Protein 3DJM (pdb70)

InterPro domains:
  IPR007361 Domain of unknown function DUF427 [PF04248] (18-107)
  IPR038694 Superfamily of unknown function DUF427 [G3DSA:2.170.150.40] (1-115)

Sequence (546 aa):
NNHIRLRKAEGKWVIRTDSAVLGETLNAIELTEGSRDPVIYFPREDVAVFDKSEKVTACPLKGEASYYSIVGASGTLKDAAWSYESPKEGLEAIAGYLAFAPDCTKVGQYQNNHIRLRKAEGKWVIRTDSAVLGETLNAIELTEGSRDPVIYFPREDVAVFDKSEKVTACPLKGEASYYSIVGASGTLKDAAWSYESPKEGLEAIAGYLAFAPDCTKVGQYHIRLRKAEGKWVIRTDSAVLGETLNAIELTEGSRDPVIYFPREDVAVFDKSEKVTACPLKGEASYYSIVGASGTLKDAAWSYESPKEGLEAIAGYLAFAPDCTKVGQYNHIRLRKAEEGKWVIRTDSAVLGETLNAIELTEGSRDPVIYFPREDVAVFDKSEKVTACPLKGEASYYSIVGASGTLKDAAWSYESPKEGLEAIAGYLAFAPDCTKVGQYHIRLRKAEGKWVIRTDSAVLGETLNAIELTEGSRDPVIYFPREDVAVFDKSEKVTACPLKGEASYYSIVGASGTLKDAAWSYESPKEGLEAIAGYLAFAPDCTKVGQY

B-factor: mean 57.92, std 10.58, range [23.79, 106.02]

Structure (mmCIF, N/CA/C/O backbone):
data_3DJM
#
_entry.id   3DJM
#
_cell.length_a   66.403
_cell.length_b   93.087
_cell.length_c   128.016
_cell.angle_alpha   90.000
_cell.angle_beta   90.000
_cell.angle_gamma   90.000
#
_symmetry.space_group_name_H-M   'P 21 21 21'
#
loop_
_entity.id
_entity.type
_entity.pdbx_description
1 polymer 'Uncharacterized Protein DUF427'
2 non-polymer 1,2-ETHANEDIOL
3 water water
#
loop_
_atom_site.group_PDB
_atom_site.id
_atom_site.type_symbol
_atom_site.label_atom_id
_atom_site.label_alt_id
_atom_site.label_comp_id
_atom_site.label_asym_id
_atom_site.label_entity_id
_atom_site.label_seq_id
_atom_site.pdbx_PDB_ins_code
_atom_site.Cartn_x
_atom_site.Cartn_y
_atom_site.Cartn_z
_atom_site.occupancy
_atom_site.B_iso_or_equiv
_atom_site.auth_seq_id
_atom_site.auth_comp_id
_atom_site.auth_asym_id
_atom_site.auth_atom_id
_atom_site.pdbx_PDB_model_num
ATOM 9 N N . ASN A 1 5 ? 46.327 77.925 69.345 1.00 103.02 4 ASN A N 1
ATOM 10 C CA . ASN A 1 5 ? 45.351 76.874 69.631 1.00 101.28 4 ASN A CA 1
ATOM 11 C C . ASN A 1 5 ? 44.447 76.547 68.425 1.00 99.14 4 ASN A C 1
ATOM 12 O O . ASN A 1 5 ? 43.805 77.444 67.864 1.00 99.64 4 ASN A O 1
ATOM 14 N N . ASN A 1 6 ? 44.447 75.270 68.006 1.00 95.28 5 ASN A N 1
ATOM 15 C CA . ASN A 1 6 ? 43.316 74.697 67.265 1.00 90.47 5 ASN A CA 1
ATOM 16 C C . ASN A 1 6 ? 42.281 74.538 68.349 1.00 87.48 5 ASN A C 1
ATOM 17 O O . ASN A 1 6 ? 42.607 74.670 69.550 1.00 89.06 5 ASN A O 1
ATOM 22 N N . HIS A 1 7 ? 41.043 74.262 67.988 1.00 80.85 6 HIS A N 1
ATOM 23 C CA . HIS A 1 7 ? 40.038 74.312 69.026 1.00 77.53 6 HIS A CA 1
ATOM 24 C C . HIS A 1 7 ? 39.358 72.979 69.284 1.00 74.85 6 HIS A C 1
ATOM 25 O O . HIS A 1 7 ? 38.137 72.939 69.498 1.00 70.80 6 HIS A O 1
ATOM 32 N N . ILE A 1 8 ? 40.140 71.888 69.306 1.00 73.72 7 ILE A N 1
ATOM 33 C CA . ILE A 1 8 ? 39.527 70.575 69.434 1.00 73.19 7 ILE A CA 1
ATOM 34 C C . ILE A 1 8 ? 39.569 70.061 70.860 1.00 72.37 7 ILE A C 1
ATOM 35 O O . ILE A 1 8 ? 40.639 69.893 71.429 1.00 72.69 7 ILE A O 1
ATOM 40 N N . ARG A 1 9 ? 38.390 69.821 71.420 1.00 71.74 8 ARG A N 1
ATOM 41 C CA . ARG A 1 9 ? 38.238 69.186 72.716 1.00 72.03 8 ARG A CA 1
ATOM 42 C C . ARG A 1 9 ? 37.714 67.733 72.570 1.00 69.75 8 ARG A C 1
ATOM 43 O O . ARG A 1 9 ? 36.735 67.521 71.873 1.00 68.27 8 ARG A O 1
ATOM 51 N N . LEU A 1 10 ? 38.369 66.769 73.231 1.00 68.57 9 LEU A N 1
ATOM 52 C CA . LEU A 1 10 ? 37.925 65.380 73.307 1.00 68.39 9 LEU A CA 1
ATOM 53 C C . LEU A 1 10 ? 37.548 65.009 74.730 1.00 69.82 9 LEU A C 1
ATOM 54 O O . LEU A 1 10 ? 38.354 65.127 75.625 1.00 70.44 9 LEU A O 1
ATOM 59 N N . ARG A 1 11 ? 36.331 64.526 74.934 1.00 72.62 10 ARG A N 1
ATOM 60 C CA . ARG A 1 11 ? 35.880 64.057 76.245 1.00 74.45 10 ARG A CA 1
ATOM 61 C C . ARG A 1 11 ? 35.305 62.670 76.106 1.00 72.58 10 ARG A C 1
ATOM 62 O O . ARG A 1 11 ? 34.884 62.276 75.030 1.00 72.58 10 ARG A O 1
ATOM 70 N N . LYS A 1 12 ? 35.264 61.944 77.212 1.00 71.88 11 LYS A N 1
ATOM 71 C CA . LYS A 1 12 ? 34.580 60.677 77.261 1.00 71.60 11 LYS A CA 1
ATOM 72 C C . LYS A 1 12 ? 33.102 61.026 77.272 1.00 69.33 11 LYS A C 1
ATOM 73 O O . LYS A 1 12 ? 32.679 61.874 78.053 1.00 67.99 11 LYS A O 1
ATOM 79 N N . ALA A 1 13 ? 32.332 60.412 76.376 1.00 68.14 12 ALA A N 1
ATOM 80 C CA . ALA A 1 13 ? 30.882 60.570 76.382 1.00 67.13 12 ALA A CA 1
ATOM 81 C C . ALA A 1 13 ? 30.335 59.747 77.535 1.00 66.81 12 ALA A C 1
ATOM 82 O O . ALA A 1 13 ? 30.563 58.545 77.607 1.00 66.80 12 ALA A O 1
ATOM 84 N N . GLU A 1 14 ? 29.617 60.388 78.443 1.00 66.48 13 GLU A N 1
ATOM 85 C CA . GLU A 1 14 ? 29.169 59.707 79.641 1.00 67.76 13 GLU A CA 1
ATOM 86 C C . GLU A 1 14 ? 27.957 58.806 79.414 1.00 65.04 13 GLU A C 1
ATOM 87 O O . GLU A 1 14 ? 27.037 59.164 78.704 1.00 65.94 13 GLU A O 1
ATOM 93 N N . GLY A 1 15 ? 27.970 57.621 80.012 1.00 61.82 14 GLY A N 1
ATOM 94 C CA . GLY A 1 15 ? 26.841 56.709 79.909 1.00 59.03 14 GLY A CA 1
ATOM 95 C C . GLY A 1 15 ? 26.853 55.893 78.633 1.00 56.95 14 GLY A C 1
ATOM 96 O O . GLY A 1 15 ? 27.867 55.798 77.964 1.00 57.95 14 GLY A O 1
ATOM 97 N N . LYS A 1 16 ? 25.709 55.295 78.317 1.00 54.46 15 LYS A N 1
ATOM 98 C CA . LYS A 1 16 ? 25.557 54.418 77.175 1.00 53.68 15 LYS A CA 1
ATOM 99 C C . LYS A 1 16 ? 25.107 55.233 75.986 1.00 52.43 15 LYS A C 1
ATOM 100 O O . LYS A 1 16 ? 24.088 55.900 76.036 1.00 51.64 15 LYS A O 1
ATOM 106 N N . TRP A 1 17 ? 25.856 55.158 74.905 1.00 51.86 16 TRP A N 1
ATOM 107 C CA . TRP A 1 17 ? 25.494 55.859 73.693 1.00 51.16 16 TRP A CA 1
ATOM 108 C C . TRP A 1 17 ? 25.175 54.855 72.594 1.00 50.65 16 TRP A C 1
ATOM 109 O O . TRP A 1 17 ? 25.828 53.808 72.461 1.00 49.88 16 TRP A O 1
ATOM 120 N N . VAL A 1 18 ? 24.170 55.208 71.809 1.00 50.03 17 VAL A N 1
ATOM 121 C CA . VAL A 1 18 ? 23.614 54.359 70.777 1.00 48.97 17 VAL A CA 1
ATOM 122 C C . VAL A 1 18 ? 23.628 55.064 69.413 1.00 49.81 17 VAL A C 1
ATOM 123 O O . VAL A 1 18 ? 23.472 56.305 69.302 1.00 50.99 17 VAL A O 1
ATOM 127 N N . ILE A 1 19 ? 23.844 54.272 68.377 1.00 49.28 18 ILE A N 1
ATOM 128 C CA . ILE A 1 19 ? 23.713 54.711 66.986 1.00 48.84 18 ILE A CA 1
ATOM 129 C C . ILE A 1 19 ? 22.686 53.770 66.340 1.00 48.08 18 ILE A C 1
ATOM 130 O O . ILE A 1 19 ? 22.734 52.549 66.468 1.00 47.32 18 ILE A O 1
ATOM 135 N N . ARG A 1 20 ? 21.744 54.356 65.631 1.00 48.61 19 ARG A N 1
ATOM 136 C CA . ARG A 1 20 ? 20.711 53.555 64.964 1.00 47.93 19 ARG A CA 1
ATOM 137 C C . ARG A 1 20 ? 20.151 54.253 63.741 1.00 47.87 19 ARG A C 1
ATOM 138 O O . ARG A 1 20 ? 20.451 55.418 63.477 1.00 49.22 19 ARG A O 1
ATOM 146 N N . THR A 1 21 ? 19.385 53.499 62.979 1.00 46.30 20 THR A N 1
ATOM 147 C CA . THR A 1 21 ? 18.638 53.997 61.864 1.00 45.37 20 THR A CA 1
ATOM 148 C C . THR A 1 21 ? 17.201 53.947 62.352 1.00 46.77 20 THR A C 1
ATOM 149 O O . THR A 1 21 ? 16.935 53.638 63.521 1.00 47.73 20 THR A O 1
ATOM 153 N N . ASP A 1 22 ? 16.281 54.191 61.445 1.00 46.31 21 ASP A N 1
ATOM 154 C CA . ASP A 1 22 ? 14.872 54.074 61.748 1.00 47.43 21 ASP A CA 1
ATOM 155 C C . ASP A 1 22 ? 14.407 52.625 61.857 1.00 46.73 21 ASP A C 1
ATOM 156 O O . ASP A 1 22 ? 13.232 52.362 62.176 1.00 44.83 21 ASP A O 1
ATOM 161 N N . SER A 1 23 ? 15.304 51.692 61.554 1.00 46.58 22 SER A N 1
ATOM 162 C CA . SER A 1 23 ? 14.908 50.287 61.543 1.00 47.10 22 SER A CA 1
ATOM 1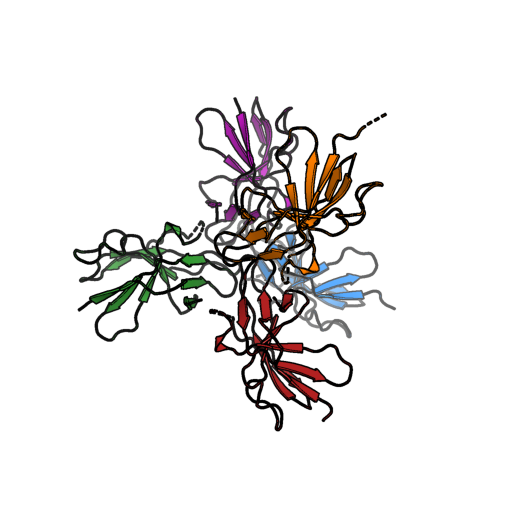63 C C . SER A 1 23 ? 15.873 49.260 62.132 1.00 46.13 22 SER A C 1
ATOM 164 O O . SER A 1 23 ? 15.531 48.072 62.172 1.00 47.88 22 SER A O 1
ATOM 167 N N . ALA A 1 24 ? 17.040 49.695 62.590 1.00 45.00 23 ALA A N 1
ATOM 168 C CA . ALA A 1 24 ? 18.022 48.792 63.144 1.00 43.98 23 ALA A CA 1
ATOM 169 C C . ALA A 1 24 ? 18.942 49.536 64.104 1.00 45.32 23 ALA A C 1
ATOM 170 O O . ALA A 1 24 ? 19.116 50.736 63.993 1.00 47.47 23 ALA A O 1
ATOM 172 N N . VAL A 1 25 ? 19.498 48.816 65.071 1.00 45.66 24 VAL A N 1
ATOM 173 C CA . VAL A 1 25 ? 20.477 49.356 66.016 1.00 45.76 24 VAL A CA 1
ATOM 174 C C . VAL A 1 25 ? 21.884 48.943 65.535 1.00 47.14 24 VAL A C 1
ATOM 175 O O . VAL A 1 25 ? 22.218 47.774 65.474 1.00 47.45 24 VAL A O 1
ATOM 179 N N . LEU A 1 26 ? 22.698 49.909 65.184 1.00 49.18 25 LEU A N 1
ATOM 180 C CA . LEU A 1 26 ? 24.024 49.620 64.623 1.00 48.90 25 LEU A CA 1
ATOM 181 C C . LEU A 1 26 ? 25.117 49.615 65.654 1.00 51.29 25 LEU A C 1
ATOM 182 O O . LEU A 1 26 ? 26.187 49.066 65.386 1.00 54.49 25 LEU A O 1
ATOM 187 N N . GLY A 1 27 ? 24.891 50.238 66.821 1.00 53.72 26 GLY A N 1
ATOM 188 C CA . GLY A 1 27 ? 25.930 50.307 67.857 1.00 53.84 26 GLY A CA 1
ATOM 189 C C . GLY A 1 27 ? 25.499 50.832 69.212 1.00 54.35 26 GLY A C 1
ATOM 190 O O . GLY A 1 27 ? 24.650 51.716 69.279 1.00 55.80 26 GLY A O 1
ATOM 191 N N . GLU A 1 28 ? 26.082 50.240 70.266 1.00 53.84 27 GLU A N 1
ATOM 192 C CA . GLU A 1 28 ? 25.944 50.611 71.682 1.00 55.93 27 GLU A CA 1
ATOM 193 C C . GLU A 1 28 ? 27.343 50.662 72.275 1.00 54.55 27 GLU A C 1
ATOM 194 O O . GLU A 1 28 ? 28.140 49.720 72.117 1.00 53.89 27 GLU A O 1
ATOM 200 N N . THR A 1 29 ? 27.656 51.714 73.010 1.00 53.56 28 THR A N 1
ATOM 201 C CA . THR A 1 29 ? 28.964 51.747 73.642 1.00 51.56 28 THR A CA 1
ATOM 202 C C . THR A 1 29 ? 28.968 52.508 74.950 1.00 52.66 28 THR A C 1
ATOM 203 O O . THR A 1 29 ? 28.199 53.438 75.135 1.00 54.28 28 THR A O 1
ATOM 207 N N . LEU A 1 30 ? 29.860 52.105 75.845 1.00 53.74 29 LEU A N 1
ATOM 208 C CA . LEU A 1 30 ? 30.119 52.829 77.080 1.00 53.66 29 LEU A CA 1
ATOM 209 C C . LEU A 1 30 ? 31.398 53.647 76.952 1.00 54.59 29 LEU A C 1
ATOM 210 O O . LEU A 1 30 ? 31.838 54.250 77.925 1.00 55.45 29 LEU A O 1
ATOM 215 N N . ASN A 1 31 ? 31.988 53.672 75.759 1.00 55.59 30 ASN A N 1
ATOM 216 C CA . ASN A 1 31 ? 33.267 54.342 75.538 1.00 56.62 30 ASN A CA 1
ATOM 217 C C . ASN A 1 31 ? 33.277 55.249 74.341 1.00 56.61 30 ASN A C 1
ATOM 218 O O . ASN A 1 31 ? 34.310 55.376 73.665 1.00 55.29 30 ASN A O 1
ATOM 223 N N . ALA A 1 32 ? 32.143 55.894 74.082 1.00 56.86 31 ALA A N 1
ATOM 224 C CA . ALA A 1 32 ? 32.089 56.880 73.014 1.00 56.82 31 ALA A CA 1
ATOM 225 C C . ALA A 1 32 ? 32.977 58.082 73.394 1.00 56.58 31 ALA A C 1
ATOM 226 O O . ALA A 1 32 ? 33.176 58.378 74.570 1.00 57.05 31 ALA A O 1
ATOM 228 N N . ILE A 1 33 ? 33.530 58.747 72.389 1.00 57.02 32 ILE A N 1
ATOM 229 C CA . ILE A 1 33 ? 34.338 59.949 72.592 1.00 56.59 32 ILE A CA 1
ATOM 230 C C . ILE A 1 33 ? 33.612 61.124 71.928 1.00 57.45 32 ILE A C 1
ATOM 231 O O . ILE A 1 33 ? 33.182 61.024 70.768 1.00 57.40 32 ILE A O 1
ATOM 236 N N . GLU A 1 34 ? 33.479 62.224 72.664 1.00 58.28 33 GLU A N 1
ATOM 237 C CA . GLU A 1 34 ? 32.836 63.425 72.150 1.00 60.18 33 GLU A CA 1
ATOM 238 C C . GLU A 1 34 ? 33.903 64.376 71.657 1.00 60.63 33 GLU A C 1
ATOM 239 O O . GLU A 1 34 ? 34.829 64.708 72.386 1.00 60.92 33 GLU A O 1
ATOM 245 N N . LEU A 1 35 ? 33.789 64.793 70.406 1.00 60.76 34 LEU A N 1
ATOM 246 C CA . LEU A 1 35 ? 34.748 65.703 69.818 1.00 60.79 34 LEU A CA 1
ATOM 247 C C . LEU A 1 35 ? 34.042 66.998 69.461 1.00 61.85 34 LEU A C 1
ATOM 248 O O . LEU A 1 35 ? 33.073 66.993 68.685 1.00 62.29 34 LEU A O 1
ATOM 253 N N . THR A 1 36 ? 34.513 68.104 70.036 1.00 62.62 35 THR A N 1
ATOM 254 C CA . THR A 1 36 ? 33.934 69.409 69.754 1.00 62.90 35 THR A CA 1
ATOM 255 C C . THR A 1 36 ? 35.027 70.274 69.157 1.00 63.49 35 THR A C 1
ATOM 256 O O . THR A 1 36 ? 36.079 70.401 69.745 1.00 65.28 35 THR A O 1
ATOM 260 N N . GLU A 1 37 ? 34.791 70.829 67.972 1.00 64.71 36 GLU A N 1
ATOM 261 C CA . GLU A 1 37 ? 35.754 71.756 67.320 1.00 65.12 36 GLU A CA 1
ATOM 262 C C . GLU A 1 37 ? 35.162 73.161 67.352 1.00 64.26 36 GLU A C 1
ATOM 263 O O . GLU A 1 37 ? 34.200 73.460 66.667 1.00 61.64 36 GLU A O 1
ATOM 269 N N . GLY A 1 38 ? 35.730 74.017 68.181 1.00 65.04 37 GLY A N 1
ATOM 270 C CA . GLY A 1 38 ? 35.197 75.347 68.347 1.00 65.69 37 GLY A CA 1
ATOM 271 C C . GLY A 1 38 ? 33.797 75.254 68.881 1.00 65.86 37 GLY A C 1
ATOM 272 O O . GLY A 1 38 ? 33.504 74.412 69.707 1.00 66.46 37 GLY A O 1
ATOM 273 N N . SER A 1 39 ? 32.929 76.109 68.380 1.00 67.42 38 SER A N 1
ATOM 274 C CA . SER A 1 39 ? 31.553 76.179 68.842 1.00 68.57 38 SER A CA 1
ATOM 275 C C . SER A 1 39 ? 30.589 75.390 67.940 1.00 68.70 38 SER A C 1
ATOM 276 O O . SER A 1 39 ? 29.377 75.609 67.955 1.00 68.35 38 SER A O 1
ATOM 279 N N . ARG A 1 40 ? 31.139 74.466 67.155 1.00 69.06 39 ARG A N 1
ATOM 280 C CA . ARG A 1 40 ? 30.341 73.492 66.399 1.00 67.65 39 ARG A CA 1
ATOM 281 C C . ARG A 1 40 ? 29.652 72.505 67.315 1.00 67.51 39 ARG A C 1
ATOM 282 O O . ARG A 1 40 ? 30.049 72.317 68.471 1.00 67.74 39 ARG A O 1
ATOM 290 N N . ASP A 1 41 ? 28.588 71.894 66.808 1.00 67.32 40 ASP A N 1
ATOM 291 C CA . ASP A 1 41 ? 27.938 70.844 67.561 1.00 66.05 40 ASP A CA 1
ATOM 292 C C . ASP A 1 41 ? 28.950 69.712 67.742 1.00 64.79 40 ASP A C 1
ATOM 293 O O . ASP A 1 41 ? 29.710 69.368 66.802 1.00 62.85 40 ASP A O 1
ATOM 298 N N . PRO A 1 42 ? 28.963 69.119 68.940 1.00 62.45 41 PRO A N 1
ATOM 299 C CA . PRO A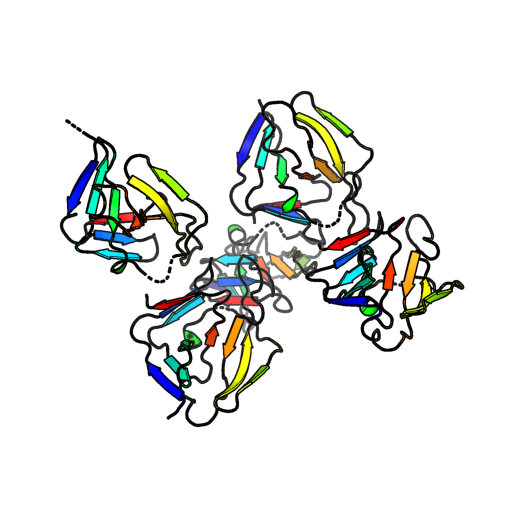 1 42 ? 29.864 68.003 69.150 1.00 61.51 41 PRO A CA 1
ATOM 300 C C . PRO A 1 42 ? 29.481 66.834 68.237 1.00 59.25 41 PRO A C 1
ATOM 301 O O . PRO A 1 42 ? 28.312 66.696 67.884 1.00 59.20 41 PRO A O 1
ATOM 305 N N . VAL A 1 43 ? 30.476 66.027 67.867 1.00 56.90 42 VAL A N 1
ATOM 306 C CA . VAL A 1 43 ? 30.307 64.831 67.038 1.00 54.31 42 VAL A CA 1
ATOM 307 C C . VAL A 1 43 ? 30.694 63.642 67.921 1.00 55.11 42 VAL A C 1
ATOM 308 O O . VAL A 1 43 ? 31.756 63.682 68.583 1.00 55.53 42 VAL A O 1
ATOM 312 N N . ILE A 1 44 ? 29.864 62.590 67.951 1.00 53.41 43 ILE A N 1
ATOM 313 C CA . ILE A 1 44 ? 30.191 61.416 68.775 1.00 52.39 43 ILE A CA 1
ATOM 314 C C . ILE A 1 44 ? 30.934 60.347 67.970 1.00 52.47 43 ILE A C 1
ATOM 315 O O . ILE A 1 44 ? 30.489 59.907 66.929 1.00 53.80 43 ILE A O 1
ATOM 320 N N . TYR A 1 45 ? 32.049 59.881 68.491 1.00 52.74 44 TYR A N 1
ATOM 321 C CA . TYR A 1 45 ? 32.832 58.844 67.824 1.00 51.83 44 TYR A CA 1
ATOM 322 C C . TYR A 1 45 ? 32.698 57.527 68.575 1.00 52.34 44 TYR A C 1
ATOM 323 O O . TYR A 1 45 ? 32.922 57.464 69.791 1.00 52.15 44 TYR A O 1
ATOM 332 N N . PHE A 1 46 ? 32.317 56.477 67.844 1.00 52.53 45 PHE A N 1
ATOM 333 C CA . PHE A 1 46 ? 32.118 55.136 68.422 1.00 51.79 45 PHE A CA 1
ATOM 334 C C . PHE A 1 46 ? 33.276 54.187 68.142 1.00 51.21 45 PHE A C 1
ATOM 335 O O . PHE A 1 46 ? 33.765 54.118 67.011 1.00 51.12 45 PHE A O 1
ATOM 343 N N . PRO A 1 47 ? 33.710 53.420 69.158 1.00 52.03 46 PRO A N 1
ATOM 344 C CA . PRO A 1 47 ? 34.760 52.461 68.867 1.00 51.66 46 PRO A CA 1
ATOM 345 C C . PRO A 1 47 ? 34.252 51.345 67.950 1.00 51.99 46 PRO A C 1
ATOM 346 O O . PRO A 1 47 ? 33.122 50.859 68.097 1.00 52.33 46 PRO A O 1
ATOM 350 N N . ARG A 1 48 ? 35.098 50.958 67.001 1.00 52.52 47 ARG A N 1
ATOM 351 C CA . ARG A 1 48 ? 34.711 50.065 65.922 1.00 52.99 47 ARG A CA 1
ATOM 352 C C . ARG A 1 48 ? 34.194 48.736 66.444 1.00 53.17 47 ARG A C 1
ATOM 353 O O . ARG A 1 48 ? 33.195 48.189 65.924 1.00 55.32 47 ARG A O 1
ATOM 361 N N . GLU A 1 49 ? 34.835 48.232 67.492 1.00 53.24 48 GLU A N 1
ATOM 362 C CA . GLU A 1 49 ? 34.439 46.938 68.080 1.00 55.47 48 GLU A CA 1
ATOM 363 C C . GLU A 1 49 ? 33.006 46.945 68.572 1.00 53.13 48 GLU A C 1
ATOM 364 O O . GLU A 1 49 ? 32.438 45.880 68.796 1.00 53.52 48 GLU A O 1
ATOM 370 N N . ASP A 1 50 ? 32.440 48.128 68.785 1.00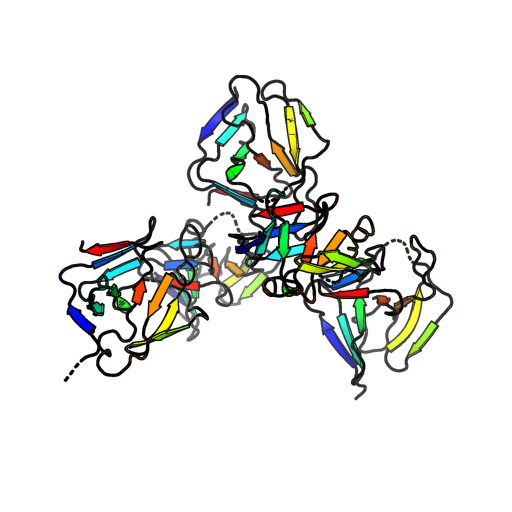 51.77 49 ASP A N 1
ATOM 371 C CA . ASP A 1 50 ? 31.079 48.242 69.307 1.00 52.98 49 ASP A CA 1
ATOM 372 C C . ASP A 1 50 ? 30.010 48.543 68.251 1.00 52.96 49 ASP A C 1
ATOM 373 O O . ASP A 1 50 ? 28.843 48.679 68.592 1.00 54.01 49 ASP A O 1
ATOM 378 N N . VAL A 1 51 ? 30.434 48.615 66.986 1.00 51.65 50 VAL A N 1
ATOM 379 C CA . VAL A 1 51 ? 29.579 48.867 65.833 1.00 49.50 50 VAL A CA 1
ATOM 380 C C . VAL A 1 51 ? 29.411 47.588 65.004 1.00 49.29 50 VAL A C 1
ATOM 381 O O . VAL A 1 51 ? 30.355 46.825 64.879 1.00 50.09 50 VAL A O 1
ATOM 385 N N . ALA A 1 52 ? 28.208 47.351 64.465 1.00 48.58 51 ALA A N 1
ATOM 386 C CA . ALA A 1 52 ? 27.920 46.143 63.667 1.00 47.44 51 ALA A CA 1
ATOM 387 C C . ALA A 1 52 ? 28.453 46.276 62.254 1.00 47.90 51 ALA A C 1
ATOM 388 O O . ALA A 1 52 ? 27.677 46.381 61.289 1.00 46.94 51 ALA A O 1
ATOM 398 N N . VAL A 1 54 ? 29.522 44.423 60.088 1.00 43.26 53 VAL A N 1
ATOM 399 C CA . VAL A 1 54 ? 29.112 43.546 59.006 1.00 41.86 53 VAL A CA 1
ATOM 400 C C . VAL A 1 54 ? 28.183 44.281 58.043 1.00 43.32 53 VAL A C 1
ATOM 401 O O . VAL A 1 54 ? 28.141 43.928 56.881 1.00 44.61 53 VAL A O 1
ATOM 413 N N . PHE A 1 56 ? 28.508 47.332 56.893 1.00 46.96 55 PHE A N 1
ATOM 414 C CA . PHE A 1 56 ? 29.216 48.483 56.307 1.00 46.24 55 PHE A CA 1
ATOM 415 C C . PHE A 1 56 ? 30.098 48.138 55.112 1.00 46.53 55 PHE A C 1
ATOM 416 O O . PHE A 1 56 ? 30.817 47.151 55.145 1.00 45.57 55 PHE A O 1
ATOM 424 N N . ASP A 1 57 ? 30.104 48.979 54.081 1.00 48.31 56 ASP A N 1
ATOM 425 C CA . ASP A 1 57 ? 31.005 48.796 52.933 1.00 48.67 56 ASP A CA 1
ATOM 426 C C . ASP A 1 57 ? 31.923 50.033 52.831 1.00 49.61 56 ASP A C 1
ATOM 427 O O . ASP A 1 57 ? 31.427 51.150 52.721 1.00 49.85 56 ASP A O 1
ATOM 432 N N . LYS A 1 58 ? 33.248 49.839 52.853 1.00 50.58 57 LYS A N 1
ATOM 433 C CA . LYS A 1 58 ? 34.186 50.960 52.689 1.00 50.83 57 LYS A CA 1
ATOM 434 C C . LYS A 1 58 ? 33.877 51.612 51.354 1.00 51.49 57 LYS A C 1
ATOM 435 O O . LYS A 1 58 ? 33.548 50.939 50.396 1.00 51.27 57 LYS A O 1
ATOM 441 N N . SER A 1 59 ? 33.928 52.933 51.332 1.00 52.93 58 SER A N 1
ATOM 442 C CA . SER A 1 59 ? 33.596 53.719 50.165 1.00 53.36 58 SER A CA 1
ATOM 443 C C . SER A 1 59 ? 34.856 54.239 49.496 1.00 54.68 58 SER A C 1
ATOM 444 O O . SER A 1 59 ? 35.906 54.235 50.096 1.00 53.88 58 SER A O 1
ATOM 447 N N . GLU A 1 60 ? 34.726 54.671 48.244 1.00 56.26 59 GLU A N 1
ATOM 448 C CA . GLU A 1 60 ? 35.813 55.346 47.532 1.00 58.44 59 GLU A CA 1
ATOM 449 C C . GLU A 1 60 ? 36.088 56.763 48.087 1.00 57.42 59 GLU A C 1
ATOM 450 O O . GLU A 1 60 ? 37.221 57.249 48.024 1.00 57.76 59 GLU A O 1
ATOM 456 N N . LYS A 1 61 ? 35.054 57.421 48.609 1.00 55.66 60 LYS A N 1
ATOM 457 C CA . LYS A 1 61 ? 35.171 58.803 49.075 1.00 54.91 60 LYS A CA 1
ATOM 458 C C . LYS A 1 61 ? 36.203 58.934 50.195 1.00 56.12 60 LYS A C 1
ATOM 459 O O . LYS A 1 61 ? 36.301 58.075 51.091 1.00 57.64 60 LYS A O 1
ATOM 465 N N . VAL A 1 62 ? 36.970 60.015 50.134 1.00 54.86 61 VAL A N 1
ATOM 466 C CA . VAL A 1 62 ? 37.787 60.444 51.257 1.00 54.54 61 VAL A CA 1
ATOM 467 C C . VAL A 1 62 ? 37.655 61.955 51.356 1.00 55.68 61 VAL A C 1
ATOM 468 O O . VAL A 1 62 ? 37.331 62.601 50.366 1.00 56.57 61 VAL A O 1
ATOM 472 N N . THR A 1 63 ? 37.849 62.509 52.550 1.00 56.51 62 THR A N 1
ATOM 473 C CA . THR A 1 63 ? 37.955 63.949 52.716 1.00 57.19 62 THR A CA 1
ATOM 474 C C . THR A 1 63 ? 39.132 64.240 53.610 1.00 59.63 62 THR A C 1
ATOM 475 O O . THR A 1 63 ? 39.495 63.407 54.422 1.00 60.74 62 THR A O 1
ATOM 479 N N . ALA A 1 64 ? 39.768 65.389 53.411 1.00 62.14 63 ALA A N 1
ATOM 480 C CA . ALA A 1 64 ? 40.930 65.791 54.211 1.00 63.46 63 ALA A CA 1
ATOM 481 C C . ALA A 1 64 ? 40.498 66.866 55.197 1.00 64.76 63 ALA A C 1
ATOM 482 O O . ALA A 1 64 ? 39.769 67.785 54.846 1.00 65.52 63 ALA A O 1
ATOM 484 N N . CYS A 1 65 ? 40.911 66.717 56.446 1.00 65.73 64 CYS A N 1
ATOM 485 C CA . CYS A 1 65 ? 40.726 67.745 57.451 1.00 66.38 64 CYS A CA 1
ATOM 486 C C . CYS A 1 65 ? 42.104 68.119 58.006 1.00 66.31 64 CYS A C 1
ATOM 487 O O . CYS A 1 65 ? 42.787 67.257 58.528 1.00 65.52 64 CYS A O 1
ATOM 490 N N . PRO A 1 66 ? 42.487 69.408 57.941 1.00 67.11 65 PRO A N 1
ATOM 491 C CA . PRO A 1 66 ? 43.843 69.853 58.314 1.00 67.76 65 PRO A CA 1
ATOM 492 C C . PRO A 1 66 ? 44.243 69.473 59.719 1.00 67.79 65 PRO A C 1
ATOM 493 O O . PRO A 1 66 ? 45.408 69.177 59.975 1.00 68.11 65 PRO A O 1
ATOM 497 N N . LEU A 1 67 ? 43.270 69.480 60.615 1.00 66.41 66 LEU A N 1
ATOM 498 C CA . LEU A 1 67 ? 43.514 69.178 62.004 1.00 65.74 66 LEU A CA 1
ATOM 499 C C . LEU A 1 67 ? 43.477 67.687 62.316 1.00 65.13 66 LEU A C 1
ATOM 500 O O . LEU A 1 67 ? 44.331 67.209 63.049 1.00 64.99 66 LEU A O 1
ATOM 505 N N . LYS A 1 68 ? 42.519 66.947 61.749 1.00 64.72 67 LYS A N 1
ATOM 506 C CA . LYS A 1 68 ? 42.311 65.524 62.124 1.00 62.65 67 LYS A CA 1
ATOM 507 C C . LYS A 1 68 ? 42.994 64.520 61.183 1.00 62.09 67 LYS A C 1
ATOM 508 O O . LYS A 1 68 ? 43.418 63.451 61.626 1.00 60.95 67 LYS A O 1
ATOM 514 N N . GLY A 1 69 ? 43.099 64.845 59.896 1.00 61.08 68 GLY A N 1
ATOM 515 C CA . GLY A 1 69 ? 43.681 63.933 58.912 1.00 59.51 68 GLY A CA 1
ATOM 516 C C . GLY A 1 69 ? 42.689 63.494 57.852 1.00 59.26 68 GLY A C 1
ATOM 517 O O . GLY A 1 69 ? 41.748 64.216 57.537 1.00 57.50 68 GLY A O 1
ATOM 518 N N . GLU A 1 70 ? 42.893 62.299 57.304 1.00 60.00 69 GLU A N 1
ATOM 519 C CA . GLU A 1 70 ? 42.045 61.803 56.217 1.00 60.73 69 GLU A CA 1
ATOM 520 C C . GLU A 1 70 ? 40.844 60.974 56.727 1.00 58.89 69 GLU A C 1
ATOM 521 O O . GLU A 1 70 ? 41.020 59.967 57.411 1.00 57.33 69 GLU A O 1
ATOM 527 N N . ALA A 1 71 ? 39.635 61.404 56.377 1.00 57.15 70 ALA A N 1
ATOM 528 C CA . ALA A 1 71 ? 38.425 60.683 56.746 1.00 57.04 70 ALA A CA 1
ATOM 529 C C . ALA A 1 71 ? 38.101 59.606 55.698 1.00 56.32 70 ALA A C 1
ATOM 530 O O . ALA A 1 71 ? 37.949 59.922 54.512 1.00 56.03 70 ALA A O 1
ATOM 532 N N . SER A 1 72 ? 38.036 58.339 56.124 1.00 54.25 71 SER A N 1
ATOM 533 C CA . SER A 1 72 ? 37.558 57.261 55.258 1.00 52.92 71 SER A CA 1
ATOM 534 C C . SER A 1 72 ? 36.063 57.169 55.491 1.00 53.77 71 SER A C 1
ATOM 535 O O . SER A 1 72 ? 35.605 57.365 56.624 1.00 54.31 71 SER A O 1
ATOM 538 N N . TYR A 1 73 ? 35.322 56.868 54.428 1.00 53.48 72 TYR A N 1
ATOM 539 C CA . TYR A 1 73 ? 33.879 56.791 54.487 1.00 53.74 72 TYR A CA 1
ATOM 540 C C . TYR A 1 73 ? 33.375 55.364 54.325 1.00 52.08 72 TYR A C 1
ATOM 541 O O . TYR A 1 73 ? 34.094 54.505 53.795 1.00 51.93 72 TYR A O 1
ATOM 550 N N . TYR A 1 74 ? 32.151 55.132 54.818 1.00 49.42 73 TYR A N 1
ATOM 551 C CA . TYR A 1 74 ? 31.478 53.852 54.721 1.00 48.59 73 TYR A CA 1
ATOM 552 C C . TYR A 1 74 ? 30.010 54.036 54.411 1.00 48.69 73 TYR A C 1
ATOM 553 O O . TYR A 1 74 ? 29.369 54.999 54.873 1.00 48.18 73 TYR A O 1
ATOM 562 N N . SER A 1 75 ? 29.484 53.099 53.629 1.00 47.57 74 SER A N 1
ATOM 563 C CA . SER A 1 75 ? 28.085 53.028 53.344 1.00 47.73 74 SER A CA 1
ATOM 564 C C . SER A 1 75 ? 27.463 51.990 54.261 1.00 47.70 74 SER A C 1
ATOM 565 O O . SER A 1 75 ? 28.085 50.992 54.599 1.00 50.46 74 SER A O 1
ATOM 568 N N . ILE A 1 76 ? 26.232 52.211 54.661 1.00 45.65 75 ILE A N 1
ATOM 569 C CA . ILE A 1 76 ? 25.549 51.292 55.583 1.00 45.90 75 ILE A CA 1
ATOM 570 C C . ILE A 1 76 ? 24.372 50.653 54.870 1.00 46.14 75 ILE A C 1
ATOM 571 O O . ILE A 1 76 ? 23.590 51.359 54.273 1.00 47.22 75 ILE A O 1
ATOM 576 N N . VAL A 1 77 ? 24.266 49.328 54.897 1.00 44.81 76 VAL A N 1
ATOM 577 C CA . VAL A 1 77 ? 23.175 48.672 54.234 1.00 44.23 76 VAL A CA 1
ATOM 578 C C . VAL A 1 77 ? 22.111 48.353 55.268 1.00 46.07 76 VAL A C 1
ATOM 579 O O . VAL A 1 77 ? 22.422 47.966 56.393 1.00 48.67 76 VAL A O 1
ATOM 583 N N . GLY A 1 78 ? 20.851 48.498 54.884 1.00 48.25 77 GLY A N 1
ATOM 584 C CA . GLY A 1 78 ? 19.730 48.193 55.773 1.00 49.39 77 GLY A CA 1
ATOM 585 C C . GLY A 1 78 ? 18.500 47.740 54.988 1.00 51.84 77 GLY A C 1
ATOM 586 O O . GLY A 1 78 ? 18.569 47.530 53.777 1.00 52.41 77 GLY A O 1
ATOM 587 N N . ALA A 1 79 ? 17.385 47.565 55.690 1.00 54.72 78 ALA A N 1
ATOM 588 C CA . ALA A 1 79 ? 16.129 47.085 55.108 1.00 57.94 78 ALA A CA 1
ATOM 589 C C . ALA A 1 79 ? 15.706 47.932 53.926 1.00 61.26 78 ALA A C 1
ATOM 590 O O . ALA A 1 79 ? 15.233 47.408 52.923 1.00 63.77 78 ALA A O 1
ATOM 592 N N . SER A 1 80 ? 15.905 49.233 54.022 1.00 63.02 79 SER A N 1
ATOM 593 C CA . SER A 1 80 ? 15.453 50.132 52.972 1.00 65.00 79 SER A CA 1
ATOM 594 C C . SER A 1 80 ? 16.470 50.365 51.861 1.00 63.74 79 SER A C 1
ATOM 595 O O . SER A 1 80 ? 16.150 51.005 50.870 1.00 66.43 79 SER A O 1
ATOM 598 N N . GLY A 1 81 ? 17.691 49.888 52.013 1.00 61.45 80 GLY A N 1
ATOM 599 C CA . GLY A 1 81 ? 18.686 50.137 50.995 1.00 59.19 80 GLY A CA 1
ATOM 600 C C . GLY A 1 81 ? 19.950 50.667 51.616 1.00 58.43 80 GLY A C 1
ATOM 601 O O . GLY A 1 81 ? 20.142 50.574 52.824 1.00 59.37 80 GLY A O 1
ATOM 602 N N . THR A 1 82 ? 20.820 51.184 50.763 1.00 56.79 81 THR A N 1
ATOM 603 C CA . THR A 1 82 ? 22.115 51.686 51.156 1.00 56.52 81 THR A CA 1
ATOM 604 C C . THR A 1 82 ? 22.022 53.128 51.637 1.00 55.60 81 THR A C 1
ATOM 605 O O . THR A 1 82 ? 21.365 53.942 50.994 1.00 55.98 81 THR A O 1
ATOM 609 N N . LEU A 1 83 ? 22.682 53.432 52.757 1.00 53.84 82 LEU A N 1
ATOM 610 C CA . LEU A 1 83 ? 22.911 54.790 53.187 1.00 51.95 82 LEU A CA 1
ATOM 611 C C . LEU A 1 83 ? 24.304 55.132 52.752 1.00 53.35 82 LEU A C 1
ATOM 612 O O . LEU A 1 83 ? 25.304 54.767 53.406 1.00 53.18 82 LEU A O 1
ATOM 617 N N . LYS A 1 84 ? 24.373 55.805 51.614 1.00 54.59 83 LYS A N 1
ATOM 618 C CA . LYS A 1 84 ? 25.627 56.085 50.964 1.00 55.94 83 LYS A CA 1
ATOM 619 C C . LYS A 1 84 ? 26.507 57.024 51.810 1.00 54.83 83 LYS A C 1
ATOM 620 O O . LYS A 1 84 ? 26.069 58.068 52.255 1.00 54.01 83 LYS A O 1
ATOM 626 N N . ASP A 1 85 ? 27.750 56.614 52.039 1.00 54.52 84 ASP A N 1
ATOM 627 C CA . ASP A 1 85 ? 28.729 57.451 52.724 1.00 54.94 84 ASP A CA 1
ATOM 628 C C . ASP A 1 85 ? 28.208 58.028 54.062 1.00 54.27 84 ASP A C 1
ATOM 629 O O . ASP A 1 85 ? 28.608 59.119 54.470 1.00 54.33 84 ASP A O 1
ATOM 634 N N . ALA A 1 86 ? 27.359 57.268 54.763 1.00 52.98 85 ALA A N 1
ATOM 635 C CA . ALA A 1 86 ? 26.696 57.765 55.963 1.00 50.78 85 ALA A CA 1
ATOM 636 C C . ALA A 1 86 ? 27.570 57.658 57.231 1.00 50.95 85 ALA A C 1
ATOM 637 O O . ALA A 1 86 ? 27.204 58.131 58.296 1.00 51.29 85 ALA A O 1
ATOM 639 N N . ALA A 1 87 ? 28.742 57.061 57.139 1.00 51.25 86 ALA A N 1
ATOM 640 C CA . ALA A 1 87 ? 29.621 57.007 58.312 1.00 50.77 86 ALA A CA 1
ATOM 641 C C . ALA A 1 87 ? 31.018 57.267 57.887 1.00 50.97 86 ALA A C 1
ATOM 642 O O . ALA A 1 87 ? 31.358 56.978 56.740 1.00 52.34 86 ALA A O 1
ATOM 644 N N . TRP A 1 88 ? 31.845 57.767 58.811 1.00 51.29 87 TRP A N 1
ATOM 645 C CA . TRP A 1 88 ? 33.241 57.998 58.491 1.00 51.29 87 TRP A CA 1
ATOM 646 C C . TRP A 1 88 ? 34.158 57.669 59.674 1.00 52.66 87 TRP A C 1
ATOM 647 O O . TRP A 1 88 ? 33.685 57.490 60.798 1.00 52.93 87 TRP A O 1
ATOM 658 N N . SER A 1 89 ? 35.459 57.585 59.395 1.00 52.54 88 SER A N 1
ATOM 659 C CA . SER A 1 89 ? 36.439 57.316 60.414 1.00 53.87 88 SER A CA 1
ATOM 660 C C . SER A 1 89 ? 37.834 57.856 60.044 1.00 54.92 88 SER A C 1
ATOM 661 O O . SER A 1 89 ? 38.283 57.766 58.896 1.00 54.76 88 SER A O 1
ATOM 664 N N . TYR A 1 90 ? 38.484 58.450 61.038 1.00 55.22 89 TYR A N 1
ATOM 665 C CA . TYR A 1 90 ? 39.863 58.876 60.911 1.00 55.04 89 TYR A CA 1
ATOM 666 C C . TYR A 1 90 ? 40.740 57.693 61.310 1.00 55.04 89 TYR A C 1
ATOM 667 O O . TYR A 1 90 ? 40.990 57.454 62.489 1.00 54.72 89 TYR A O 1
ATOM 676 N N . GLU A 1 91 ? 41.146 56.920 60.308 1.00 56.22 90 GLU A N 1
ATOM 677 C CA . GLU A 1 91 ? 41.817 55.641 60.552 1.00 59.26 90 GLU A CA 1
ATOM 678 C C . GLU A 1 91 ? 43.301 55.803 60.870 1.00 60.57 90 GLU A C 1
ATOM 679 O O . GLU A 1 91 ? 43.869 54.928 61.485 1.00 60.81 90 GLU A O 1
ATOM 685 N N . SER A 1 92 ? 43.893 56.934 60.475 1.00 62.95 91 SER A N 1
ATOM 686 C CA . SER A 1 92 ? 45.280 57.315 60.853 1.00 64.67 91 SER A CA 1
ATOM 687 C C . SER A 1 92 ? 45.332 58.797 61.270 1.00 65.68 91 SER A C 1
ATOM 688 O O . SER A 1 92 ? 45.871 59.638 60.564 1.00 64.79 91 SER A O 1
ATOM 691 N N . PRO A 1 93 ? 44.796 59.107 62.449 1.00 67.43 92 PRO A N 1
ATOM 692 C CA . PRO A 1 93 ? 44.592 60.507 62.774 1.00 69.48 92 PRO A CA 1
ATOM 693 C C . PRO A 1 93 ? 45.888 61.257 62.964 1.00 71.06 92 PRO A C 1
ATOM 694 O O . PRO A 1 93 ? 46.895 60.661 63.301 1.00 70.21 92 PRO A O 1
ATOM 698 N N . LYS A 1 94 ? 45.826 62.573 62.764 1.00 73.47 93 LYS A N 1
ATOM 699 C CA . LYS A 1 94 ? 46.959 63.468 62.993 1.00 74.35 93 LYS A CA 1
ATOM 700 C C . LYS A 1 94 ? 47.292 63.543 64.483 1.00 75.32 93 LYS A C 1
ATOM 701 O O . LYS A 1 94 ? 46.505 63.124 65.328 1.00 75.33 93 LYS A O 1
ATOM 707 N N . GLU A 1 95 ? 48.462 64.083 64.802 1.00 77.27 94 GLU A N 1
ATOM 708 C CA . GLU A 1 95 ? 48.955 64.036 66.179 1.00 77.75 94 GLU A CA 1
ATOM 709 C C . GLU A 1 95 ? 47.996 64.751 67.131 1.00 76.62 94 GLU A C 1
ATOM 710 O O . GLU A 1 95 ? 47.468 65.817 66.816 1.00 75.40 94 GLU A O 1
ATOM 716 N N . GLY A 1 96 ? 47.764 64.122 68.282 1.00 75.64 95 GLY A N 1
ATOM 717 C CA . GLY A 1 96 ? 46.868 64.651 69.294 1.00 75.04 95 GLY A CA 1
ATOM 718 C C . GLY A 1 96 ? 45.482 64.044 69.246 1.00 74.70 95 GLY A C 1
ATOM 719 O O . GLY A 1 96 ? 44.750 64.113 70.221 1.00 74.21 95 GLY A O 1
ATOM 720 N N . LEU A 1 97 ? 45.129 63.429 68.125 1.00 74.40 96 LEU A N 1
ATOM 721 C CA . LEU A 1 97 ? 43.803 62.848 67.949 1.00 73.20 96 LEU A CA 1
ATOM 722 C C . LEU A 1 97 ? 43.790 61.319 67.867 1.00 72.93 96 LEU A C 1
ATOM 723 O O . LEU A 1 97 ? 42.846 60.723 67.360 1.00 73.76 96 LEU A O 1
ATOM 728 N N . GLU A 1 98 ? 44.816 60.674 68.396 1.00 72.24 97 GLU A N 1
ATOM 729 C CA . GLU A 1 98 ? 44.956 59.223 68.259 1.00 71.23 97 GLU A CA 1
ATOM 730 C C . GLU A 1 98 ? 43.896 58.462 69.042 1.00 67.76 97 GLU A C 1
ATOM 731 O O . GLU A 1 98 ? 43.659 57.296 68.774 1.00 66.93 97 GLU A O 1
ATOM 737 N N . ALA A 1 99 ? 43.273 59.129 70.005 1.00 64.71 98 ALA A N 1
ATOM 738 C CA . ALA A 1 99 ? 42.211 58.543 70.804 1.00 62.54 98 ALA A CA 1
ATOM 739 C C . ALA A 1 99 ? 40.997 58.080 69.979 1.00 62.05 98 ALA A C 1
ATOM 740 O O . ALA A 1 99 ? 40.314 57.138 70.385 1.00 62.05 98 ALA A O 1
ATOM 742 N N . ILE A 1 100 ? 40.745 58.728 68.836 1.00 60.55 99 ILE A N 1
ATOM 743 C CA . ILE A 1 100 ? 39.642 58.359 67.945 1.00 59.36 99 ILE A CA 1
ATOM 744 C C . ILE A 1 100 ? 40.058 57.532 66.717 1.00 58.97 99 ILE A C 1
ATOM 745 O O . ILE A 1 100 ? 39.272 57.372 65.772 1.00 59.29 99 ILE A O 1
ATOM 750 N N . ALA A 1 101 ? 41.275 56.995 66.728 1.00 57.91 100 ALA A N 1
ATOM 751 C CA . ALA A 1 101 ? 41.767 56.223 65.596 1.00 56.95 100 ALA A CA 1
ATOM 752 C C . ALA A 1 101 ? 40.842 55.055 65.341 1.00 56.68 100 ALA A C 1
ATOM 753 O O . ALA A 1 101 ? 40.608 54.222 66.208 1.00 56.54 100 ALA A O 1
ATOM 755 N N . GLY A 1 102 ? 40.286 55.005 64.144 1.00 57.38 101 GLY A N 1
ATOM 756 C CA . GLY A 1 102 ? 39.423 53.885 63.741 1.00 56.75 101 GLY A CA 1
ATOM 757 C C . GLY A 1 102 ? 38.002 53.935 64.249 1.00 56.61 101 GLY A C 1
ATOM 758 O O . GLY A 1 102 ? 37.202 53.066 63.892 1.00 56.98 101 GLY A O 1
ATOM 759 N N . TYR A 1 103 ? 37.670 54.943 65.059 1.00 55.05 102 TYR A N 1
ATOM 760 C CA . TYR A 1 103 ? 36.309 55.094 65.546 1.00 55.04 102 TYR A CA 1
ATOM 761 C C . TYR A 1 103 ? 35.424 55.618 64.419 1.00 53.96 102 TYR A C 1
ATOM 762 O O . TYR A 1 103 ? 35.879 56.296 63.513 1.00 53.91 102 TYR A O 1
ATOM 771 N N . LEU A 1 104 ? 34.147 55.313 64.503 1.00 53.35 103 LEU A N 1
ATOM 772 C CA . LEU A 1 104 ? 33.167 55.729 63.505 1.00 51.54 103 LEU A CA 1
ATOM 773 C C . LEU A 1 104 ? 32.300 56.873 64.034 1.00 51.10 103 LEU A C 1
ATOM 774 O O . LEU A 1 104 ? 31.937 56.891 65.214 1.00 51.94 103 LEU A O 1
ATOM 779 N N . ALA A 1 105 ? 32.001 57.842 63.171 1.00 49.88 104 ALA A N 1
ATOM 780 C CA . ALA A 1 105 ? 31.033 58.880 63.460 1.00 49.75 104 ALA A CA 1
ATOM 781 C C . ALA A 1 105 ? 29.986 58.810 62.343 1.00 50.41 104 ALA A C 1
ATOM 782 O O . ALA A 1 105 ? 30.278 58.224 61.290 1.00 50.65 104 ALA A O 1
ATOM 784 N N . PHE A 1 106 ? 28.829 59.434 62.540 1.00 48.57 105 PHE A N 1
ATOM 785 C CA . PHE A 1 106 ? 27.661 59.200 61.663 1.00 49.93 105 PHE A CA 1
ATOM 786 C C . PHE A 1 106 ? 26.875 60.418 61.198 1.00 49.55 105 PHE A C 1
ATOM 787 O O . PHE A 1 106 ? 26.635 61.324 61.964 1.00 51.10 105 PHE A O 1
ATOM 795 N N . ALA A 1 107 ? 26.445 60.385 59.935 1.00 51.76 106 ALA A N 1
ATOM 796 C CA . ALA A 1 107 ? 25.678 61.462 59.306 1.00 52.26 106 ALA A CA 1
ATOM 797 C C . ALA A 1 107 ? 24.286 61.533 59.959 1.00 53.35 106 ALA A C 1
ATOM 798 O O . ALA A 1 107 ? 23.547 60.555 59.934 1.00 54.28 106 ALA A O 1
ATOM 800 N N . PRO A 1 108 ? 23.939 62.672 60.572 1.00 54.66 107 PRO A N 1
ATOM 801 C CA . PRO A 1 108 ? 22.615 62.808 61.205 1.00 55.66 107 PRO A CA 1
ATOM 802 C C . PRO A 1 108 ? 21.411 62.870 60.264 1.00 57.90 107 PRO A C 1
ATOM 803 O O . PRO A 1 108 ? 20.267 62.707 60.722 1.00 59.69 107 PRO A O 1
ATOM 807 N N . ASP A 1 109 ? 21.632 63.094 58.975 1.00 59.37 108 ASP A N 1
ATOM 808 C CA . ASP A 1 109 ? 20.483 63.155 58.049 1.00 61.36 108 ASP A CA 1
ATOM 809 C C . ASP A 1 109 ? 19.762 61.810 57.925 1.00 60.84 108 ASP A C 1
ATOM 810 O O . ASP A 1 109 ? 18.580 61.779 57.540 1.00 63.43 108 ASP A O 1
ATOM 815 N N . CYS A 1 110 ? 20.453 60.712 58.256 1.00 58.63 109 CYS A N 1
ATOM 816 C CA . CYS A 1 110 ? 19.883 59.389 58.106 1.00 57.25 109 CYS A CA 1
ATOM 817 C C . CYS A 1 110 ? 20.208 58.397 59.231 1.00 55.20 109 CYS A C 1
ATOM 818 O O . CYS A 1 110 ? 19.859 57.197 59.128 1.00 55.37 109 CYS A O 1
ATOM 821 N N . THR A 1 111 ? 20.843 58.877 60.300 1.00 53.15 110 THR A N 1
ATOM 822 C CA . THR A 1 111 ? 21.044 58.062 61.493 1.00 51.61 110 THR A CA 1
ATOM 823 C C . THR A 1 111 ? 20.712 58.904 62.689 1.00 52.36 110 THR A C 1
ATOM 824 O O . THR A 1 111 ? 20.627 60.128 62.563 1.00 51.89 110 THR A O 1
ATOM 828 N N . LYS A 1 112 ? 20.444 58.241 63.816 1.00 52.77 111 LYS A N 1
ATOM 829 C CA . LYS A 1 112 ? 20.248 58.904 65.082 1.00 54.07 111 LYS A CA 1
ATOM 830 C C . LYS A 1 112 ? 21.240 58.389 66.104 1.00 52.02 111 LYS A C 1
ATOM 831 O O . LYS A 1 112 ? 21.409 57.178 66.279 1.00 51.17 111 LYS A O 1
ATOM 837 N N . VAL A 1 113 ? 21.874 59.346 66.775 1.00 51.41 112 VAL A N 1
ATOM 838 C CA . VAL A 1 113 ? 22.888 59.108 67.787 1.00 51.04 112 VAL A CA 1
ATOM 839 C C . VAL A 1 113 ? 22.425 59.794 69.045 1.00 51.01 112 VAL A C 1
ATOM 840 O O . VAL A 1 113 ? 21.837 60.834 68.976 1.00 51.87 112 VAL A O 1
ATOM 844 N N . GLY A 1 114 ? 22.622 59.173 70.190 1.00 52.20 113 GLY A N 1
ATOM 845 C CA . GLY A 1 114 ? 22.123 59.741 71.437 1.00 53.05 113 GLY A CA 1
ATOM 846 C C . GLY A 1 114 ? 22.405 58.873 72.651 1.00 53.97 113 GLY A C 1
ATOM 847 O O . GLY A 1 114 ? 22.718 57.682 72.532 1.00 53.81 113 GLY A O 1
ATOM 848 N N . GLN A 1 115 ? 22.311 59.495 73.819 1.00 54.24 114 GLN A N 1
ATOM 849 C CA . GLN A 1 115 ? 22.545 58.809 75.072 1.00 54.08 114 GLN A CA 1
ATOM 850 C C . GLN A 1 115 ? 21.301 58.029 75.423 1.00 51.75 114 GLN A C 1
ATOM 851 O O . GLN A 1 115 ? 20.212 58.517 75.216 1.00 50.93 114 GLN A O 1
ATOM 857 N N . TYR A 1 116 ? 21.471 56.821 75.958 1.00 51.78 115 TYR A N 1
ATOM 858 C CA . TYR A 1 116 ? 20.339 55.963 76.343 1.00 51.46 115 TYR A CA 1
ATOM 859 C C . TYR A 1 116 ? 19.774 56.417 77.646 1.00 51.63 115 TYR A C 1
ATOM 860 O O . TYR A 1 116 ? 20.547 56.803 78.524 1.00 52.16 115 TYR A O 1
ATOM 878 N N . GLN B 1 3 ? -6.821 87.401 124.298 1.00 96.57 2 GLN B N 1
ATOM 879 C CA . GLN B 1 3 ? -5.430 87.261 123.823 1.00 95.03 2 GLN B CA 1
ATOM 880 C C . GLN B 1 3 ? -5.366 86.074 122.820 1.00 94.79 2 GLN B C 1
ATOM 881 O O . GLN B 1 3 ? -5.158 84.915 123.221 1.00 96.03 2 GLN B O 1
ATOM 891 N N . ASN B 1 5 ? -4.985 83.143 120.747 1.00 89.79 4 ASN B N 1
ATOM 892 C CA . ASN B 1 5 ? -4.027 82.061 120.798 1.00 89.82 4 ASN B CA 1
ATOM 893 C C . ASN B 1 5 ? -3.997 81.133 119.543 1.00 88.12 4 ASN B C 1
ATOM 894 O O . ASN B 1 5 ? -5.040 80.730 118.982 1.00 86.36 4 ASN B O 1
ATOM 899 N N . ASN B 1 6 ? -2.771 80.860 119.080 1.00 85.46 5 ASN B N 1
ATOM 900 C CA . ASN B 1 6 ? -2.502 79.642 118.335 1.00 82.72 5 ASN B CA 1
ATOM 901 C C . ASN B 1 6 ? -2.987 78.614 119.326 1.00 80.70 5 ASN B C 1
ATOM 902 O O . ASN B 1 6 ? -2.798 78.801 120.537 1.00 81.39 5 ASN B O 1
ATOM 907 N N . HIS B 1 7 ? -3.643 77.555 118.891 1.00 76.76 6 HIS B N 1
ATOM 908 C CA . HIS B 1 7 ? -4.149 76.635 119.907 1.00 73.27 6 HIS B CA 1
ATOM 909 C C . HIS B 1 7 ? -3.057 75.627 120.334 1.00 71.61 6 HIS B C 1
ATOM 910 O O . HIS B 1 7 ? -3.359 74.483 120.612 1.00 67.70 6 HIS B O 1
ATOM 917 N N . ILE B 1 8 ? -1.790 76.058 120.434 1.00 73.66 7 ILE B N 1
ATOM 918 C CA . ILE B 1 8 ? -0.742 75.076 120.628 1.00 72.97 7 ILE B CA 1
ATOM 919 C C . ILE B 1 8 ? -0.330 74.956 122.082 1.00 72.35 7 ILE B C 1
ATOM 920 O O . ILE B 1 8 ? 0.107 75.914 122.691 1.00 72.91 7 ILE B O 1
ATOM 925 N N . ARG B 1 9 ? -0.468 73.759 122.619 1.00 71.81 8 ARG B N 1
ATOM 926 C CA . ARG B 1 9 ? 0.026 73.415 123.937 1.00 72.11 8 ARG B CA 1
ATOM 927 C C . ARG B 1 9 ? 1.264 72.496 123.835 1.00 69.79 8 ARG B C 1
ATOM 928 O O . ARG B 1 9 ? 1.253 71.542 123.076 1.00 68.09 8 ARG B O 1
ATOM 936 N N . LEU B 1 10 ? 2.319 72.808 124.600 1.00 68.83 9 LEU B N 1
ATOM 937 C CA . LEU B 1 10 ? 3.507 71.961 124.746 1.00 68.43 9 LEU B CA 1
ATOM 938 C C . LEU B 1 10 ? 3.617 71.434 126.174 1.00 69.85 9 LEU B C 1
ATOM 939 O O . LEU B 1 10 ? 3.618 72.208 127.111 1.00 70.47 9 LEU B O 1
ATOM 944 N N . ARG B 1 11 ? 3.723 70.120 126.324 1.00 72.53 10 ARG B N 1
ATOM 945 C CA . ARG B 1 11 ? 3.946 69.471 127.619 1.00 74.59 10 ARG B CA 1
ATOM 946 C C . ARG B 1 11 ? 5.108 68.512 127.547 1.00 72.61 10 ARG B C 1
ATOM 947 O O . ARG B 1 11 ? 5.399 67.962 126.489 1.00 72.56 10 ARG B O 1
ATOM 955 N N . LYS B 1 12 ? 5.734 68.280 128.696 1.00 71.87 11 LYS B N 1
ATOM 956 C CA . LYS B 1 12 ? 6.730 67.258 128.804 1.00 71.66 11 LYS B CA 1
ATOM 957 C C . LYS B 1 12 ? 5.961 65.932 128.752 1.00 69.45 11 LYS B C 1
ATOM 958 O O . LYS B 1 12 ? 4.994 65.763 129.490 1.00 68.13 11 LYS B O 1
ATOM 964 N N . ALA B 1 13 ? 6.359 65.035 127.843 1.00 68.09 12 ALA B N 1
ATOM 965 C CA . ALA B 1 13 ? 5.791 63.695 127.755 1.00 67.18 12 ALA B CA 1
ATOM 966 C C . ALA B 1 13 ? 6.307 62.858 128.924 1.00 66.67 12 ALA B C 1
ATOM 967 O O . ALA B 1 13 ? 7.503 62.656 129.043 1.00 66.54 12 ALA B O 1
ATOM 969 N N . GLU B 1 14 ? 5.416 62.378 129.785 1.00 66.25 13 GLU B N 1
ATOM 970 C CA . GLU B 1 14 ? 5.863 61.739 131.024 1.00 67.54 13 GLU B CA 1
ATOM 971 C C . GLU B 1 14 ? 6.370 60.322 130.792 1.00 65.17 13 GLU B C 1
ATOM 972 O O . GLU B 1 14 ? 5.792 59.573 130.007 1.00 66.20 13 GLU B O 1
ATOM 978 N N . GLY B 1 15 ? 7.460 59.960 131.462 1.00 61.58 14 GLY B N 1
ATOM 979 C CA . GLY B 1 15 ? 7.977 58.608 131.383 1.00 58.85 14 GLY B CA 1
ATOM 980 C C . GLY B 1 15 ? 8.845 58.402 130.174 1.00 57.01 14 GLY B C 1
ATOM 981 O O . GLY B 1 15 ? 9.287 59.366 129.569 1.00 58.14 14 GLY B O 1
ATOM 982 N N . LYS B 1 16 ? 9.087 57.139 129.833 1.00 54.61 15 LYS B N 1
ATOM 983 C CA . LYS B 1 16 ? 9.952 56.749 128.729 1.00 53.59 15 LYS B CA 1
ATOM 984 C C . LYS B 1 16 ? 9.111 56.593 127.478 1.00 52.36 15 LYS B C 1
ATOM 985 O O . LYS B 1 16 ? 8.128 55.852 127.484 1.00 51.90 15 LYS B O 1
ATOM 991 N N . TRP B 1 17 ? 9.474 57.308 126.420 1.00 51.89 16 TRP B N 1
ATOM 992 C CA . TRP B 1 17 ? 8.747 57.266 125.146 1.00 50.97 16 TRP B CA 1
ATOM 993 C C . TRP B 1 17 ? 9.643 56.645 124.070 1.00 50.85 16 TRP B C 1
ATOM 994 O O . TRP B 1 17 ? 10.853 56.903 124.031 1.00 49.87 16 TRP B O 1
ATOM 1005 N N . VAL B 1 18 ? 9.032 55.812 123.220 1.00 50.14 17 VAL B N 1
ATOM 1006 C CA . VAL B 1 18 ? 9.740 55.037 122.220 1.00 49.06 17 VAL B CA 1
ATOM 1007 C C . VAL B 1 18 ? 9.193 55.306 120.822 1.00 49.55 17 VAL B C 1
ATOM 1008 O O . VAL B 1 18 ? 8.003 55.523 120.664 1.00 50.23 17 VAL B O 1
ATOM 1012 N N . ILE B 1 19 ? 10.086 55.317 119.830 1.00 48.89 18 ILE B N 1
ATOM 1013 C CA . ILE B 1 19 ? 9.702 55.345 118.428 1.00 48.72 18 ILE B CA 1
ATOM 1014 C C . ILE B 1 19 ? 10.348 54.132 117.779 1.00 48.33 18 ILE B C 1
ATOM 1015 O O . ILE B 1 19 ? 11.552 53.892 117.963 1.00 48.02 18 ILE B O 1
ATOM 1020 N N . ARG B 1 20 ? 9.547 53.382 117.020 1.00 48.11 19 ARG B N 1
ATOM 1021 C CA . ARG B 1 20 ? 10.010 52.178 116.365 1.00 47.77 19 ARG B CA 1
ATOM 1022 C C . ARG B 1 20 ? 9.269 51.924 115.067 1.00 47.89 19 ARG B C 1
ATOM 1023 O O . ARG B 1 20 ? 8.231 52.545 114.802 1.00 48.18 19 ARG B O 1
ATOM 1031 N N . THR B 1 21 ? 9.817 50.992 114.283 1.00 46.59 20 THR B N 1
ATOM 1032 C CA . THR B 1 21 ? 9.142 50.450 113.126 1.00 45.45 20 THR B CA 1
ATOM 1033 C C . THR B 1 21 ? 8.701 49.052 113.538 1.00 46.76 20 THR B C 1
ATOM 1034 O O . THR B 1 21 ? 8.763 48.702 114.715 1.00 47.75 20 THR B O 1
ATOM 1038 N N . ASP B 1 22 ? 8.269 48.251 112.574 1.00 46.72 21 ASP B N 1
ATOM 1039 C CA . ASP B 1 22 ? 7.928 46.871 112.844 1.00 47.24 21 ASP B CA 1
ATOM 1040 C C . ASP B 1 22 ? 9.154 45.948 112.944 1.00 46.83 21 ASP B C 1
ATOM 1041 O O . ASP B 1 22 ? 8.987 44.753 113.148 1.00 45.37 21 ASP B O 1
ATOM 1046 N N . SER B 1 23 ? 10.368 46.494 112.809 1.00 46.76 22 SER B N 1
ATOM 1047 C CA . SER B 1 23 ? 11.567 45.661 112.860 1.00 46.91 22 SER B CA 1
ATOM 1048 C C . SER B 1 23 ? 12.804 46.267 113.531 1.00 46.14 22 SER B C 1
ATOM 1049 O O . SER B 1 23 ? 13.842 45.606 113.574 1.00 47.96 22 SER B O 1
ATOM 1052 N N . ALA B 1 24 ? 12.710 47.492 114.042 1.00 45.18 23 ALA B N 1
ATOM 1053 C CA . ALA B 1 24 ? 13.850 48.183 114.670 1.00 44.15 23 ALA B CA 1
ATOM 1054 C C . ALA B 1 24 ? 13.362 49.242 115.643 1.00 45.51 23 ALA B C 1
ATOM 1055 O O . ALA B 1 24 ? 12.267 49.808 115.469 1.00 47.44 23 ALA B O 1
ATOM 1057 N N . VAL B 1 25 ? 14.177 49.529 116.653 1.00 45.84 24 VAL B N 1
ATOM 1058 C CA . VAL B 1 25 ? 13.877 50.610 117.591 1.00 45.68 24 VAL B CA 1
ATOM 1059 C C . VAL B 1 25 ? 14.700 51.832 117.164 1.00 47.61 24 VAL B C 1
ATOM 1060 O O . VAL B 1 25 ? 15.926 51.771 117.121 1.00 48.18 24 VAL B O 1
ATOM 1064 N N . LEU B 1 26 ? 14.041 52.942 116.855 1.00 49.01 25 LEU B N 1
ATOM 1065 C CA . LEU B 1 26 ? 14.744 54.116 116.359 1.00 49.02 25 LEU B CA 1
ATOM 1066 C C . LEU B 1 26 ? 15.033 55.149 117.442 1.00 51.36 25 LEU B C 1
ATOM 1067 O O . LEU B 1 26 ? 15.916 55.999 117.256 1.00 54.22 25 LEU B O 1
ATOM 1072 N N . GLY B 1 27 ? 14.319 55.085 118.569 1.00 53.69 26 GLY B N 1
ATOM 1073 C CA . GLY B 1 27 ? 14.507 56.064 119.634 1.00 53.70 26 GLY B CA 1
ATOM 1074 C C . GLY B 1 27 ? 13.815 55.778 120.954 1.00 54.39 26 GLY B C 1
ATOM 1075 O O . GLY B 1 27 ? 12.694 55.271 120.966 1.00 55.86 26 GLY B O 1
ATOM 1076 N N . GLU B 1 28 ? 14.509 56.111 122.048 1.00 53.71 27 GLU B N 1
ATOM 1077 C CA . GLU B 1 28 ? 14.019 56.039 123.419 1.00 55.97 27 GLU B CA 1
ATOM 1078 C C . GLU B 1 28 ? 14.344 57.386 124.050 1.00 54.30 27 GLU B C 1
ATOM 1079 O O . GLU B 1 28 ? 15.482 57.829 123.969 1.00 54.12 27 GLU B O 1
ATOM 1085 N N . THR B 1 29 ? 13.397 58.015 124.726 1.00 53.24 28 THR B N 1
ATOM 1086 C CA . THR B 1 29 ? 13.688 59.268 125.408 1.00 51.58 28 THR B CA 1
ATOM 1087 C C . THR B 1 29 ? 12.890 59.466 126.697 1.00 52.76 28 THR B C 1
ATOM 1088 O O . THR B 1 29 ? 11.753 59.003 126.814 1.00 53.93 28 THR B O 1
ATOM 1092 N N . LEU B 1 30 ? 13.508 60.163 127.653 1.00 53.88 29 LEU B N 1
ATOM 1093 C CA . LEU B 1 30 ? 12.831 60.625 128.863 1.00 53.83 29 LEU B CA 1
ATOM 1094 C C . LEU B 1 30 ? 12.451 62.089 128.735 1.00 54.52 29 LEU B C 1
ATOM 1095 O O . LEU B 1 30 ? 11.899 62.656 129.666 1.00 55.59 29 LEU B O 1
ATOM 1100 N N . ASN B 1 31 ? 12.715 62.690 127.583 1.00 55.43 30 ASN B N 1
ATOM 1101 C CA . ASN B 1 31 ? 12.461 64.108 127.374 1.00 56.43 30 ASN B CA 1
ATOM 1102 C C . ASN B 1 31 ? 11.690 64.416 126.102 1.00 56.37 30 ASN B C 1
ATOM 1103 O O . ASN B 1 31 ? 11.964 65.390 125.428 1.00 55.06 30 ASN B O 1
ATOM 1108 N N . ALA B 1 32 ? 10.722 63.573 125.778 1.00 56.85 31 ALA B N 1
ATOM 1109 C CA . ALA B 1 32 ? 9.833 63.840 124.668 1.00 56.81 31 ALA B CA 1
ATOM 1110 C C . ALA B 1 32 ? 8.981 65.044 125.015 1.00 56.48 31 ALA B C 1
ATOM 1111 O O . ALA B 1 32 ? 8.710 65.315 126.191 1.00 56.91 31 ALA B O 1
ATOM 1113 N N . ILE B 1 33 ? 8.565 65.770 123.988 1.00 56.98 32 ILE B N 1
ATOM 1114 C CA . ILE B 1 33 ? 7.645 66.890 124.145 1.00 56.38 32 ILE B CA 1
ATOM 1115 C C . ILE B 1 33 ? 6.352 66.584 123.401 1.00 57.59 32 ILE B C 1
ATOM 1116 O O . ILE B 1 33 ? 6.369 66.144 122.248 1.00 57.53 32 ILE B O 1
ATOM 1121 N N . GLU B 1 34 ? 5.224 66.782 124.077 1.00 58.68 33 GLU B N 1
ATOM 1122 C CA . GLU B 1 34 ? 3.924 66.518 123.477 1.00 60.32 33 GLU B CA 1
ATOM 1123 C C . GLU B 1 34 ? 3.351 67.840 122.996 1.00 60.71 33 GLU B C 1
ATOM 1124 O O . GLU B 1 34 ? 3.198 68.774 123.793 1.00 60.68 33 GLU B O 1
ATOM 1130 N N . LEU B 1 35 ? 3.013 67.893 121.708 1.00 60.76 34 LEU B N 1
ATOM 1131 C CA . LEU B 1 35 ? 2.446 69.081 121.085 1.00 60.94 34 LEU B CA 1
ATOM 1132 C C . LEU B 1 35 ? 0.991 68.819 120.668 1.00 61.77 34 LEU B C 1
ATOM 1133 O O . LEU B 1 35 ? 0.710 67.910 119.906 1.00 61.95 34 LEU B O 1
ATOM 1138 N N . THR B 1 36 ? 0.061 69.595 121.211 1.00 62.59 35 THR B N 1
ATOM 1139 C CA . THR B 1 36 ? -1.338 69.449 120.832 1.00 62.91 35 THR B CA 1
ATOM 1140 C C . THR B 1 36 ? -1.780 70.761 120.236 1.00 63.67 35 THR B C 1
ATOM 1141 O O . THR B 1 36 ? -1.626 71.809 120.869 1.00 65.08 35 THR B O 1
ATOM 1145 N N . GLU B 1 37 ? -2.302 70.696 119.007 1.00 64.92 36 GLU B N 1
ATOM 1146 C CA . GLU B 1 37 ? -2.841 71.874 118.297 1.00 65.20 36 GLU B CA 1
ATOM 1147 C C . GLU B 1 37 ? -4.341 71.710 118.220 1.00 64.25 36 GLU B C 1
ATOM 1148 O O . GLU B 1 37 ? -4.844 70.924 117.428 1.00 61.67 36 GLU B O 1
ATOM 1154 N N . GLY B 1 38 ? -5.053 72.428 119.071 1.00 64.97 37 GLY B N 1
ATOM 1155 C CA . GLY B 1 38 ? -6.490 72.312 119.119 1.00 65.90 37 GLY B CA 1
ATOM 1156 C C . GLY B 1 38 ? -6.862 70.928 119.564 1.00 66.15 37 GLY B C 1
ATOM 1157 O O . GLY B 1 38 ? -6.163 70.335 120.374 1.00 66.31 37 GLY B O 1
ATOM 1158 N N . SER B 1 39 ? -7.944 70.399 119.011 1.00 67.43 38 SER B N 1
ATOM 1159 C CA . SER B 1 39 ? -8.441 69.102 119.444 1.00 68.89 38 SER B CA 1
ATOM 1160 C C . SER B 1 39 ? -7.934 67.968 118.544 1.00 69.13 38 SER B C 1
ATOM 1161 O O . SER B 1 39 ? -8.484 66.870 118.535 1.00 68.92 38 SER B O 1
ATOM 1164 N N . ARG B 1 40 ? -6.871 68.241 117.793 1.00 69.10 39 ARG B N 1
ATOM 1165 C CA . ARG B 1 40 ? -6.155 67.194 117.089 1.00 67.79 39 ARG B CA 1
ATOM 1166 C C . ARG B 1 40 ? -5.517 66.250 118.081 1.00 68.12 39 ARG B C 1
ATOM 1167 O O . ARG B 1 40 ? -5.314 66.585 119.264 1.00 67.85 39 ARG B O 1
ATOM 1175 N N . ASP B 1 41 ? -5.195 65.063 117.578 1.00 67.72 40 ASP B N 1
ATOM 1176 C CA . ASP B 1 41 ? -4.384 64.116 118.318 1.00 66.25 40 ASP B CA 1
ATOM 1177 C C . ASP B 1 41 ? -3.008 64.707 118.552 1.00 64.06 40 ASP B C 1
ATOM 1178 O O . ASP B 1 41 ? -2.409 65.269 117.627 1.00 62.96 40 ASP B O 1
ATOM 1183 N N . PRO B 1 42 ? -2.493 64.571 119.788 1.00 62.44 41 PRO B N 1
ATOM 1184 C CA . PRO B 1 42 ? -1.168 65.110 120.118 1.00 61.61 41 PRO B CA 1
ATOM 1185 C C . PRO B 1 42 ? -0.088 64.450 119.265 1.00 59.20 41 PRO B C 1
ATOM 1186 O O . PRO B 1 42 ? -0.262 63.317 118.854 1.00 59.15 41 PRO B O 1
ATOM 1190 N N . VAL B 1 43 ? 0.989 65.175 118.978 1.00 56.89 42 VAL B N 1
ATOM 1191 C CA . VAL B 1 43 ? 2.117 64.665 118.199 1.00 54.18 42 VAL B CA 1
ATOM 1192 C C . VAL B 1 43 ? 3.345 64.686 119.118 1.00 54.75 42 VAL B C 1
ATOM 1193 O O . VAL B 1 43 ? 3.595 65.679 119.789 1.00 55.47 42 VAL B O 1
ATOM 1197 N N . ILE B 1 44 ? 4.089 63.578 119.187 1.00 53.79 43 ILE B N 1
ATOM 1198 C CA . ILE B 1 44 ? 5.247 63.468 120.097 1.00 52.39 43 ILE B CA 1
ATOM 1199 C C . ILE B 1 44 ? 6.552 63.849 119.402 1.00 52.54 43 ILE B C 1
ATOM 1200 O O . ILE B 1 44 ? 6.866 63.327 118.348 1.00 53.91 43 ILE B O 1
ATOM 1205 N N . TYR B 1 45 ? 7.311 64.760 120.002 1.00 52.63 44 TYR B N 1
ATOM 1206 C CA . TYR B 1 45 ? 8.569 65.225 119.431 1.00 51.75 44 TYR B CA 1
ATOM 1207 C C . TYR B 1 45 ? 9.730 64.681 120.248 1.00 52.55 44 TYR B C 1
ATOM 1208 O O . TYR B 1 45 ? 9.793 64.870 121.476 1.00 52.24 44 TYR B O 1
ATOM 1217 N N . PHE B 1 46 ? 10.637 63.980 119.558 1.00 52.38 45 PHE B N 1
ATOM 1218 C CA . PHE B 1 46 ? 11.787 63.343 120.183 1.00 51.41 45 PHE B CA 1
ATOM 1219 C C . PHE B 1 46 ? 13.030 64.168 120.006 1.00 51.08 45 PHE B C 1
ATOM 1220 O O . PHE B 1 46 ? 13.309 64.610 118.901 1.00 51.10 45 PHE B O 1
ATOM 1228 N N . PRO B 1 47 ? 13.803 64.369 121.084 1.00 52.03 46 PRO B N 1
ATOM 1229 C CA . PRO B 1 47 ? 15.081 65.075 120.894 1.00 51.77 46 PRO B CA 1
ATOM 1230 C C . PRO B 1 47 ? 16.037 64.284 120.000 1.00 51.94 46 PRO B C 1
ATOM 1231 O O . PRO B 1 47 ? 16.146 63.072 120.132 1.00 52.18 46 PRO B O 1
ATOM 1235 N N . ARG B 1 48 ? 16.714 64.987 119.100 1.00 52.40 47 ARG B N 1
ATOM 1236 C CA . ARG B 1 48 ? 17.528 64.367 118.064 1.00 52.91 47 ARG B CA 1
ATOM 1237 C C . ARG B 1 48 ? 18.622 63.479 118.619 1.00 52.83 47 ARG B C 1
ATOM 1238 O O . ARG B 1 48 ? 18.927 62.446 118.045 1.00 55.31 47 ARG B O 1
ATOM 1246 N N . GLU B 1 49 ? 19.216 63.883 119.727 1.00 53.04 48 GLU B N 1
ATOM 1247 C CA . GLU B 1 49 ? 20.314 63.111 120.337 1.00 55.61 48 GLU B CA 1
ATOM 1248 C C . GLU B 1 49 ? 19.865 61.726 120.831 1.00 53.18 48 GLU B C 1
ATOM 1249 O O . GLU B 1 49 ? 20.698 60.874 121.121 1.00 53.10 48 GLU B O 1
ATOM 1255 N N . ASP B 1 50 ? 18.552 61.527 120.950 1.00 52.10 49 ASP B N 1
ATOM 1256 C CA . ASP B 1 50 ? 17.996 60.271 121.415 1.00 52.67 49 ASP B CA 1
ATOM 1257 C C . ASP B 1 50 ? 17.445 59.408 120.282 1.00 53.05 49 ASP B C 1
ATOM 1258 O O . ASP B 1 50 ? 16.904 58.328 120.536 1.00 54.25 49 ASP B O 1
ATOM 1263 N N . VAL B 1 51 ? 17.579 59.866 119.038 1.00 51.75 50 VAL B N 1
ATOM 1264 C CA . VAL B 1 51 ? 17.129 59.106 117.856 1.00 49.62 50 VAL B CA 1
ATOM 1265 C C . VAL B 1 51 ? 18.340 58.612 117.083 1.00 49.32 50 VAL B C 1
ATOM 1266 O O . VAL B 1 51 ? 19.336 59.305 117.024 1.00 50.45 50 VAL B O 1
ATOM 1270 N N . ALA B 1 52 ? 18.264 57.415 116.503 1.00 48.79 51 ALA B N 1
ATOM 1271 C CA . ALA B 1 52 ? 19.409 56.826 115.780 1.00 47.49 51 ALA B CA 1
ATOM 1272 C C . ALA B 1 52 ? 19.489 57.413 114.374 1.00 47.86 51 ALA B C 1
ATOM 1273 O O . ALA B 1 52 ? 19.174 56.757 113.366 1.00 47.04 51 ALA B O 1
ATOM 1283 N N . VAL B 1 54 ? 21.690 57.886 112.312 1.00 42.93 53 VAL B N 1
ATOM 1284 C CA . VAL B 1 54 ? 22.481 57.229 111.296 1.00 41.72 53 VAL B CA 1
ATOM 1285 C C . VAL B 1 54 ? 21.594 56.585 110.251 1.00 43.34 53 VAL B C 1
ATOM 1286 O O . VAL B 1 54 ? 22.037 56.418 109.122 1.00 44.43 53 VAL B O 1
ATOM 1298 N N . PHE B 1 56 ? 18.858 57.887 108.970 1.00 47.31 55 PHE B N 1
ATOM 1299 C CA . PHE B 1 56 ? 17.985 58.916 108.389 1.00 46.42 55 PHE B CA 1
ATOM 1300 C C . PHE B 1 56 ? 18.683 59.683 107.266 1.00 46.55 55 PHE B C 1
ATOM 1301 O O . PHE B 1 56 ? 19.851 59.999 107.382 1.00 45.32 55 PHE B O 1
ATOM 1309 N N . ASP B 1 57 ? 17.958 59.976 106.192 1.00 48.45 56 ASP B N 1
ATOM 1310 C CA . ASP B 1 57 ? 18.473 60.773 105.087 1.00 48.63 56 ASP B CA 1
ATOM 1311 C C . ASP B 1 57 ? 17.586 62.000 104.920 1.00 49.57 56 ASP B C 1
ATOM 1312 O O . ASP B 1 57 ? 16.371 61.844 104.740 1.00 49.94 56 ASP B O 1
ATOM 1317 N N . LYS B 1 58 ? 18.176 63.202 104.982 1.00 50.39 57 LYS B N 1
ATOM 1318 C CA . LYS B 1 58 ? 17.405 64.443 104.806 1.00 50.75 57 LYS B CA 1
ATOM 1319 C C . LYS B 1 58 ? 16.786 64.418 103.415 1.00 51.47 57 LYS B C 1
ATOM 1320 O O . LYS B 1 58 ? 17.425 64.032 102.455 1.00 51.36 57 LYS B O 1
ATOM 1326 N N . SER B 1 59 ? 15.533 64.813 103.328 1.00 52.77 58 SER B N 1
ATOM 1327 C CA . SER B 1 59 ? 14.787 64.756 102.094 1.00 53.48 58 SER B CA 1
ATOM 1328 C C . SER B 1 59 ? 14.664 66.145 101.453 1.00 54.93 58 SER B C 1
ATOM 1329 O O . SER B 1 59 ? 14.901 67.158 102.106 1.00 54.31 58 SER B O 1
ATOM 1332 N N . GLU B 1 60 ? 14.291 66.178 100.173 1.00 56.31 59 GLU B N 1
ATOM 1333 C CA . GLU B 1 60 ? 14.042 67.437 99.464 1.00 58.21 59 GLU B CA 1
ATOM 1334 C C . GLU B 1 60 ? 12.753 68.109 99.959 1.00 57.40 59 GLU B C 1
ATOM 1335 O O . GLU B 1 60 ? 12.635 69.333 99.916 1.00 57.86 59 GLU B O 1
ATOM 1341 N N . LYS B 1 61 ? 11.787 67.303 100.404 1.00 55.71 60 LYS B N 1
ATOM 1342 C CA . LYS B 1 61 ? 10.464 67.792 100.809 1.00 54.88 60 LYS B CA 1
ATOM 1343 C C . LYS B 1 61 ? 10.558 68.779 101.968 1.00 55.88 60 LYS B C 1
ATOM 1344 O O . LYS B 1 61 ? 11.340 68.588 102.901 1.00 57.48 60 LYS B O 1
ATOM 1350 N N . VAL B 1 62 ? 9.775 69.847 101.877 1.00 54.91 61 VAL B N 1
ATOM 1351 C CA . VAL B 1 62 ? 9.547 70.762 102.989 1.00 54.65 61 VAL B CA 1
ATOM 1352 C C . VAL B 1 62 ? 8.070 71.128 102.995 1.00 55.70 61 VAL B C 1
ATOM 1353 O O . VAL B 1 62 ? 7.404 71.058 101.969 1.00 56.58 61 VAL B O 1
ATOM 1357 N N . THR B 1 63 ? 7.545 71.473 104.163 1.00 56.78 62 THR B N 1
ATOM 1358 C CA . THR B 1 63 ? 6.194 72.020 104.255 1.00 57.47 62 THR B CA 1
ATOM 1359 C C . THR B 1 63 ? 6.237 73.209 105.179 1.00 59.74 62 THR B C 1
ATOM 1360 O O . THR B 1 63 ? 7.075 73.273 106.095 1.00 60.45 62 THR B O 1
ATOM 1364 N N . ALA B 1 64 ? 5.335 74.153 104.918 1.00 62.20 63 ALA B N 1
ATOM 1365 C CA . ALA B 1 64 ? 5.211 75.354 105.744 1.00 63.69 63 ALA B CA 1
ATOM 1366 C C . ALA B 1 64 ? 4.010 75.197 106.647 1.00 64.62 63 ALA B C 1
ATOM 1367 O O . ALA B 1 64 ? 2.930 74.847 106.208 1.00 65.13 63 ALA B O 1
ATOM 1369 N N . CYS B 1 65 ? 4.226 75.413 107.924 1.00 65.67 64 CYS B N 1
ATOM 1370 C CA . CYS B 1 65 ? 3.142 75.513 108.859 1.00 66.07 64 CYS B CA 1
ATOM 1371 C C . CYS B 1 65 ? 3.137 76.961 109.334 1.00 66.68 64 CYS B C 1
ATOM 1372 O O . CYS B 1 65 ? 4.190 77.479 109.714 1.00 66.41 64 CYS B O 1
ATOM 1375 N N . PRO B 1 66 ? 1.971 77.632 109.295 1.00 67.23 65 PRO B N 1
ATOM 1376 C CA . PRO B 1 66 ? 1.981 79.047 109.663 1.00 67.92 65 PRO B CA 1
ATOM 1377 C C . PRO B 1 66 ? 2.315 79.294 111.130 1.00 67.82 65 PRO B C 1
ATOM 1378 O O . PRO B 1 66 ? 2.853 80.351 111.475 1.00 68.33 65 PRO B O 1
ATOM 1382 N N . LEU B 1 67 ? 2.004 78.335 111.985 1.00 66.30 66 LEU B N 1
ATOM 1383 C CA . LEU B 1 67 ? 2.239 78.524 113.395 1.00 66.19 66 LEU B CA 1
ATOM 1384 C C . LEU B 1 67 ? 3.635 78.105 113.801 1.00 65.35 66 LEU B C 1
ATOM 1385 O O . LEU B 1 67 ? 4.261 78.765 114.622 1.00 65.99 66 LEU B O 1
ATOM 1390 N N . LYS B 1 68 ? 4.125 77.018 113.226 1.00 64.62 67 LYS B N 1
ATOM 1391 C CA . LYS B 1 68 ? 5.387 76.396 113.681 1.00 62.89 67 LYS B CA 1
ATOM 1392 C C . LYS B 1 68 ? 6.630 76.781 112.848 1.00 62.25 67 LYS B C 1
ATOM 1393 O O . LYS B 1 68 ? 7.745 76.872 113.380 1.00 61.11 67 LYS B O 1
ATOM 1399 N N . GLY B 1 69 ? 6.438 76.994 111.551 1.00 60.96 68 GLY B N 1
ATOM 1400 C CA . GLY B 1 69 ? 7.545 77.291 110.662 1.00 59.62 68 GLY B CA 1
ATOM 1401 C C . GLY B 1 69 ? 7.705 76.251 109.570 1.00 59.41 68 GLY B C 1
ATOM 1402 O O . GLY B 1 69 ? 6.727 75.632 109.134 1.00 57.48 68 GLY B O 1
ATOM 1403 N N . GLU B 1 70 ? 8.946 76.064 109.125 1.00 60.05 69 GLU B N 1
ATOM 1404 C CA . GLU B 1 70 ? 9.235 75.122 108.052 1.00 60.63 69 GLU B CA 1
ATOM 1405 C C . GLU B 1 70 ? 9.607 73.741 108.590 1.00 58.86 69 GLU B C 1
ATOM 1406 O O . GLU B 1 70 ? 10.544 73.598 109.381 1.00 57.15 69 GLU B O 1
ATOM 1412 N N . ALA B 1 71 ? 8.877 72.730 108.134 1.00 57.30 70 ALA B N 1
ATOM 1413 C CA . ALA B 1 71 ? 9.179 71.356 108.491 1.00 57.16 70 ALA B CA 1
ATOM 1414 C C . ALA B 1 71 ? 10.153 70.765 107.461 1.00 56.17 70 ALA B C 1
ATOM 1415 O O . ALA B 1 71 ? 9.861 70.769 106.264 1.00 55.85 70 ALA B O 1
ATOM 1417 N N . SER B 1 72 ? 11.313 70.298 107.937 1.00 54.25 71 SER B N 1
ATOM 1418 C CA . SER B 1 72 ? 12.244 69.510 107.132 1.00 52.94 71 SER B CA 1
ATOM 1419 C C . SER B 1 72 ? 11.882 68.040 107.296 1.00 53.53 71 SER B C 1
ATOM 1420 O O . SER B 1 72 ? 11.542 67.596 108.388 1.00 54.17 71 SER B O 1
ATOM 1423 N N . TYR B 1 73 ? 11.996 67.281 106.220 1.00 53.48 72 TYR B N 1
ATOM 1424 C CA . TYR B 1 73 ? 11.621 65.875 106.229 1.00 53.63 72 TYR B CA 1
ATOM 1425 C C . TYR B 1 73 ? 12.836 64.967 106.122 1.00 51.91 72 TYR B C 1
ATOM 1426 O O . TYR B 1 73 ? 13.897 65.358 105.625 1.00 51.78 72 TYR B O 1
ATOM 1435 N N . TYR B 1 74 ? 12.654 63.745 106.611 1.00 49.67 73 TYR B N 1
ATOM 1436 C CA . TYR B 1 74 ? 13.681 62.728 106.567 1.00 48.69 73 TYR B CA 1
ATOM 1437 C C . TYR B 1 74 ? 13.104 61.374 106.179 1.00 48.62 73 TYR B C 1
ATOM 1438 O O . TYR B 1 74 ? 11.978 61.014 106.592 1.00 48.40 73 TYR B O 1
ATOM 1447 N N . SER B 1 75 ? 13.880 60.631 105.395 1.00 47.47 74 SER B N 1
ATOM 1448 C CA . SER B 1 75 ? 13.535 59.262 105.047 1.00 47.91 74 SER B CA 1
ATOM 1449 C C . SER B 1 75 ? 14.321 58.327 105.971 1.00 47.72 74 SER B C 1
ATOM 1450 O O . SER B 1 75 ? 15.462 58.620 106.314 1.00 50.21 74 SER B O 1
ATOM 1453 N N . ILE B 1 76 ? 13.698 57.227 106.387 1.00 45.72 75 ILE B N 1
ATOM 1454 C CA . ILE B 1 76 ? 14.308 56.282 107.306 1.00 45.60 75 ILE B CA 1
ATOM 1455 C C . ILE B 1 76 ? 14.614 55.004 106.557 1.00 45.83 75 ILE B C 1
ATOM 1456 O O . ILE B 1 76 ? 13.742 54.487 105.900 1.00 47.41 75 ILE B O 1
ATOM 1461 N N . VAL B 1 77 ? 15.832 54.485 106.654 1.00 44.54 76 VAL B N 1
ATOM 1462 C CA . VAL B 1 77 ? 16.158 53.244 105.979 1.00 44.16 76 VAL B CA 1
ATOM 1463 C C . VAL B 1 77 ? 16.091 52.128 107.023 1.00 46.18 76 VAL B C 1
ATOM 1464 O O . VAL B 1 77 ? 16.483 52.321 108.184 1.00 48.52 76 VAL B O 1
ATOM 1468 N N . GLY B 1 78 ? 15.588 50.967 106.601 1.00 48.41 77 GLY B N 1
ATOM 1469 C CA . GLY B 1 78 ? 15.512 49.775 107.447 1.00 49.53 77 GLY B CA 1
ATOM 1470 C C . GLY B 1 78 ? 15.620 48.491 106.653 1.00 51.64 77 GLY B C 1
ATOM 1471 O O . GLY B 1 78 ? 15.900 48.523 105.460 1.00 52.16 77 GLY B O 1
ATOM 1472 N N . ALA B 1 79 ? 15.386 47.367 107.319 1.00 54.59 78 ALA B N 1
ATOM 1473 C CA . ALA B 1 79 ? 15.480 46.040 106.693 1.00 57.80 78 ALA B CA 1
ATOM 1474 C C . ALA B 1 79 ? 14.609 45.910 105.444 1.00 61.21 78 ALA B C 1
ATOM 1475 O O . ALA B 1 79 ? 15.023 45.301 104.467 1.00 63.53 78 ALA B O 1
ATOM 1477 N N . SER B 1 80 ? 13.419 46.503 105.478 1.00 63.10 79 SER B N 1
ATOM 1478 C CA . SER B 1 80 ? 12.444 46.405 104.383 1.00 65.06 79 SER B CA 1
ATOM 1479 C C . SER B 1 80 ? 12.641 47.425 103.267 1.00 63.71 79 SER B C 1
ATOM 1480 O O . SER B 1 80 ? 12.012 47.315 102.226 1.00 66.26 79 SER B O 1
ATOM 1483 N N . GLY B 1 81 ? 13.460 48.444 103.499 1.00 61.74 80 GLY B N 1
ATOM 1484 C CA . GLY B 1 81 ? 13.672 49.484 102.517 1.00 59.15 80 GLY B CA 1
ATOM 1485 C C . GLY B 1 81 ? 13.512 50.828 103.161 1.00 58.43 80 GLY B C 1
ATOM 1486 O O . GLY B 1 81 ? 13.559 50.946 104.380 1.00 59.51 80 GLY B O 1
ATOM 1487 N N . THR B 1 82 ? 13.302 51.832 102.322 1.00 56.79 81 THR B N 1
ATOM 1488 C CA . THR B 1 82 ? 13.175 53.203 102.745 1.00 56.54 81 THR B CA 1
ATOM 1489 C C . THR B 1 82 ? 11.755 53.500 103.151 1.00 55.36 81 THR B C 1
ATOM 1490 O O . THR B 1 82 ? 10.820 53.126 102.461 1.00 55.78 81 THR B O 1
ATOM 1494 N N . LEU B 1 83 ? 11.597 54.183 104.271 1.00 53.99 82 LEU B N 1
ATOM 1495 C CA . LEU B 1 83 ? 10.328 54.812 104.625 1.00 52.44 82 LEU B CA 1
ATOM 1496 C C . LEU B 1 83 ? 10.506 56.271 104.199 1.00 53.15 82 LEU B C 1
ATOM 1497 O O . LEU B 1 83 ? 11.152 57.066 104.889 1.00 52.86 82 LEU B O 1
ATOM 1502 N N . LYS B 1 84 ? 9.963 56.596 103.035 1.00 54.59 83 LYS B N 1
ATOM 1503 C CA . LYS B 1 84 ? 10.172 57.893 102.426 1.00 55.84 83 LYS B CA 1
ATOM 1504 C C . LYS B 1 84 ? 9.449 58.987 103.225 1.00 54.71 83 LYS B C 1
ATOM 1505 O O . LYS B 1 84 ? 8.270 58.869 103.534 1.00 54.26 83 LYS B O 1
ATOM 1511 N N . ASP B 1 85 ? 10.184 60.040 103.569 1.00 54.37 84 ASP B N 1
ATOM 1512 C CA . ASP B 1 85 ? 9.625 61.219 104.238 1.00 54.63 84 ASP B CA 1
ATOM 1513 C C . ASP B 1 85 ? 8.774 60.864 105.452 1.00 54.21 84 ASP B C 1
ATOM 1514 O O . ASP B 1 85 ? 7.751 61.506 105.695 1.00 54.33 84 ASP B O 1
ATOM 1519 N N . ALA B 1 86 ? 9.212 59.858 106.216 1.00 52.85 85 ALA B N 1
ATOM 1520 C CA . ALA B 1 86 ? 8.465 59.335 107.349 1.00 50.66 85 ALA B CA 1
ATOM 1521 C C . ALA B 1 86 ? 8.674 60.117 108.648 1.00 51.20 85 ALA B C 1
ATOM 1522 O O . ALA B 1 86 ? 7.972 59.881 109.630 1.00 51.32 85 ALA B O 1
ATOM 1524 N N . ALA B 1 87 ? 9.637 61.030 108.682 1.00 51.19 86 ALA B N 1
ATOM 1525 C CA . ALA B 1 87 ? 9.849 61.850 109.888 1.00 50.47 86 ALA B CA 1
ATOM 1526 C C . ALA B 1 87 ? 10.068 63.294 109.501 1.00 50.86 86 ALA B C 1
ATOM 1527 O O . ALA B 1 87 ? 10.507 63.608 108.380 1.00 52.02 86 ALA B O 1
ATOM 1529 N N . TRP B 1 88 ? 9.806 64.184 110.440 1.00 51.07 87 TRP B N 1
ATOM 1530 C CA . TRP B 1 88 ? 10.044 65.582 110.174 1.00 51.39 87 TRP B CA 1
ATOM 1531 C C . TRP B 1 88 ? 10.560 66.323 111.394 1.00 52.41 87 TRP B C 1
ATOM 1532 O O . TRP B 1 88 ? 10.506 65.825 112.510 1.00 52.60 87 TRP B O 1
ATOM 1543 N N . SER B 1 89 ? 11.058 67.535 111.159 1.00 53.15 88 SER B N 1
ATOM 1544 C CA . SER B 1 89 ? 11.574 68.376 112.233 1.00 53.87 88 SER B CA 1
ATOM 1545 C C . SER B 1 89 ? 11.478 69.845 111.884 1.00 54.89 88 SER B C 1
ATOM 1546 O O . SER B 1 89 ? 11.828 70.256 110.771 1.00 55.14 88 SER B O 1
ATOM 1549 N N . TYR B 1 90 ? 11.043 70.628 112.863 1.00 55.29 89 TYR B N 1
ATOM 1550 C CA . TYR B 1 90 ? 11.074 72.068 112.765 1.00 54.82 89 TYR B CA 1
ATOM 1551 C C . TYR B 1 90 ? 12.417 72.485 113.294 1.00 55.15 89 TYR B C 1
ATOM 1552 O O . TYR B 1 90 ? 12.614 72.573 114.511 1.00 54.85 89 TYR B O 1
ATOM 1561 N N . GLU B 1 91 ? 13.350 72.692 112.366 1.00 56.51 90 GLU B N 1
ATOM 1562 C CA . GLU B 1 91 ? 14.741 72.959 112.718 1.00 59.02 90 GLU B CA 1
ATOM 1563 C C . GLU B 1 91 ? 14.976 74.405 113.104 1.00 60.67 90 GLU B C 1
ATOM 1564 O O . GLU B 1 91 ? 15.931 74.690 113.825 1.00 60.89 90 GLU B O 1
ATOM 1570 N N . SER B 1 92 ? 14.091 75.303 112.654 1.00 63.14 91 SER B N 1
ATOM 1571 C CA . SER B 1 92 ? 14.134 76.735 113.026 1.00 64.72 91 SER B CA 1
ATOM 1572 C C . SER B 1 92 ? 12.751 77.215 113.352 1.00 65.58 91 SER B C 1
ATOM 1573 O O . SER B 1 92 ? 12.172 77.980 112.600 1.00 64.80 91 SER B O 1
ATOM 1576 N N . PRO B 1 93 ? 12.217 76.782 114.484 1.00 67.40 92 PRO B N 1
ATOM 1577 C CA . PRO B 1 93 ? 10.805 77.017 114.733 1.00 69.35 92 PRO B CA 1
ATOM 1578 C C . PRO B 1 93 ? 10.477 78.477 114.948 1.00 71.13 92 PRO B C 1
ATOM 1579 O O . PRO B 1 93 ? 11.341 79.255 115.373 1.00 70.32 92 PRO B O 1
ATOM 1583 N N . LYS B 1 94 ? 9.223 78.819 114.668 1.00 73.33 93 LYS B N 1
ATOM 1584 C CA . LYS B 1 94 ? 8.690 80.158 114.910 1.00 74.40 93 LYS B CA 1
ATOM 1585 C C . LYS B 1 94 ? 8.680 80.470 116.413 1.00 75.40 93 LYS B C 1
ATOM 1586 O O . LYS B 1 94 ? 8.851 79.581 117.249 1.00 75.18 93 LYS B O 1
ATOM 1592 N N . GLU B 1 95 ? 8.483 81.744 116.740 1.00 77.15 94 GLU B N 1
ATOM 1593 C CA . GLU B 1 95 ? 8.563 82.211 118.113 1.00 77.54 94 GLU B CA 1
ATOM 1594 C C . GLU B 1 95 ? 7.555 81.493 119.004 1.00 76.56 94 GLU B C 1
ATOM 1595 O O . GLU B 1 95 ? 6.398 81.329 118.621 1.00 75.61 94 GLU B O 1
ATOM 1601 N N . GLY B 1 96 ? 8.013 81.050 120.178 1.00 75.61 95 GLY B N 1
ATOM 1602 C CA . GLY B 1 96 ? 7.175 80.323 121.138 1.00 74.97 95 GLY B CA 1
ATOM 1603 C C . GLY B 1 96 ? 7.327 78.809 121.064 1.00 74.76 95 GLY B C 1
ATOM 1604 O O . GLY B 1 96 ? 6.953 78.095 121.990 1.00 74.26 95 GLY B O 1
ATOM 1605 N N . LEU B 1 97 ? 7.884 78.312 119.966 1.00 74.46 96 LEU B N 1
ATOM 1606 C CA . LEU B 1 97 ? 8.034 76.877 119.752 1.00 73.25 96 LEU B CA 1
ATOM 1607 C C . LEU B 1 97 ? 9.498 76.413 119.752 1.00 72.95 96 LEU B C 1
ATOM 1608 O O . LEU B 1 97 ? 9.817 75.340 119.246 1.00 73.68 96 LEU B O 1
ATOM 1613 N N . GLU B 1 98 ? 10.387 77.202 120.339 1.00 72.17 97 GLU B N 1
ATOM 1614 C CA . GLU B 1 98 ? 11.812 76.887 120.283 1.00 71.14 97 GLU B CA 1
ATOM 1615 C C . GLU B 1 98 ? 12.154 75.614 121.073 1.00 68.03 97 GLU B C 1
ATOM 1616 O O . GLU B 1 98 ? 13.191 74.994 120.835 1.00 67.25 97 GLU B O 1
ATOM 1622 N N . ALA B 1 99 ? 11.276 75.208 121.989 1.00 64.97 98 ALA B N 1
ATOM 1623 C CA . ALA B 1 99 ? 11.504 73.996 122.773 1.00 62.67 98 ALA B CA 1
ATOM 1624 C C . ALA B 1 99 ? 11.651 72.730 121.907 1.00 62.26 98 ALA B C 1
ATOM 1625 O O . ALA B 1 99 ? 12.332 71.787 122.324 1.00 62.11 98 ALA B O 1
ATOM 1627 N N . ILE B 1 100 ? 11.010 72.709 120.729 1.00 60.72 99 ILE B N 1
ATOM 1628 C CA . ILE B 1 100 ? 11.074 71.556 119.814 1.00 59.46 99 ILE B CA 1
ATOM 1629 C C . ILE B 1 100 ? 12.045 71.759 118.639 1.00 58.94 99 ILE B C 1
ATOM 1630 O O . ILE B 1 100 ? 12.008 71.013 117.649 1.00 59.36 99 ILE B O 1
ATOM 1635 N N . ALA B 1 101 ? 12.917 72.751 118.747 1.00 57.88 100 ALA B N 1
ATOM 1636 C CA . ALA B 1 101 ? 13.864 73.021 117.676 1.00 57.10 100 ALA B CA 1
ATOM 1637 C C . ALA B 1 101 ? 14.735 71.795 117.456 1.00 56.77 100 ALA B C 1
ATOM 1638 O O . ALA B 1 101 ? 15.399 71.332 118.376 1.00 56.59 100 ALA B O 1
ATOM 1640 N N . GLY B 1 102 ? 14.688 71.251 116.246 1.00 57.19 101 GLY B N 1
ATOM 1641 C CA . GLY B 1 102 ? 15.518 70.100 115.881 1.00 56.71 101 GLY B CA 1
ATOM 1642 C C . GLY B 1 102 ? 14.981 68.743 116.314 1.00 56.71 101 GLY B C 1
ATOM 1643 O O . GLY B 1 102 ? 15.540 67.714 115.951 1.00 56.77 101 GLY B O 1
ATOM 1644 N N . TYR B 1 103 ? 13.889 68.724 117.071 1.00 55.33 102 TYR B N 1
ATOM 1645 C CA . TYR B 1 103 ? 13.290 67.472 117.481 1.00 55.14 102 TYR B CA 1
ATOM 1646 C C . TYR B 1 103 ? 12.598 66.806 116.279 1.00 54.02 102 TYR B C 1
ATOM 1647 O O . TYR B 1 103 ? 12.173 67.483 115.354 1.00 53.86 102 TYR B O 1
ATOM 1656 N N . LEU B 1 104 ? 12.487 65.479 116.336 1.00 53.12 103 LEU B N 1
ATOM 1657 C CA . LEU B 1 104 ? 11.867 64.683 115.300 1.00 51.75 103 LEU B CA 1
ATOM 1658 C C . LEU B 1 104 ? 10.496 64.163 115.735 1.00 51.25 103 LEU B C 1
ATOM 1659 O O . LEU B 1 104 ? 10.333 63.745 116.878 1.00 51.86 103 LEU B O 1
ATOM 1664 N N . ALA B 1 105 ? 9.528 64.200 114.810 1.00 50.04 104 ALA B N 1
ATOM 1665 C CA . ALA B 1 105 ? 8.212 63.579 114.962 1.00 49.55 104 ALA B CA 1
ATOM 1666 C C . ALA B 1 105 ? 8.061 62.591 113.809 1.00 50.30 104 ALA B C 1
ATOM 1667 O O . ALA B 1 105 ? 8.792 62.675 112.830 1.00 50.14 104 ALA B O 1
ATOM 1669 N N . PHE B 1 106 ? 7.091 61.682 113.911 1.00 49.43 105 PHE B N 1
ATOM 1670 C CA . PHE B 1 106 ? 7.009 60.529 113.009 1.00 49.86 105 PHE B CA 1
ATOM 1671 C C . PHE B 1 106 ? 5.627 60.202 112.467 1.00 49.94 105 PHE B C 1
ATOM 1672 O O . PHE B 1 106 ? 4.641 60.275 113.185 1.00 51.65 105 PHE B O 1
ATOM 1680 N N . ALA B 1 107 ? 5.590 59.815 111.197 1.00 51.84 106 ALA B N 1
ATOM 1681 C CA . ALA B 1 107 ? 4.380 59.426 110.495 1.00 52.19 106 ALA B CA 1
ATOM 1682 C C . ALA B 1 107 ? 3.867 58.141 111.067 1.00 53.13 106 ALA B C 1
ATOM 1683 O O . ALA B 1 107 ? 4.594 57.156 111.064 1.00 54.27 106 ALA B O 1
ATOM 1685 N N . PRO B 1 108 ? 2.627 58.135 111.600 1.00 54.94 107 PRO B N 1
ATOM 1686 C CA . PRO B 1 108 ? 2.036 56.883 112.147 1.00 55.52 107 PRO B CA 1
ATOM 1687 C C . PRO B 1 108 ? 1.731 55.761 111.169 1.00 57.66 107 PRO B C 1
ATOM 1688 O O . PRO B 1 108 ? 1.589 54.622 111.602 1.00 59.66 107 PRO B O 1
ATOM 1692 N N . ASP B 1 109 ? 1.635 56.055 109.884 1.00 59.25 108 ASP B N 1
ATOM 1693 C CA . ASP B 1 109 ? 1.315 55.018 108.898 1.00 61.31 108 ASP B CA 1
ATOM 1694 C C . ASP B 1 109 ? 2.386 53.934 108.822 1.00 60.60 108 ASP B C 1
ATOM 1695 O O . ASP B 1 109 ? 2.107 52.844 108.344 1.00 63.26 108 ASP B O 1
ATOM 1700 N N . CYS B 1 110 ? 3.599 54.221 109.280 1.00 58.56 109 CYS B N 1
ATOM 1701 C CA . CYS B 1 110 ? 4.687 53.239 109.191 1.00 57.52 109 CYS B CA 1
ATOM 1702 C C . CYS B 1 110 ? 5.656 53.231 110.383 1.00 55.10 109 CYS B C 1
ATOM 1703 O O . CYS B 1 110 ? 6.714 52.595 110.342 1.00 55.29 109 CYS B O 1
ATOM 1706 N N . THR B 1 111 ? 5.304 53.949 111.434 1.00 53.27 110 THR B N 1
ATOM 1707 C CA . THR B 1 111 ? 6.035 53.885 112.687 1.00 51.95 110 THR B CA 1
ATOM 1708 C C . THR B 1 111 ? 5.042 53.748 113.828 1.00 52.34 110 THR B C 1
ATOM 1709 O O . THR B 1 111 ? 3.850 54.008 113.658 1.00 52.31 110 THR B O 1
ATOM 1713 N N . LYS B 1 112 ? 5.531 53.303 114.972 1.00 52.66 111 LYS B N 1
ATOM 1714 C CA . LYS B 1 112 ? 4.734 53.351 116.186 1.00 54.21 111 LYS B CA 1
ATOM 1715 C C . LYS B 1 112 ? 5.487 54.121 117.248 1.00 52.25 111 LYS B C 1
ATOM 1716 O O . LYS B 1 112 ? 6.682 53.917 117.458 1.00 51.65 111 LYS B O 1
ATOM 1722 N N . VAL B 1 113 ? 4.759 55.004 117.904 1.00 51.31 112 VAL B N 1
ATOM 1723 C CA . VAL B 1 113 ? 5.273 55.840 118.969 1.00 50.71 112 VAL B CA 1
ATOM 1724 C C . VAL B 1 113 ? 4.387 55.573 120.176 1.00 51.17 112 VAL B C 1
ATOM 1725 O O . VAL B 1 113 ? 3.187 55.345 120.040 1.00 51.69 112 VAL B O 1
ATOM 1729 N N . GLY B 1 114 ? 4.978 55.559 121.362 1.00 52.12 113 GLY B N 1
ATOM 1730 C CA . GLY B 1 114 ? 4.207 55.269 122.566 1.00 52.84 113 GLY B CA 1
ATOM 1731 C C . GLY B 1 114 ? 5.021 55.228 123.851 1.00 54.12 113 GLY B C 1
ATOM 1732 O O . GLY B 1 114 ? 6.266 55.144 123.839 1.00 54.02 113 GLY B O 1
ATOM 1733 N N . GLN B 1 115 ? 4.315 55.293 124.973 1.00 54.26 114 GLN B N 1
ATOM 1734 C CA . GLN B 1 115 ? 4.978 55.264 126.253 1.00 53.90 114 GLN B CA 1
ATOM 1735 C C . GLN B 1 115 ? 5.323 53.840 126.598 1.00 51.82 114 GLN B C 1
ATOM 1736 O O . GLN B 1 115 ? 4.533 52.939 126.340 1.00 50.90 114 GLN B O 1
ATOM 1742 N N . TYR B 1 116 ? 6.495 53.631 127.198 1.00 51.49 115 TYR B N 1
ATOM 1743 C CA . TYR B 1 116 ? 6.934 52.283 127.587 1.00 51.35 115 TYR B CA 1
ATOM 1744 C C . TYR B 1 116 ? 6.238 51.864 128.869 1.00 51.74 115 TYR B C 1
ATOM 1745 O O . TYR B 1 116 ? 5.942 52.742 129.697 1.00 52.19 115 TYR B O 1
ATOM 1755 N N . HIS C 1 7 ? 14.611 10.347 98.994 1.00 73.04 6 HIS C N 1
ATOM 1756 C CA . HIS C 1 7 ? 15.607 10.613 97.907 1.00 73.88 6 HIS C CA 1
ATOM 1757 C C . HIS C 1 7 ? 15.859 12.132 97.694 1.00 74.20 6 HIS C C 1
ATOM 1758 O O . HIS C 1 7 ? 16.990 12.631 97.813 1.00 74.50 6 HIS C O 1
ATOM 1765 N N . ILE C 1 8 ? 14.790 12.836 97.344 1.00 73.60 7 ILE C N 1
ATOM 1766 C CA . ILE C 1 8 ? 14.717 14.305 97.278 1.00 73.11 7 ILE C CA 1
ATOM 1767 C C . ILE C 1 8 ? 14.326 14.842 98.641 1.00 72.34 7 ILE C C 1
ATOM 1768 O O . ILE C 1 8 ? 13.276 14.478 99.126 1.00 72.70 7 ILE C O 1
ATOM 1773 N N . ARG C 1 9 ? 15.145 15.704 99.248 1.00 71.91 8 ARG C N 1
ATOM 1774 C CA . ARG C 1 9 ? 14.793 16.348 100.525 1.00 71.73 8 ARG C CA 1
ATOM 1775 C C . ARG C 1 9 ? 14.409 17.830 100.267 1.00 69.79 8 ARG C C 1
ATOM 1776 O O . ARG C 1 9 ? 15.082 18.532 99.521 1.00 68.39 8 ARG C O 1
ATOM 1778 N N . LEU C 1 10 ? 13.300 18.270 100.859 1.00 68.70 9 LEU C N 1
ATOM 1779 C CA . LEU C 1 10 ? 12.849 19.666 100.832 1.00 68.44 9 LEU C CA 1
ATOM 1780 C C . LEU C 1 10 ? 12.905 20.275 102.230 1.00 69.97 9 LEU C C 1
ATOM 1781 O O . LEU C 1 10 ? 12.311 19.732 103.140 1.00 70.44 9 LEU C O 1
ATOM 1786 N N . ARG C 1 11 ? 13.611 21.395 102.398 1.00 72.62 10 ARG C N 1
ATOM 1787 C CA . ARG C 1 11 ? 13.661 22.120 103.673 1.00 74.45 10 ARG C CA 1
ATOM 1788 C C . ARG C 1 11 ? 13.344 23.575 103.450 1.00 72.59 10 ARG C C 1
ATOM 1789 O O . ARG C 1 11 ? 13.542 24.094 102.364 1.00 72.67 10 ARG C O 1
ATOM 1797 N N . LYS C 1 12 ? 12.902 24.243 104.505 1.00 71.86 11 LYS C N 1
ATOM 1798 C CA . LYS C 1 12 ? 12.726 25.677 104.467 1.00 71.56 11 LYS C CA 1
ATOM 1799 C C . LYS C 1 12 ? 14.111 26.288 104.511 1.00 69.30 11 LYS C C 1
ATOM 1800 O O . LYS C 1 12 ? 14.876 25.980 105.400 1.00 68.16 11 LYS C O 1
ATOM 1806 N N . ALA C 1 13 ? 14.439 27.137 103.543 1.00 68.26 12 ALA C N 1
ATOM 1807 C CA . ALA C 1 13 ? 15.712 27.849 103.538 1.00 67.02 12 ALA C CA 1
ATOM 1808 C C . ALA C 1 13 ? 15.656 28.926 104.616 1.00 66.70 12 ALA C C 1
ATOM 1809 O O . ALA C 1 13 ? 14.802 29.806 104.573 1.00 66.75 12 ALA C O 1
ATOM 1811 N N . GLU C 1 14 ? 16.551 28.871 105.586 1.00 66.18 13 GLU C N 1
ATOM 1812 C CA . GLU C 1 14 ? 16.419 29.782 106.703 1.00 68.39 13 GLU C CA 1
ATOM 1813 C C . GLU C 1 14 ? 16.905 31.194 106.432 1.00 65.16 13 GLU C C 1
ATOM 1814 O O . GLU C 1 14 ? 17.914 31.402 105.760 1.00 66.05 13 GLU C O 1
ATOM 1820 N N . GLY C 1 15 ? 16.179 32.172 106.973 1.00 61.79 14 GLY C N 1
ATOM 1821 C CA . GLY C 1 15 ? 16.559 33.564 106.838 1.00 58.98 14 GLY C CA 1
ATOM 1822 C C . GLY C 1 15 ? 16.084 34.175 105.540 1.00 57.05 14 GLY C C 1
ATOM 1823 O O . GLY C 1 15 ? 15.152 33.671 104.908 1.00 58.10 14 GLY C O 1
ATOM 1824 N N . LYS C 1 16 ? 16.717 35.277 105.154 1.00 54.48 15 LYS C N 1
ATOM 1825 C CA . LYS C 1 16 ? 16.351 36.000 103.935 1.00 53.69 15 LYS C CA 1
ATOM 1826 C C . LYS C 1 16 ? 17.258 35.522 102.824 1.00 52.53 15 LYS C C 1
ATOM 1827 O O . LYS C 1 16 ? 18.481 35.513 102.982 1.00 51.56 15 LYS C O 1
ATOM 1833 N N . TRP C 1 17 ? 16.649 35.089 101.718 1.00 52.22 16 TRP C N 1
ATOM 1834 C CA . TRP C 1 17 ? 17.392 34.628 100.541 1.00 51.19 16 TRP C CA 1
ATOM 1835 C C . TRP C 1 17 ? 17.128 35.557 99.359 1.00 50.93 16 TRP C C 1
ATOM 1836 O O . TRP C 1 17 ? 15.992 36.035 99.149 1.00 50.31 16 TRP C O 1
ATOM 1847 N N . VAL C 1 18 ? 18.192 35.822 98.605 1.00 50.17 17 VAL C N 1
ATOM 1848 C CA . VAL C 1 18 ? 18.161 36.781 97.522 1.00 49.01 17 VAL C CA 1
ATOM 1849 C C . VAL C 1 18 ? 18.597 36.144 96.212 1.00 49.59 17 VAL C C 1
ATOM 1850 O O . VAL C 1 18 ? 19.480 35.285 96.184 1.00 50.32 17 VAL C O 1
ATOM 1854 N N . ILE C 1 19 ? 17.958 36.575 95.128 1.00 49.03 18 ILE C N 1
ATOM 1855 C CA . ILE C 1 19 ? 18.390 36.230 93.777 1.00 48.77 18 ILE C CA 1
ATOM 1856 C C . ILE C 1 19 ? 18.658 37.540 93.037 1.00 48.38 18 ILE C C 1
ATOM 1857 O O . ILE C 1 19 ? 17.812 38.478 93.055 1.00 48.13 18 ILE C O 1
ATOM 1862 N N . ARG C 1 20 ? 19.819 37.622 92.399 1.00 48.00 19 ARG C N 1
ATOM 1863 C CA . ARG C 1 20 ? 20.207 38.831 91.682 1.00 47.76 19 ARG C CA 1
ATOM 1864 C C . ARG C 1 20 ? 21.097 38.530 90.481 1.00 47.86 19 ARG C C 1
ATOM 1865 O O . ARG C 1 20 ? 21.561 37.402 90.301 1.00 48.72 19 ARG C O 1
ATOM 1873 N N . THR C 1 21 ? 21.310 39.559 89.664 1.00 46.51 20 THR C N 1
ATOM 1874 C CA . THR C 1 21 ? 22.281 39.536 88.585 1.00 45.52 20 THR C CA 1
ATOM 1875 C C . THR C 1 21 ? 23.390 40.470 89.054 1.00 46.63 20 THR C C 1
ATOM 1876 O O . THR C 1 21 ? 23.390 40.895 90.197 1.00 47.92 20 THR C O 1
ATOM 1880 N N . ASP C 1 22 ? 24.320 40.799 88.171 1.00 46.58 21 ASP C N 1
ATOM 1881 C CA . ASP C 1 22 ? 25.385 41.738 88.512 1.00 47.33 21 ASP C CA 1
ATOM 1882 C C . ASP C 1 22 ? 24.912 43.182 88.556 1.00 46.96 21 ASP C C 1
ATOM 1883 O O . ASP C 1 22 ? 25.687 44.079 88.962 1.00 45.29 21 ASP C O 1
ATOM 1888 N N . SER C 1 23 ? 23.659 43.414 88.148 1.00 46.84 22 SER C N 1
ATOM 1889 C CA . SER C 1 23 ? 23.145 44.790 88.040 1.00 46.83 22 SER C CA 1
ATOM 1890 C C . SER C 1 23 ? 21.715 45.053 88.537 1.00 46.32 22 SER C C 1
ATOM 1891 O O . SER C 1 23 ? 21.266 46.203 88.474 1.00 47.65 22 SER C O 1
ATOM 1894 N N . ALA C 1 24 ? 21.003 44.025 89.016 1.00 45.22 23 ALA C N 1
ATOM 1895 C CA . ALA C 1 24 ? 19.653 44.206 89.554 1.00 44.06 23 ALA C CA 1
ATOM 1896 C C . ALA C 1 24 ? 19.332 43.102 90.547 1.00 45.72 23 ALA C C 1
ATOM 1897 O O . ALA C 1 24 ? 19.919 42.017 90.491 1.00 47.84 23 ALA C O 1
ATOM 1899 N N . VAL C 1 25 ? 18.406 43.388 91.461 1.00 45.83 24 VAL C N 1
ATOM 1900 C CA . VAL C 1 25 ? 17.920 42.406 92.414 1.00 45.64 24 VAL C CA 1
ATOM 1901 C C . VAL C 1 25 ? 16.569 41.896 91.920 1.00 47.60 24 VAL C C 1
ATOM 1902 O O . VAL C 1 25 ? 15.607 42.681 91.796 1.00 47.78 24 VAL C O 1
ATOM 1906 N N . LEU C 1 26 ? 16.483 40.592 91.664 1.00 49.16 25 LEU C N 1
ATOM 1907 C CA . LEU C 1 26 ? 15.257 39.995 91.094 1.00 49.05 25 LEU C CA 1
ATOM 1908 C C . LEU C 1 26 ? 14.319 39.387 92.111 1.00 51.27 25 LEU C C 1
ATOM 1909 O O . LEU C 1 26 ? 13.148 39.151 91.799 1.00 53.99 25 LEU C O 1
ATOM 1914 N N . GLY C 1 27 ? 14.817 39.114 93.317 1.00 53.57 26 GLY C N 1
ATOM 1915 C CA . GLY C 1 27 ? 13.968 38.510 94.348 1.00 53.80 26 GLY C CA 1
ATOM 1916 C C . GLY C 1 27 ? 14.586 38.457 95.737 1.00 54.49 26 GLY C C 1
ATOM 1917 O O . GLY C 1 27 ? 15.814 38.269 95.852 1.00 55.78 26 GLY C O 1
ATOM 1918 N N . GLU C 1 28 ? 13.727 38.670 96.757 1.00 53.91 27 GLU C N 1
ATOM 1919 C CA . GLU C 1 28 ? 14.032 38.535 98.182 1.00 55.90 27 GLU C CA 1
ATOM 1920 C C . GLU C 1 28 ? 12.906 37.708 98.750 1.00 54.50 27 GLU C C 1
ATOM 1921 O O . GLU C 1 28 ? 11.731 38.003 98.466 1.00 53.88 27 GLU C O 1
ATOM 1927 N N . THR C 1 29 ? 13.225 36.711 99.579 1.00 53.47 28 THR C N 1
ATOM 1928 C CA . THR C 1 29 ? 12.180 35.916 100.210 1.00 51.44 28 THR C CA 1
ATOM 1929 C C . THR C 1 29 ? 12.581 35.379 101.559 1.00 52.81 28 THR C C 1
ATOM 1930 O O . THR C 1 29 ? 13.759 35.106 101.799 1.00 54.44 28 THR C O 1
ATOM 1934 N N . LEU C 1 30 ? 11.589 35.234 102.435 1.00 53.82 29 LEU C N 1
ATOM 1935 C CA . LEU C 1 30 ? 11.755 34.572 103.721 1.00 53.81 29 LEU C CA 1
ATOM 1936 C C . LEU C 1 30 ? 11.235 33.144 103.652 1.00 54.54 29 LEU C C 1
ATOM 1937 O O . LEU C 1 30 ? 11.272 32.421 104.641 1.00 55.30 29 LEU C O 1
ATOM 1942 N N . ASN C 1 31 ? 10.766 32.736 102.480 1.00 55.54 30 ASN C N 1
ATOM 1943 C CA . ASN C 1 31 ? 10.142 31.423 102.321 1.00 56.56 30 ASN C CA 1
ATOM 1944 C C . ASN C 1 31 ? 10.697 30.635 101.154 1.00 56.44 30 ASN C C 1
ATOM 1945 O O . ASN C 1 31 ? 9.962 29.914 100.476 1.00 55.21 30 ASN C O 1
ATOM 1950 N N . ALA C 1 32 ? 12.004 30.754 100.947 1.00 56.80 31 ALA C N 1
ATOM 1951 C CA . ALA C 1 32 ? 12.698 29.943 99.962 1.00 56.78 31 ALA C CA 1
ATOM 1952 C C . ALA C 1 32 ? 12.690 28.497 100.415 1.00 56.47 31 ALA C C 1
ATOM 1953 O O . ALA C 1 32 ? 12.692 28.208 101.604 1.00 56.89 31 ALA C O 1
ATOM 1955 N N . ILE C 1 33 ? 12.649 27.581 99.463 1.00 57.13 32 ILE C N 1
ATOM 1956 C CA . ILE C 1 33 ? 12.699 26.149 99.775 1.00 56.49 32 ILE C CA 1
ATOM 1957 C C . ILE C 1 33 ? 13.959 25.592 99.181 1.00 57.08 32 ILE C C 1
ATOM 1958 O O . ILE C 1 33 ? 14.278 25.860 98.041 1.00 57.12 32 ILE C O 1
ATOM 1963 N N . GLU C 1 34 ? 14.685 24.836 99.984 1.00 58.34 33 GLU C N 1
ATOM 1964 C CA . GLU C 1 34 ? 15.930 24.212 99.555 1.00 60.34 33 GLU C CA 1
ATOM 1965 C C . GLU C 1 34 ? 15.636 22.763 99.129 1.00 60.63 33 GLU C C 1
ATOM 1966 O O . GLU C 1 34 ? 15.056 22.004 99.897 1.00 60.87 33 GLU C O 1
ATOM 1972 N N . LEU C 1 35 ? 16.011 22.410 97.903 1.00 60.67 34 LEU C N 1
ATOM 1973 C CA . LEU C 1 35 ? 15.816 21.071 97.370 1.00 60.79 34 LEU C CA 1
ATOM 1974 C C . LEU C 1 35 ? 17.164 20.406 97.175 1.00 61.75 34 LEU C C 1
ATOM 1975 O O . LEU C 1 35 ? 18.016 20.921 96.451 1.00 62.14 34 LEU C O 1
ATOM 1980 N N . THR C 1 36 ? 17.362 19.270 97.839 1.00 62.56 35 THR C N 1
ATOM 1981 C CA . THR C 1 36 ? 18.584 18.492 97.700 1.00 62.90 35 THR C CA 1
ATOM 1982 C C . THR C 1 36 ? 18.180 17.139 97.131 1.00 63.66 35 THR C C 1
ATOM 1983 O O . THR C 1 36 ? 17.325 16.478 97.681 1.00 64.88 35 THR C O 1
ATOM 1987 N N . GLU C 1 37 ? 18.781 16.750 96.009 1.00 65.12 36 GLU C N 1
ATOM 1988 C CA . GLU C 1 37 ? 18.517 15.460 95.368 1.00 65.15 36 GLU C CA 1
ATOM 1989 C C . GLU C 1 37 ? 19.784 14.611 95.415 1.00 64.38 36 GLU C C 1
ATOM 1990 O O . GLU C 1 37 ? 20.812 14.961 94.812 1.00 62.27 36 GLU C O 1
ATOM 1996 N N . GLY C 1 38 ? 19.706 13.497 96.149 1.00 65.38 37 GLY C N 1
ATOM 1997 C CA . GLY C 1 38 ? 20.862 12.615 96.339 1.00 65.75 37 GLY C CA 1
ATOM 1998 C C . GLY C 1 38 ? 21.947 13.416 97.024 1.00 66.65 37 GLY C C 1
ATOM 1999 O O . GLY C 1 38 ? 21.667 14.114 98.004 1.00 67.08 37 GLY C O 1
ATOM 2000 N N . SER C 1 39 ? 23.169 13.356 96.493 1.00 68.23 38 SER C N 1
ATOM 2001 C CA . SER C 1 39 ? 24.293 14.164 97.018 1.00 69.67 38 SER C CA 1
ATOM 2002 C C . SER C 1 39 ? 24.633 15.370 96.110 1.00 69.58 38 SER C C 1
ATOM 2003 O O . SER C 1 39 ? 25.727 15.963 96.209 1.00 69.61 38 SER C O 1
ATOM 2006 N N . ARG C 1 40 ? 23.696 15.726 95.230 1.00 69.28 39 ARG C N 1
ATOM 2007 C CA . ARG C 1 40 ? 23.873 16.875 94.348 1.00 69.13 39 ARG C CA 1
ATOM 2008 C C . ARG C 1 40 ? 23.808 18.144 95.170 1.00 68.33 39 ARG C C 1
ATOM 2009 O O . ARG C 1 40 ? 23.269 18.137 96.287 1.00 68.63 39 ARG C O 1
ATOM 2017 N N . ASP C 1 41 ? 24.352 19.225 94.616 1.00 67.65 40 ASP C N 1
ATOM 2018 C CA . ASP C 1 41 ? 24.279 20.529 95.263 1.00 66.18 40 ASP C CA 1
ATOM 2019 C C . ASP C 1 41 ? 22.811 20.888 95.476 1.00 64.76 40 ASP C C 1
ATOM 2020 O O . ASP C 1 41 ? 21.965 20.583 94.623 1.00 63.78 40 ASP C O 1
ATOM 2025 N N . PRO C 1 42 ? 22.496 21.523 96.619 1.00 62.65 41 PRO C N 1
ATOM 2026 C CA . PRO C 1 42 ? 21.134 21.985 96.799 1.00 61.43 41 PRO C CA 1
ATOM 2027 C C . PRO C 1 42 ? 20.768 23.091 95.810 1.00 59.12 41 PRO C C 1
ATOM 2028 O O . PRO C 1 42 ? 21.639 23.835 95.392 1.00 59.09 41 PRO C O 1
ATOM 2032 N N . VAL C 1 43 ? 19.488 23.161 95.441 1.00 56.71 42 VAL C N 1
ATOM 2033 C CA . VAL C 1 43 ? 18.953 24.189 94.553 1.00 54.43 42 VAL C CA 1
ATOM 2034 C C . VAL C 1 43 ? 17.920 24.978 95.348 1.00 54.95 42 VAL C C 1
ATOM 2035 O O . VAL C 1 43 ? 17.078 24.369 96.027 1.00 55.52 42 VAL C O 1
ATOM 2039 N N . ILE C 1 44 ? 17.968 26.314 95.273 1.00 53.71 43 ILE C N 1
ATOM 2040 C CA . ILE C 1 44 ? 17.021 27.155 96.010 1.00 52.54 43 ILE C CA 1
ATOM 2041 C C . ILE C 1 44 ? 15.825 27.511 95.147 1.00 52.61 43 ILE C C 1
ATOM 2042 O O . ILE C 1 44 ? 15.989 28.017 94.047 1.00 53.89 43 ILE C O 1
ATOM 2047 N N . TYR C 1 45 ? 14.619 27.282 95.665 1.00 52.86 44 TYR C N 1
ATOM 2048 C CA . TYR C 1 45 ? 13.387 27.637 94.943 1.00 51.97 44 TYR C CA 1
ATOM 2049 C C . TYR C 1 45 ? 12.728 28.837 95.600 1.00 52.01 44 TYR C C 1
ATOM 2050 O O . TYR C 1 45 ? 12.476 28.821 96.788 1.00 52.02 44 TYR C O 1
ATOM 2059 N N . PHE C 1 46 ? 12.468 29.874 94.808 1.00 52.28 45 PHE C N 1
ATOM 2060 C CA . PHE C 1 46 ? 11.862 31.108 95.281 1.00 51.48 45 PHE C CA 1
ATOM 2061 C C . PHE C 1 46 ? 10.380 31.163 94.946 1.00 51.12 45 PHE C C 1
ATOM 2062 O O . PHE C 1 46 ? 10.000 30.843 93.837 1.00 51.32 45 PHE C O 1
ATOM 2070 N N . PRO C 1 47 ? 9.533 31.546 95.905 1.00 52.11 46 PRO C N 1
ATOM 2071 C CA . PRO C 1 47 ? 8.117 31.729 95.551 1.00 51.81 46 PRO C CA 1
ATOM 2072 C C . PRO C 1 47 ? 7.905 32.848 94.545 1.0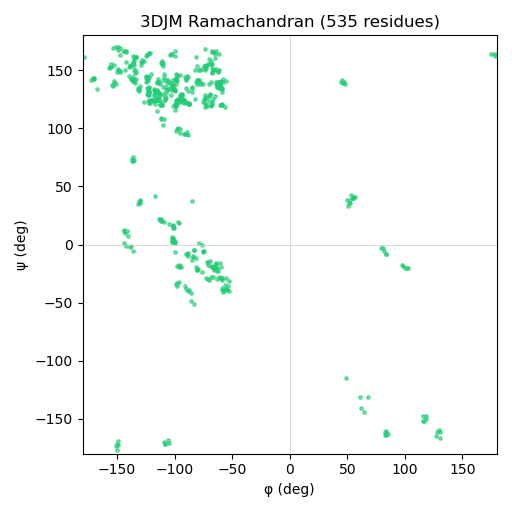0 51.85 46 PRO C C 1
ATOM 2073 O O . PRO C 1 47 ? 8.531 33.895 94.636 1.00 52.17 46 PRO C O 1
ATOM 2077 N N . ARG C 1 48 ? 7.008 32.607 93.598 1.00 52.32 47 ARG C N 1
ATOM 2078 C CA . ARG C 1 48 ? 6.820 33.508 92.480 1.00 52.99 47 ARG C CA 1
ATOM 2079 C C . ARG C 1 48 ? 6.460 34.908 92.905 1.00 52.90 47 ARG C C 1
ATOM 2080 O O . ARG C 1 48 ? 6.976 35.878 92.344 1.00 55.60 47 ARG C O 1
ATOM 2088 N N . GLU C 1 49 ? 5.606 35.015 93.908 1.00 53.21 48 GLU C N 1
ATOM 2089 C CA . GLU C 1 49 ? 5.141 36.313 94.419 1.00 55.48 48 GLU C CA 1
ATOM 2090 C C . GLU C 1 49 ? 6.270 37.194 94.960 1.00 53.06 48 GLU C C 1
ATOM 2091 O O . GLU C 1 49 ? 6.090 38.408 95.158 1.00 53.26 48 GLU C O 1
ATOM 2097 N N . ASP C 1 50 ? 7.422 36.581 95.205 1.00 52.01 49 ASP C N 1
ATOM 2098 C CA . ASP C 1 50 ? 8.595 37.287 95.702 1.00 53.04 49 ASP C CA 1
ATOM 2099 C C . ASP C 1 50 ? 9.663 37.577 94.645 1.00 52.81 49 ASP C C 1
ATOM 2100 O O . ASP C 1 50 ? 10.728 38.123 94.963 1.00 53.97 49 ASP C O 1
ATOM 2105 N N . VAL C 1 51 ? 9.380 37.211 93.404 1.00 51.42 50 VAL C N 1
ATOM 2106 C CA . VAL C 1 51 ? 10.285 37.450 92.283 1.00 49.46 50 VAL C CA 1
ATOM 2107 C C . VAL C 1 51 ? 9.694 38.531 91.358 1.00 49.33 50 VAL C C 1
ATOM 2108 O O . VAL C 1 51 ? 8.481 38.588 91.183 1.00 50.51 50 VAL C O 1
ATOM 2112 N N . ALA C 1 52 ? 10.539 39.412 90.813 1.00 48.68 51 ALA C N 1
ATOM 2113 C CA . ALA C 1 52 ? 10.079 40.509 89.924 1.00 47.81 51 ALA C CA 1
ATOM 2114 C C . ALA C 1 52 ? 9.788 39.963 88.500 1.00 47.87 51 ALA C C 1
ATOM 2115 O O . ALA C 1 52 ? 10.513 40.193 87.537 1.00 46.58 51 ALA C O 1
ATOM 2125 N N . VAL C 1 54 ? 7.866 40.736 86.242 1.00 43.54 53 VAL C N 1
ATOM 2126 C CA . VAL C 1 54 ? 7.719 41.655 85.118 1.00 42.08 53 VAL C CA 1
ATOM 2127 C C . VAL C 1 54 ? 8.937 41.532 84.178 1.00 43.26 53 VAL C C 1
ATOM 2128 O O . VAL C 1 54 ? 8.785 41.806 82.993 1.00 44.18 53 VAL C O 1
ATOM 2140 N N . PHE C 1 56 ? 10.525 38.820 83.272 1.00 47.27 55 PHE C N 1
ATOM 2141 C CA . PHE C 1 56 ? 10.641 37.426 82.823 1.00 46.20 55 PHE C CA 1
ATOM 2142 C C . PHE C 1 56 ? 9.731 37.126 81.648 1.00 46.28 55 PHE C C 1
ATOM 2143 O O . PHE C 1 56 ? 8.609 37.579 81.605 1.00 45.24 55 PHE C O 1
ATOM 2151 N N . ASP C 1 57 ? 10.240 36.383 80.673 1.00 48.60 56 ASP C N 1
ATOM 2152 C CA . ASP C 1 57 ? 9.459 35.948 79.499 1.00 48.77 56 ASP C CA 1
ATOM 2153 C C . ASP C 1 57 ? 9.483 34.428 79.434 1.00 49.73 56 ASP C C 1
ATOM 2154 O O . ASP C 1 57 ? 10.578 33.830 79.416 1.00 49.92 56 ASP C O 1
ATOM 2159 N N . LYS C 1 58 ? 8.299 33.809 79.412 1.00 50.81 57 LYS C N 1
ATOM 2160 C CA . LYS C 1 58 ? 8.185 32.339 79.323 1.00 50.71 57 LYS C CA 1
ATOM 2161 C C . LYS C 1 58 ? 8.821 31.924 78.004 1.00 51.56 57 LYS C C 1
ATOM 2162 O O . LYS C 1 58 ? 8.607 32.547 76.970 1.00 51.25 57 LYS C O 1
ATOM 2168 N N . SER C 1 59 ? 9.637 30.880 78.075 1.00 53.11 58 SER C N 1
ATOM 2169 C CA . SER C 1 59 ? 10.393 30.374 76.933 1.00 53.62 58 SER C CA 1
ATOM 2170 C C . SER C 1 59 ? 9.720 29.153 76.294 1.00 54.87 58 SER C C 1
ATOM 2171 O O . SER C 1 59 ? 8.901 28.478 76.925 1.00 54.31 58 SER C O 1
ATOM 2174 N N . GLU C 1 60 ? 10.107 28.853 75.059 1.00 56.20 59 GLU C N 1
ATOM 2175 C CA . GLU C 1 60 ? 9.679 27.624 74.390 1.00 58.25 59 GLU C CA 1
ATOM 2176 C C . GLU C 1 60 ? 10.292 26.354 75.042 1.00 57.45 59 GLU C C 1
ATOM 2177 O O . GLU C 1 60 ? 9.683 25.270 75.003 1.00 57.86 59 GLU C O 1
ATOM 2180 N N . LYS C 1 61 ? 11.469 26.494 75.653 1.00 55.57 60 LYS C N 1
ATOM 2181 C CA . LYS C 1 61 ? 12.183 25.363 76.244 1.00 55.10 60 LYS C CA 1
ATOM 2182 C C . LYS C 1 61 ? 11.418 24.695 77.402 1.00 56.08 60 LYS C C 1
ATOM 2183 O O . LYS C 1 61 ? 10.859 25.382 78.259 1.00 57.53 60 LYS C O 1
ATOM 2189 N N . VAL C 1 62 ? 11.387 23.358 77.400 1.00 55.04 61 VAL C N 1
ATOM 2190 C CA . VAL C 1 62 ? 10.946 22.573 78.560 1.00 54.63 61 VAL C CA 1
ATOM 2191 C C . VAL C 1 62 ? 11.927 21.430 78.741 1.00 55.63 61 VAL C C 1
ATOM 2192 O O . VAL C 1 62 ? 12.604 21.041 77.801 1.00 56.47 61 VAL C O 1
ATOM 2196 N N . THR C 1 63 ? 12.028 20.917 79.957 1.00 56.51 62 THR C N 1
ATOM 2197 C CA . THR C 1 63 ? 12.774 19.693 80.214 1.00 57.28 62 THR C CA 1
ATOM 2198 C C . THR C 1 63 ? 11.964 18.815 81.155 1.00 59.71 62 THR C C 1
ATOM 2199 O O . THR C 1 63 ? 11.273 19.301 82.057 1.00 60.29 62 THR C O 1
ATOM 2203 N N . ALA C 1 64 ? 12.061 17.511 80.934 1.00 62.28 63 ALA C N 1
ATOM 2204 C CA . ALA C 1 64 ? 11.329 16.539 81.729 1.00 63.47 63 ALA C CA 1
ATOM 2205 C C . ALA C 1 64 ? 12.268 15.940 82.777 1.00 64.81 63 ALA C C 1
ATOM 2206 O O . ALA C 1 64 ? 13.441 15.610 82.509 1.00 65.16 63 ALA C O 1
ATOM 2208 N N . CYS C 1 65 ? 11.745 15.867 83.991 1.00 66.02 64 CYS C N 1
ATOM 2209 C CA . CYS C 1 65 ? 12.381 15.133 85.053 1.00 66.56 64 CYS C CA 1
ATOM 2210 C C . CYS C 1 65 ? 11.357 14.090 85.521 1.00 66.62 64 CYS C C 1
ATOM 2211 O O . CYS C 1 65 ? 10.208 14.429 85.756 1.00 66.79 64 CYS C O 1
ATOM 2214 N N . PRO C 1 66 ? 11.753 12.816 85.602 1.00 67.18 65 PRO C N 1
ATOM 2215 C CA . PRO C 1 66 ? 10.883 11.726 86.045 1.00 67.90 65 PRO C CA 1
ATOM 2216 C C . PRO C 1 66 ? 10.400 11.839 87.497 1.00 68.10 65 PRO C C 1
ATOM 2217 O O . PRO C 1 66 ? 9.322 11.349 87.813 1.00 68.10 65 PRO C O 1
ATOM 2221 N N . LEU C 1 67 ? 11.203 12.457 88.362 1.00 67.17 66 LEU C N 1
ATOM 2222 C CA . LEU C 1 67 ? 10.843 12.655 89.769 1.00 66.30 66 LEU C CA 1
ATOM 2223 C C . LEU C 1 67 ? 10.011 13.912 89.969 1.00 65.49 66 LEU C C 1
ATOM 2224 O O . LEU C 1 67 ? 8.983 13.867 90.634 1.00 64.80 66 LEU C O 1
ATOM 2229 N N . LYS C 1 68 ? 10.467 15.031 89.389 1.00 64.73 67 LYS C N 1
ATOM 2230 C CA . LYS C 1 68 ? 9.880 16.339 89.651 1.00 62.68 67 LYS C CA 1
ATOM 2231 C C . LYS C 1 68 ? 8.752 16.728 88.688 1.00 62.22 67 LYS C C 1
ATOM 2232 O O . LYS C 1 68 ? 7.789 17.379 89.102 1.00 61.03 67 LYS C O 1
ATOM 2238 N N . GLY C 1 69 ? 8.873 16.340 87.418 1.00 61.03 68 GLY C N 1
ATOM 2239 C CA . GLY C 1 69 ? 7.885 16.700 86.401 1.00 59.56 68 GLY C CA 1
ATOM 2240 C C . GLY C 1 69 ? 8.490 17.586 85.325 1.00 59.43 68 GLY C C 1
ATOM 2241 O O . GLY C 1 69 ? 9.697 17.517 85.043 1.00 57.56 68 GLY C O 1
ATOM 2242 N N . GLU C 1 70 ? 7.653 18.419 84.711 1.00 60.02 69 GLU C N 1
ATOM 2243 C CA . GLU C 1 70 ? 8.104 19.270 83.609 1.00 60.68 69 GLU C CA 1
ATOM 2244 C C . GLU C 1 70 ? 8.563 20.656 84.065 1.00 58.83 69 GLU C C 1
ATOM 2245 O O . GLU C 1 70 ? 7.806 21.403 84.671 1.00 57.32 69 GLU C O 1
ATOM 2251 N N . ALA C 1 71 ? 9.806 20.993 83.735 1.00 57.41 70 ALA C N 1
ATOM 2252 C CA . ALA C 1 71 ? 10.350 22.309 84.041 1.00 57.11 70 ALA C CA 1
ATOM 2253 C C . ALA C 1 71 ? 10.021 23.278 82.900 1.00 56.31 70 ALA C C 1
ATOM 2254 O O . ALA C 1 71 ? 10.389 23.041 81.735 1.00 55.89 70 ALA C O 1
ATOM 2256 N N . SER C 1 72 ? 9.304 24.350 83.231 1.00 54.25 71 SER C N 1
ATOM 2257 C CA . SER C 1 72 ? 9.120 25.454 82.295 1.00 52.97 71 SER C CA 1
ATOM 2258 C C . SER C 1 72 ? 10.263 26.433 82.477 1.00 53.54 71 SER C C 1
ATOM 2259 O O . SER C 1 72 ? 10.705 26.666 83.594 1.00 54.28 71 SER C O 1
ATOM 2262 N N . TYR C 1 73 ? 10.723 27.031 81.390 1.00 53.46 72 TYR C N 1
ATOM 2263 C CA . TYR C 1 73 ? 11.857 27.946 81.452 1.00 53.56 72 TYR C CA 1
ATOM 2264 C C . TYR C 1 73 ? 11.437 29.368 81.175 1.00 51.85 72 TYR C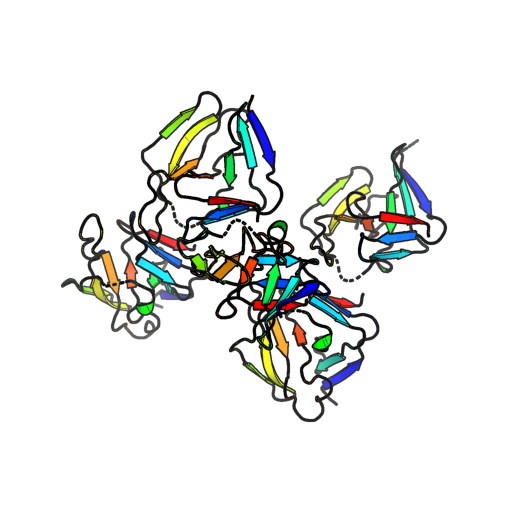 C 1
ATOM 2265 O O . TYR C 1 73 ? 10.416 29.620 80.521 1.00 52.08 72 TYR C O 1
ATOM 2274 N N . TYR C 1 74 ? 12.234 30.291 81.697 1.00 49.61 73 TYR C N 1
ATOM 2275 C CA . TYR C 1 74 ? 11.997 31.725 81.555 1.00 48.85 73 TYR C CA 1
ATOM 2276 C C . TYR C 1 74 ? 13.295 32.452 81.228 1.00 48.39 73 TYR C C 1
ATOM 2277 O O . TYR C 1 74 ? 14.358 32.123 81.761 1.00 47.86 73 TYR C O 1
ATOM 2286 N N . SER C 1 75 ? 13.198 33.439 80.351 1.00 47.58 74 SER C N 1
ATOM 2287 C CA . SER C 1 75 ? 14.335 34.315 80.058 1.00 48.00 74 SER C CA 1
ATOM 2288 C C . SER C 1 75 ? 14.159 35.596 80.881 1.00 48.02 74 SER C C 1
ATOM 2289 O O . SER C 1 75 ? 13.008 36.012 81.137 1.00 50.59 74 SER C O 1
ATOM 2292 N N . ILE C 1 76 ? 15.278 36.184 81.332 1.00 45.80 75 ILE C N 1
ATOM 2293 C CA . ILE C 1 76 ? 15.270 37.373 82.171 1.00 45.24 75 ILE C CA 1
ATOM 2294 C C . ILE C 1 76 ? 15.861 38.533 81.388 1.00 46.17 75 ILE C C 1
ATOM 2295 O O . ILE C 1 76 ? 16.962 38.405 80.839 1.00 47.59 75 ILE C O 1
ATOM 2300 N N . VAL C 1 77 ? 15.165 39.666 81.336 1.00 44.62 76 VAL C N 1
ATOM 2301 C CA . VAL C 1 77 ? 15.644 40.813 80.597 1.00 44.33 76 VAL C CA 1
ATOM 2302 C C . VAL C 1 77 ? 16.265 41.837 81.571 1.00 46.07 76 VAL C C 1
ATOM 2303 O O . VAL C 1 77 ? 15.731 42.074 82.638 1.00 48.48 76 VAL C O 1
ATOM 2307 N N . GLY C 1 78 ? 17.404 42.421 81.223 1.00 48.13 77 GLY C N 1
ATOM 2308 C CA . GLY C 1 78 ? 18.078 43.370 82.113 1.00 49.33 77 GLY C CA 1
ATOM 2309 C C . GLY C 1 78 ? 18.834 44.423 81.342 1.00 51.57 77 GLY C C 1
ATOM 2310 O O . GLY C 1 78 ? 18.698 44.509 80.146 1.00 52.25 77 GLY C O 1
ATOM 2311 N N . ALA C 1 79 ? 19.657 45.197 82.028 1.00 54.56 78 ALA C N 1
ATOM 2312 C CA . ALA C 1 79 ? 20.433 46.260 81.392 1.00 57.76 78 ALA C CA 1
ATOM 2313 C C . ALA C 1 79 ? 21.302 45.757 80.248 1.00 61.16 78 ALA C C 1
ATOM 2314 O O . ALA C 1 79 ? 21.432 46.424 79.245 1.00 63.43 78 ALA C O 1
ATOM 2316 N N . SER C 1 80 ? 21.899 44.583 80.406 1.00 63.24 79 SER C N 1
ATOM 2317 C CA . SER C 1 80 ? 22.849 44.064 79.422 1.00 65.01 79 SER C CA 1
ATOM 2318 C C . SER C 1 80 ? 22.186 43.265 78.323 1.00 63.55 79 SER C C 1
ATOM 2319 O O . SER C 1 80 ? 22.836 42.908 77.365 1.00 66.27 79 SER C O 1
ATOM 2322 N N . GLY C 1 81 ? 20.908 42.956 78.460 1.00 61.52 80 GLY C N 1
ATOM 2323 C CA . GLY C 1 81 ? 20.208 42.167 77.459 1.00 59.15 80 GLY C CA 1
ATOM 2324 C C . GLY C 1 81 ? 19.487 41.020 78.135 1.00 58.43 80 GLY C C 1
ATOM 2325 O O . GLY C 1 81 ? 19.257 41.052 79.333 1.00 59.35 80 GLY C O 1
ATOM 2326 N N . THR C 1 82 ? 19.166 40.004 77.357 1.00 56.52 81 THR C N 1
ATOM 2327 C CA . THR C 1 82 ? 18.426 38.880 77.821 1.00 56.37 81 THR C CA 1
ATOM 2328 C C . THR C 1 82 ? 19.344 37.782 78.356 1.00 55.37 81 THR C C 1
ATOM 2329 O O . THR C 1 82 ? 20.349 37.455 77.756 1.00 55.85 81 THR C O 1
ATOM 2333 N N . LEU C 1 83 ? 18.990 37.223 79.509 1.00 54.09 82 LEU C N 1
ATOM 2334 C CA . LEU C 1 83 ? 19.602 35.997 79.996 1.00 52.38 82 LEU C CA 1
ATOM 2335 C C . LEU C 1 83 ? 18.633 34.886 79.565 1.00 53.16 82 LEU C C 1
ATOM 2336 O O . LEU C 1 83 ? 17.557 34.690 80.133 1.00 52.87 82 LEU C O 1
ATOM 2341 N N . LYS C 1 84 ? 19.001 34.221 78.483 1.00 54.80 83 LYS C N 1
ATOM 2342 C CA . LYS C 1 84 ? 18.139 33.243 77.834 1.00 55.92 83 LYS C CA 1
ATOM 2343 C C . LYS C 1 84 ? 18.001 31.999 78.705 1.00 54.60 83 LYS C C 1
ATOM 2344 O O . LYS C 1 84 ? 18.988 31.446 79.164 1.00 54.08 83 LYS C O 1
ATOM 2350 N N . ASP C 1 85 ? 16.764 31.603 78.964 1.00 54.31 84 ASP C N 1
ATOM 2351 C CA . ASP C 1 85 ? 16.479 30.390 79.712 1.00 54.67 84 ASP C CA 1
ATOM 2352 C C . ASP C 1 85 ? 17.221 30.311 81.047 1.00 53.96 84 ASP C C 1
ATOM 2353 O O . ASP C 1 85 ? 17.647 29.240 81.448 1.00 54.17 84 ASP C O 1
ATOM 2358 N N . ALA C 1 86 ? 17.356 31.438 81.738 1.00 52.68 85 ALA C N 1
ATOM 2359 C CA . ALA C 1 86 ? 18.149 31.501 82.966 1.00 50.81 85 ALA C CA 1
ATOM 2360 C C . ALA C 1 86 ? 17.399 31.073 84.223 1.00 50.87 85 ALA C C 1
ATOM 2361 O O . ALA C 1 86 ? 18.028 30.890 85.260 1.00 50.99 85 ALA C O 1
ATOM 2363 N N . ALA C 1 87 ? 16.079 30.903 84.138 1.00 50.77 86 ALA C N 1
ATOM 2364 C CA . ALA C 1 87 ? 15.297 30.458 85.286 1.00 50.42 86 ALA C CA 1
ATOM 2365 C C . ALA C 1 87 ? 14.309 29.393 84.871 1.00 50.76 86 ALA C C 1
ATOM 2366 O O . ALA C 1 87 ? 13.948 29.287 83.698 1.00 52.10 86 ALA C O 1
ATOM 2368 N N . TRP C 1 88 ? 13.872 28.588 85.835 1.00 51.29 87 TRP C N 1
ATOM 2369 C CA . TRP C 1 88 ? 12.897 27.551 85.546 1.00 51.38 87 TRP C CA 1
ATOM 2370 C C . TRP C 1 88 ? 11.977 27.300 86.718 1.00 52.54 87 TRP C C 1
ATOM 2371 O O . TRP C 1 88 ? 12.294 27.675 87.848 1.00 52.97 87 TRP C O 1
ATOM 2382 N N . SER C 1 89 ? 10.854 26.635 86.441 1.00 52.92 88 SER C N 1
ATOM 2383 C CA . SER C 1 89 ? 9.839 26.363 87.437 1.00 53.70 88 SER C CA 1
ATOM 2384 C C . SER C 1 89 ? 9.086 25.078 87.096 1.00 54.94 88 SER C C 1
ATOM 2385 O O . SER C 1 89 ? 8.750 24.809 85.927 1.00 55.12 88 SER C O 1
ATOM 2388 N N . TYR C 1 90 ? 8.841 24.280 88.131 1.00 55.26 89 TYR C N 1
ATOM 2389 C CA . TYR C 1 90 ? 7.983 23.123 88.026 1.00 54.89 89 TYR C CA 1
ATOM 2390 C C . TYR C 1 90 ? 6.588 23.611 88.375 1.00 55.10 89 TYR C C 1
ATOM 2391 O O . TYR C 1 90 ? 6.222 23.722 89.537 1.00 54.71 89 TYR C O 1
ATOM 2400 N N . GLU C 1 91 ? 5.834 23.953 87.342 1.00 56.41 90 GLU C N 1
ATOM 2401 C CA . GLU C 1 91 ? 4.540 24.597 87.524 1.00 59.14 90 GLU C CA 1
ATOM 2402 C C . GLU C 1 91 ? 3.441 23.605 87.870 1.00 60.71 90 GLU C C 1
ATOM 2403 O O . GLU C 1 91 ? 2.447 24.003 88.458 1.00 60.94 90 GLU C O 1
ATOM 2409 N N . SER C 1 92 ? 3.639 22.325 87.533 1.00 63.08 91 SER C N 1
ATOM 2410 C CA . SER C 1 92 ? 2.723 21.242 87.922 1.00 64.76 91 SER C CA 1
ATOM 2411 C C . SER C 1 92 ? 3.525 20.049 88.394 1.00 65.60 91 SER C C 1
ATOM 2412 O O . SER C 1 92 ? 3.655 19.068 87.686 1.00 65.08 91 SER C O 1
ATOM 2415 N N . PRO C 1 93 ? 4.065 20.134 89.600 1.00 67.17 92 PRO C N 1
ATOM 2416 C CA . PRO C 1 93 ? 5.040 19.143 90.015 1.00 69.36 92 PRO C CA 1
ATOM 2417 C C . PRO C 1 93 ? 4.419 17.790 90.305 1.00 71.03 92 PRO C C 1
ATOM 2418 O O . PRO C 1 93 ? 3.239 17.709 90.643 1.00 70.25 92 PRO C O 1
ATOM 2422 N N . LYS C 1 94 ? 5.231 16.746 90.173 1.00 73.34 93 LYS C N 1
ATOM 2423 C CA . LYS C 1 94 ? 4.799 15.376 90.445 1.00 74.48 93 LYS C CA 1
ATOM 2424 C C . LYS C 1 94 ? 4.527 15.198 91.930 1.00 75.36 93 LYS C C 1
ATOM 2425 O O . LYS C 1 94 ? 4.903 16.045 92.736 1.00 75.32 93 LYS C O 1
ATOM 2431 N N . GLU C 1 95 ? 3.869 14.102 92.285 1.00 77.10 94 GLU C N 1
ATOM 2432 C CA . GLU C 1 95 ? 3.406 13.923 93.653 1.00 77.47 94 GLU C CA 1
ATOM 2433 C C . GLU C 1 95 ? 4.552 13.942 94.667 1.00 76.46 94 GLU C C 1
ATOM 2434 O O . GLU C 1 95 ? 5.592 13.326 94.455 1.00 75.57 94 GLU C O 1
ATOM 2440 N N . GLY C 1 96 ? 4.346 14.679 95.755 1.00 75.44 95 GLY C N 1
ATOM 2441 C CA . GLY C 1 96 ? 5.333 14.809 96.809 1.00 74.88 95 GLY C CA 1
ATOM 2442 C C . GLY C 1 96 ? 6.081 16.112 96.751 1.00 74.71 95 GLY C C 1
ATOM 2443 O O . GLY C 1 96 ? 6.662 16.526 97.743 1.00 74.29 95 GLY C O 1
ATOM 2444 N N . LEU C 1 97 ? 6.071 16.759 95.589 1.00 74.55 96 LEU C N 1
ATOM 2445 C CA . LEU C 1 97 ? 6.829 17.990 95.371 1.00 73.25 96 LEU C CA 1
ATOM 2446 C C . LEU C 1 97 ? 5.946 19.226 95.212 1.00 73.01 96 LEU C C 1
ATOM 2447 O O . LEU C 1 97 ? 6.389 20.246 94.694 1.00 73.86 96 LEU C O 1
ATOM 2452 N N . GLU C 1 98 ? 4.706 19.156 95.672 1.00 72.10 97 GLU C N 1
ATOM 2453 C CA . GLU C 1 98 ? 3.766 20.252 95.442 1.00 71.16 97 GLU C CA 1
ATOM 2454 C C . GLU C 1 98 ? 4.169 21.556 96.143 1.00 67.96 97 GLU C C 1
ATOM 2455 O O . GLU C 1 98 ? 3.702 22.638 95.770 1.00 66.97 97 GLU C O 1
ATOM 2461 N N . ALA C 1 99 ? 5.037 21.449 97.148 1.00 65.07 98 ALA C N 1
ATOM 2462 C CA . ALA C 1 99 ? 5.500 22.611 97.911 1.00 62.56 98 ALA C CA 1
ATOM 2463 C C . ALA C 1 99 ? 6.238 23.640 97.043 1.00 62.12 98 ALA C C 1
ATOM 2464 O O . ALA C 1 99 ? 6.244 24.818 97.365 1.00 61.86 98 ALA C O 1
ATOM 2466 N N . ILE C 1 100 ? 6.866 23.193 95.953 1.00 60.91 99 ILE C N 1
ATOM 2467 C CA . ILE C 1 100 ? 7.583 24.106 95.044 1.00 59.42 99 ILE C CA 1
ATOM 2468 C C . ILE C 1 100 ? 6.812 24.451 93.756 1.00 58.74 99 ILE C C 1
ATOM 2469 O O . ILE C 1 100 ? 7.361 25.001 92.816 1.00 59.19 99 ILE C O 1
ATOM 2474 N N . ALA C 1 101 ? 5.521 24.156 93.738 1.00 57.92 100 ALA C N 1
ATOM 2475 C CA . ALA C 1 101 ? 4.688 24.433 92.569 1.00 57.06 100 ALA C CA 1
ATOM 2476 C C . ALA C 1 101 ? 4.778 25.916 92.205 1.00 57.00 100 ALA C C 1
ATOM 2477 O O . ALA C 1 101 ? 4.415 26.787 93.012 1.00 56.67 100 ALA C O 1
ATOM 2479 N N . GLY C 1 102 ? 5.268 26.197 90.994 1.00 57.29 101 GLY C N 1
ATOM 2480 C CA . GLY C 1 102 ? 5.328 27.556 90.497 1.00 56.69 101 GLY C CA 1
ATOM 2481 C C . GLY C 1 102 ? 6.516 28.354 91.008 1.00 56.86 101 GLY C C 1
ATOM 2482 O O . GLY C 1 102 ? 6.700 29.501 90.603 1.00 56.88 101 GLY C O 1
ATOM 2483 N N . TYR C 1 103 ? 7.325 27.772 91.892 1.00 55.12 102 TYR C N 1
ATOM 2484 C CA . TYR C 1 103 ? 8.480 28.475 92.410 1.00 55.02 102 TYR C CA 1
ATOM 2485 C C . TYR C 1 103 ? 9.534 28.537 91.310 1.00 54.36 102 TYR C C 1
ATOM 2486 O O . TYR C 1 103 ? 9.578 27.659 90.433 1.00 54.22 102 TYR C O 1
ATOM 2495 N N . LEU C 1 104 ? 10.401 29.555 91.375 1.00 53.28 103 LEU C N 1
ATOM 2496 C CA . LEU C 1 104 ? 11.484 29.721 90.412 1.00 51.75 103 LEU C CA 1
ATOM 2497 C C . LEU C 1 104 ? 12.821 29.361 91.030 1.00 51.14 103 LEU C C 1
ATOM 2498 O O . LEU C 1 104 ? 13.065 29.672 92.191 1.00 51.67 103 LEU C O 1
ATOM 2503 N N . ALA C 1 105 ? 13.670 28.710 90.227 1.00 50.14 104 ALA C N 1
ATOM 2504 C CA . ALA C 1 105 ? 15.082 28.465 90.542 1.00 49.53 104 ALA C CA 1
ATOM 2505 C C . ALA C 1 105 ? 15.923 29.057 89.399 1.00 50.63 104 ALA C C 1
ATOM 2506 O O . ALA C 1 105 ? 15.397 29.283 88.293 1.00 50.55 104 ALA C O 1
ATOM 2508 N N . PHE C 1 106 ? 17.225 29.256 89.637 1.00 49.24 105 PHE C N 1
ATOM 2509 C CA . PHE C 1 106 ? 18.051 30.037 88.720 1.00 49.78 105 PHE C CA 1
ATOM 2510 C C . PHE C 1 106 ? 19.404 29.449 88.321 1.00 50.03 105 PHE C C 1
ATOM 2511 O O . PHE C 1 106 ? 20.114 28.867 89.133 1.00 51.40 105 PHE C O 1
ATOM 2519 N N . ALA C 1 107 ? 19.771 29.659 87.058 1.00 51.88 106 ALA C N 1
ATOM 2520 C CA . ALA C 1 107 ? 21.067 29.192 86.539 1.00 52.41 106 ALA C CA 1
ATOM 2521 C C . ALA C 1 107 ? 22.189 30.026 87.175 1.00 53.25 106 ALA C C 1
ATOM 2522 O O . ALA C 1 107 ? 22.143 31.248 87.123 1.00 54.11 106 ALA C O 1
ATOM 2524 N N . PRO C 1 108 ? 23.161 29.376 87.838 1.00 54.67 107 PRO C N 1
ATOM 2525 C CA . PRO C 1 108 ? 24.266 30.098 88.498 1.00 55.42 107 PRO C CA 1
ATOM 2526 C C . PRO C 1 108 ? 25.305 30.716 87.578 1.00 57.90 107 PRO C C 1
ATOM 2527 O O . PRO C 1 108 ? 26.088 31.554 88.029 1.00 59.48 107 PRO C O 1
ATOM 2531 N N . ASP C 1 109 ? 25.329 30.316 86.305 1.00 59.57 108 ASP C N 1
ATOM 2532 C CA . ASP C 1 109 ? 26.303 30.888 85.365 1.00 61.31 108 ASP C CA 1
ATOM 2533 C C . ASP C 1 109 ? 26.078 32.384 85.167 1.00 60.74 108 ASP C C 1
ATOM 2534 O O . ASP C 1 109 ? 26.999 33.086 84.758 1.00 63.30 108 ASP C O 1
ATOM 2539 N N . CYS C 1 110 ? 24.873 32.881 85.433 1.00 58.43 109 CYS C N 1
ATOM 2540 C CA . CYS C 1 110 ? 24.608 34.304 85.217 1.00 57.41 109 CYS C CA 1
ATOM 2541 C C . CYS C 1 110 ? 23.721 34.962 86.275 1.00 55.12 109 CYS C C 1
ATOM 2542 O O . CYS C 1 110 ? 23.238 36.067 86.066 1.00 55.61 109 CYS C O 1
ATOM 2545 N N . THR C 1 111 ? 23.470 34.281 87.383 1.00 53.24 110 THR C N 1
ATOM 2546 C CA . THR C 1 111 ? 22.795 34.879 88.513 1.00 51.69 110 THR C CA 1
ATOM 2547 C C . THR C 1 111 ? 23.531 34.467 89.777 1.00 52.46 110 THR C C 1
ATOM 2548 O O . THR C 1 111 ? 24.314 33.511 89.781 1.00 52.31 110 THR C O 1
ATOM 2552 N N . LYS C 1 112 ? 23.282 35.200 90.851 1.00 52.80 111 LYS C N 1
ATOM 2553 C CA . LYS C 1 112 ? 23.780 34.826 92.154 1.00 54.13 111 LYS C CA 1
ATOM 2554 C C . LYS C 1 112 ? 22.606 34.681 93.123 1.00 51.99 111 LYS C C 1
ATOM 2555 O O . LYS C 1 112 ? 21.733 35.535 93.182 1.00 51.43 111 LYS C O 1
ATOM 2561 N N . VAL C 1 113 ? 22.606 33.577 93.864 1.00 51.33 112 VAL C N 1
ATOM 2562 C CA . VAL C 1 113 ? 21.595 33.255 94.849 1.00 50.71 112 VAL C CA 1
ATOM 2563 C C . VAL C 1 113 ? 22.334 33.065 96.150 1.00 51.03 112 VAL C C 1
ATOM 2564 O O . VAL C 1 113 ? 23.441 32.540 96.156 1.00 51.63 112 VAL C O 1
ATOM 2568 N N . GLY C 1 114 ? 21.753 33.518 97.250 1.00 51.95 113 GLY C N 1
ATOM 2569 C CA . GLY C 1 114 ? 22.428 33.393 98.541 1.00 52.94 113 GLY C CA 1
ATOM 2570 C C . GLY C 1 114 ? 21.652 33.958 99.714 1.00 53.95 113 GLY C C 1
ATOM 2571 O O . GLY C 1 114 ? 20.692 34.735 99.551 1.00 53.81 113 GLY C O 1
ATOM 2572 N N . GLN C 1 115 ? 22.074 33.569 100.907 1.00 54.00 114 GLN C N 1
ATOM 2573 C CA . GLN C 1 115 ? 21.446 34.078 102.103 1.00 54.13 114 GLN C CA 1
ATOM 2574 C C . GLN C 1 115 ? 22.018 35.463 102.399 1.00 51.78 114 GLN C C 1
ATOM 2575 O O . GLN C 1 115 ? 23.216 35.705 102.198 1.00 50.40 114 GLN C O 1
ATOM 2581 N N . TYR C 1 116 ? 21.140 36.356 102.861 1.00 51.40 115 TYR C N 1
ATOM 2582 C CA . TYR C 1 116 ? 21.503 37.733 103.193 1.00 51.53 115 TYR C CA 1
ATOM 2583 C C . TYR C 1 116 ? 22.223 37.755 104.525 1.00 51.52 115 TYR C C 1
ATOM 2584 O O . TYR C 1 116 ? 21.773 37.094 105.440 1.00 52.17 115 TYR C O 1
ATOM 2594 N N . ASN D 1 6 ? 53.916 54.462 115.301 1.00 79.35 5 ASN D N 1
ATOM 2595 C CA . ASN D 1 6 ? 52.424 54.433 115.264 1.00 80.27 5 ASN D CA 1
ATOM 2596 C C . ASN D 1 6 ? 51.846 55.702 114.615 1.00 81.23 5 ASN D C 1
ATOM 2597 O O . ASN D 1 6 ? 51.372 56.603 115.317 1.00 81.89 5 ASN D O 1
ATOM 2599 N N . HIS D 1 7 ? 51.925 55.756 113.275 1.00 81.26 6 HIS D N 1
ATOM 2600 C CA . HIS D 1 7 ? 51.283 56.794 112.421 1.00 79.69 6 HIS D CA 1
ATOM 2601 C C . HIS D 1 7 ? 49.812 56.424 112.161 1.00 77.48 6 HIS D C 1
ATOM 2602 O O . HIS D 1 7 ? 48.886 57.225 112.354 1.00 77.27 6 HIS D O 1
ATOM 2609 N N . ILE D 1 8 ? 49.615 55.190 111.717 1.00 73.98 7 ILE D N 1
ATOM 2610 C CA . ILE D 1 8 ? 48.280 54.626 111.581 1.00 73.10 7 ILE D CA 1
ATOM 2611 C C . ILE D 1 8 ? 47.891 54.135 112.966 1.00 72.48 7 ILE D C 1
ATOM 2612 O O . ILE D 1 8 ? 48.644 53.379 113.591 1.00 72.77 7 ILE D O 1
ATOM 2617 N N . ARG D 1 9 ? 46.745 54.601 113.458 1.00 71.91 8 ARG D N 1
ATOM 2618 C CA . ARG D 1 9 ? 46.191 54.088 114.709 1.00 72.12 8 ARG D CA 1
ATOM 2619 C C . ARG D 1 9 ? 44.923 53.249 114.447 1.00 69.87 8 ARG D C 1
ATOM 2620 O O . ARG D 1 9 ? 44.070 53.620 113.634 1.00 68.35 8 ARG D O 1
ATOM 2628 N N . LEU D 1 10 ? 44.836 52.101 115.123 1.00 68.72 9 LEU D N 1
ATOM 2629 C CA . LEU D 1 10 ? 43.655 51.228 115.073 1.00 68.33 9 LEU D CA 1
ATOM 2630 C C . LEU D 1 10 ? 42.993 51.164 116.440 1.00 69.92 9 LEU D C 1
ATOM 2631 O O . LEU D 1 10 ? 43.638 50.818 117.416 1.00 70.48 9 LEU D O 1
ATOM 2636 N N . ARG D 1 11 ? 41.704 51.477 116.500 1.00 72.52 10 ARG D N 1
ATOM 2637 C CA . ARG D 1 11 ? 40.911 51.345 117.725 1.00 74.54 10 ARG D CA 1
ATOM 2638 C C . ARG D 1 11 ? 39.676 50.509 117.465 1.00 72.70 10 ARG D C 1
ATOM 2639 O O . ARG D 1 11 ? 39.192 50.426 116.337 1.00 72.70 10 ARG D O 1
ATOM 2647 N N . LYS D 1 12 ? 39.133 49.933 118.528 1.00 71.94 11 LYS D N 1
ATOM 2648 C CA . LYS D 1 12 ? 37.844 49.284 118.439 1.00 71.69 11 LYS D CA 1
ATOM 2649 C C . LYS D 1 12 ? 36.780 50.385 118.375 1.00 69.43 11 LYS D C 1
ATOM 2650 O O . LYS D 1 12 ? 36.751 51.276 119.230 1.00 68.19 11 LYS D O 1
ATOM 2656 N N . ALA D 1 13 ? 35.934 50.340 117.349 1.00 68.26 12 ALA D N 1
ATOM 2657 C CA . ALA D 1 13 ? 34.828 51.293 117.209 1.00 67.17 12 ALA D CA 1
ATOM 2658 C C . ALA D 1 13 ? 33.808 50.945 118.258 1.00 66.62 12 ALA D C 1
ATOM 2659 O O . ALA D 1 13 ? 33.268 49.851 118.219 1.00 66.86 12 ALA D O 1
ATOM 2661 N N . GLU D 1 14 ? 33.510 51.849 119.183 1.00 66.20 13 GLU D N 1
ATOM 2662 C CA A GLU D 1 14 ? 32.628 51.493 120.301 0.50 65.15 13 GLU D CA 1
ATOM 2663 C CA B GLU D 1 14 ? 32.640 51.488 120.306 0.50 65.23 13 GLU D CA 1
ATOM 2664 C C . GLU D 1 14 ? 31.161 51.537 119.910 1.00 64.90 13 GLU D C 1
ATOM 2665 O O . GLU D 1 14 ? 30.732 52.398 119.142 1.00 65.89 13 GLU D O 1
ATOM 2676 N N . GLY D 1 15 ? 30.402 50.576 120.427 1.00 61.75 14 GLY D N 1
ATOM 2677 C CA . GLY D 1 15 ? 28.972 50.483 120.152 1.00 59.11 14 GLY D CA 1
ATOM 2678 C C . GLY D 1 15 ? 28.642 49.737 118.874 1.00 57.02 14 GLY D C 1
ATOM 2679 O O . GLY D 1 15 ? 29.468 48.990 118.338 1.00 57.98 14 GLY D O 1
ATOM 2680 N N . LYS D 1 16 ? 27.415 49.924 118.408 1.00 54.53 15 LYS D N 1
ATOM 2681 C CA . LYS D 1 16 ? 26.923 49.261 117.202 1.00 53.68 15 LYS D CA 1
ATOM 2682 C C . LYS D 1 16 ? 27.137 50.185 116.016 1.00 52.45 15 LYS D C 1
ATOM 2683 O O . LYS D 1 16 ? 26.700 51.331 116.022 1.00 51.77 15 LYS D O 1
ATOM 2689 N N . TRP D 1 17 ? 27.821 49.688 114.998 1.00 52.11 16 TRP D N 1
ATOM 2690 C CA . TRP D 1 17 ? 28.086 50.470 113.802 1.00 51.21 16 TRP D CA 1
ATOM 2691 C C . TRP D 1 17 ? 27.406 49.859 112.599 1.00 50.71 16 TRP D C 1
ATOM 2692 O O . TRP D 1 17 ? 27.414 48.634 112.428 1.00 50.15 16 TRP D O 1
ATOM 2703 N N . VAL D 1 18 ? 26.839 50.731 111.766 1.00 50.05 17 VAL D N 1
ATOM 2704 C CA . VAL D 1 18 ? 26.029 50.339 110.623 1.00 49.07 17 VAL D CA 1
ATOM 2705 C C . VAL D 1 18 ? 26.582 50.882 109.301 1.00 49.57 17 VAL D C 1
ATOM 2706 O O . VAL D 1 18 ? 27.135 51.961 109.238 1.00 50.27 17 VAL D O 1
ATOM 2710 N N . ILE D 1 19 ? 26.443 50.087 108.252 1.00 49.37 18 ILE D N 1
ATOM 2711 C CA . ILE D 1 19 ? 26.742 50.500 106.883 1.00 48.78 18 ILE D CA 1
ATOM 2712 C C . ILE D 1 19 ? 25.467 50.278 106.066 1.00 48.10 18 ILE D C 1
ATOM 2713 O O . ILE D 1 19 ? 24.875 49.198 106.089 1.00 47.72 18 ILE D O 1
ATOM 2718 N N . ARG D 1 20 ? 25.038 51.306 105.351 1.00 48.20 19 ARG D N 1
ATOM 2719 C CA . ARG D 1 20 ? 23.818 51.214 104.533 1.00 47.81 19 ARG D CA 1
ATOM 2720 C C . ARG D 1 20 ? 23.889 52.063 103.279 1.00 47.84 19 ARG D C 1
ATOM 2721 O O . ARG D 1 20 ? 24.769 52.912 103.130 1.00 48.64 19 ARG D O 1
ATOM 2729 N N . THR D 1 21 ? 22.921 51.834 102.399 1.00 46.45 20 THR D N 1
ATOM 2730 C CA . THR D 1 21 ? 22.695 52.684 101.260 1.00 45.41 20 THR D CA 1
ATOM 2731 C C . THR D 1 21 ? 21.456 53.495 101.598 1.00 46.56 20 THR D C 1
ATOM 2732 O O . THR D 1 21 ? 20.972 53.455 102.717 1.00 47.72 20 THR D O 1
ATOM 2736 N N . ASP D 1 22 ? 20.929 54.226 100.631 1.00 46.70 21 ASP D N 1
ATOM 2737 C CA . ASP D 1 22 ? 19.681 54.934 100.835 1.00 47.19 21 ASP D CA 1
ATOM 2738 C 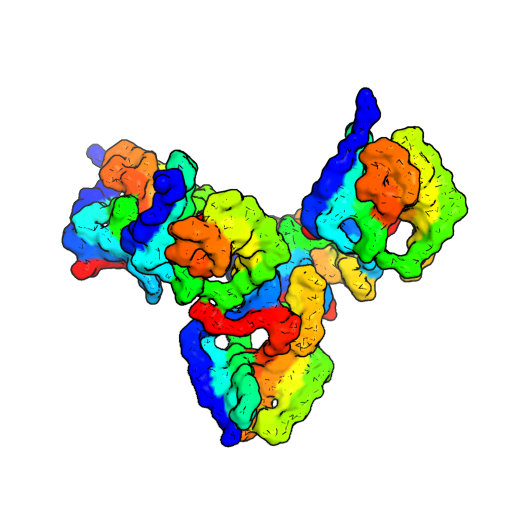C . ASP D 1 22 ? 18.465 54.020 100.780 1.00 46.94 21 ASP D C 1
ATOM 2739 O O . ASP D 1 22 ? 17.343 54.508 100.956 1.00 45.88 21 ASP D O 1
ATOM 2744 N N . SER D 1 23 ? 18.660 52.715 100.549 1.00 46.92 22 SER D N 1
ATOM 2745 C CA . SER D 1 23 ? 17.510 51.802 100.433 1.00 47.02 22 SER D CA 1
ATOM 2746 C C . SER D 1 23 ? 17.667 50.408 101.043 1.00 46.31 22 SER D C 1
ATOM 2747 O O . SER D 1 23 ? 16.708 49.620 100.996 1.00 47.80 22 SER D O 1
ATOM 2750 N N . ALA D 1 24 ? 18.833 50.101 101.621 1.00 45.05 23 ALA D N 1
ATOM 2751 C CA . ALA D 1 24 ? 19.065 48.788 102.221 1.00 43.93 23 ALA D CA 1
ATOM 2752 C C . ALA D 1 24 ? 20.184 48.867 103.266 1.00 45.38 23 ALA D C 1
ATOM 2753 O O . ALA D 1 24 ? 21.040 49.751 103.198 1.00 47.36 23 ALA D O 1
ATOM 2755 N N . VAL D 1 25 ? 20.128 47.975 104.262 1.00 45.92 24 VAL D N 1
ATOM 2756 C CA . VAL D 1 25 ? 21.142 47.902 105.315 1.00 45.68 24 VAL D CA 1
ATOM 2757 C C . VAL D 1 25 ? 22.071 46.787 104.926 1.00 47.36 24 VAL D C 1
ATOM 2758 O O . VAL D 1 25 ? 21.645 45.651 104.778 1.00 47.95 24 VAL D O 1
ATOM 2762 N N . LEU D 1 26 ? 23.342 47.107 104.747 1.00 49.13 25 LEU D N 1
ATOM 2763 C CA . LEU D 1 26 ? 24.314 46.122 104.294 1.00 48.96 25 LEU D CA 1
ATOM 2764 C C . LEU D 1 26 ? 25.081 45.484 105.456 1.00 51.17 25 LEU D C 1
ATOM 2765 O O . LEU D 1 26 ? 25.678 44.433 105.283 1.00 54.22 25 LEU D O 1
ATOM 2770 N N . GLY D 1 27 ? 25.108 46.116 106.626 1.00 53.55 26 GLY D N 1
ATOM 2771 C CA . GLY D 1 27 ? 25.906 45.581 107.737 1.00 53.84 26 GLY D CA 1
ATOM 2772 C C . GLY D 1 27 ? 25.735 46.269 109.080 1.00 54.32 26 GLY D C 1
ATOM 2773 O O . GLY D 1 27 ? 25.584 47.485 109.133 1.00 55.61 26 GLY D O 1
ATOM 2774 N N . GLU D 1 28 ? 25.743 45.457 110.144 1.00 53.80 27 GLU D N 1
ATOM 2775 C CA . GLU D 1 28 ? 25.723 45.892 111.534 1.00 55.82 27 GLU D CA 1
ATOM 2776 C C . GLU D 1 28 ? 26.836 45.145 112.210 1.00 54.39 27 GLU D C 1
ATOM 2777 O O . GLU D 1 28 ? 26.942 43.928 112.038 1.00 54.04 27 GLU D O 1
ATOM 2783 N N . THR D 1 29 ? 27.622 45.824 113.038 1.00 53.37 28 THR D N 1
ATOM 2784 C CA . THR D 1 29 ? 28.644 45.126 113.811 1.00 51.46 28 THR D CA 1
ATOM 2785 C C . THR D 1 29 ? 28.928 45.774 115.162 1.00 52.56 28 THR D C 1
ATOM 2786 O O . THR D 1 29 ? 28.773 46.974 115.327 1.00 53.87 28 THR D O 1
ATOM 2790 N N . LEU D 1 30 ? 29.327 44.946 116.122 1.00 53.68 29 LEU D N 1
ATOM 2791 C CA . LEU D 1 30 ? 29.777 45.399 117.439 1.00 53.82 29 LEU D CA 1
ATOM 2792 C C . LEU D 1 30 ? 31.301 45.363 117.495 1.00 54.52 29 LEU D C 1
ATOM 2793 O O . LEU D 1 30 ? 31.882 45.691 118.524 1.00 55.17 29 LEU D O 1
ATOM 2798 N N . ASN D 1 31 ? 31.933 44.991 116.376 1.00 55.63 30 ASN D N 1
ATOM 2799 C CA . ASN D 1 31 ? 33.395 44.809 116.300 1.00 56.61 30 ASN D CA 1
ATOM 2800 C C . ASN D 1 31 ? 34.047 45.536 115.119 1.00 56.60 30 ASN D C 1
ATOM 2801 O O . ASN D 1 31 ? 35.021 45.047 114.522 1.00 55.26 30 ASN D O 1
ATOM 2806 N N . ALA D 1 32 ? 33.511 46.711 114.793 1.00 56.90 31 ALA D N 1
ATOM 2807 C CA . ALA D 1 32 ? 34.112 47.562 113.789 1.00 56.79 31 ALA D CA 1
ATOM 2808 C C . ALA D 1 32 ? 35.467 48.031 114.309 1.00 56.53 31 ALA D C 1
ATOM 2809 O O . ALA D 1 32 ? 35.676 48.138 115.525 1.00 56.85 31 ALA D O 1
ATOM 2811 N N . ILE D 1 33 ? 36.392 48.278 113.385 1.00 57.11 32 ILE D N 1
ATOM 2812 C CA . ILE D 1 33 ? 37.725 48.783 113.718 1.00 56.41 32 ILE D CA 1
ATOM 2813 C C . ILE D 1 33 ? 37.887 50.147 113.054 1.00 57.34 32 ILE D C 1
ATOM 2814 O O . ILE D 1 33 ? 37.592 50.311 111.867 1.00 57.30 32 ILE D O 1
ATOM 2819 N N . GLU D 1 34 ? 38.309 51.131 113.840 1.00 58.38 33 GLU D N 1
ATOM 2820 C CA . GLU D 1 34 ? 38.499 52.486 113.354 1.00 60.15 33 GLU D CA 1
ATOM 2821 C C . GLU D 1 34 ? 39.964 52.705 113.012 1.00 60.55 33 GLU D C 1
ATOM 2822 O O . GLU D 1 34 ? 40.824 52.553 113.866 1.00 60.79 33 GLU D O 1
ATOM 2828 N N . LEU D 1 35 ? 40.232 53.086 111.767 1.00 60.83 34 LEU D N 1
ATOM 2829 C CA . LEU D 1 35 ? 41.592 53.323 111.285 1.00 61.08 34 LEU D CA 1
ATOM 2830 C C . LEU D 1 35 ? 41.773 54.810 111.022 1.00 61.70 34 LEU D C 1
ATOM 2831 O O . LEU D 1 35 ? 41.046 55.381 110.216 1.00 62.08 34 LEU D O 1
ATOM 2836 N N . THR D 1 36 ? 42.726 55.427 111.717 1.00 62.54 35 THR D N 1
ATOM 2837 C CA . THR D 1 36 ? 43.059 56.834 111.523 1.00 62.92 35 THR D CA 1
ATOM 2838 C C . THR D 1 36 ? 44.492 56.896 111.029 1.00 63.58 35 THR D C 1
ATOM 2839 O O . THR D 1 36 ? 45.385 56.378 111.683 1.00 64.98 35 THR D O 1
ATOM 2843 N N . GLU D 1 37 ? 44.697 57.514 109.872 1.00 64.79 36 GLU D N 1
ATOM 2844 C CA . GLU D 1 37 ? 46.007 57.671 109.273 1.00 65.17 36 GLU D CA 1
ATOM 2845 C C . GLU D 1 37 ? 46.371 59.139 109.315 1.00 64.36 36 GLU D C 1
ATOM 2846 O O . GLU D 1 37 ? 45.786 59.944 108.597 1.00 62.15 36 GLU D O 1
ATOM 2852 N N . GLY D 1 38 ? 47.318 59.488 110.181 1.00 65.11 37 GLY D N 1
ATOM 2853 C CA . GLY D 1 38 ? 47.722 60.877 110.345 1.00 65.76 37 GLY D CA 1
ATOM 2854 C C . GLY D 1 38 ? 46.579 61.627 110.976 1.00 66.42 37 GLY D C 1
ATOM 2855 O O . GLY D 1 38 ? 46.010 61.171 111.968 1.00 66.40 37 GLY D O 1
ATOM 2856 N N . SER D 1 39 ? 46.234 62.768 110.392 1.00 68.07 38 SER D N 1
ATOM 2857 C CA . SER D 1 39 ? 45.063 63.536 110.833 1.00 69.28 38 SER D CA 1
ATOM 2858 C C . SER D 1 39 ? 43.930 63.478 109.795 1.00 69.32 38 SER D C 1
ATOM 2859 O O . SER D 1 39 ? 43.028 64.315 109.815 1.00 69.33 38 SER D O 1
ATOM 2862 N N . ARG D 1 40 ? 43.979 62.483 108.900 1.00 69.19 39 ARG D N 1
ATOM 2863 C CA . ARG D 1 40 ? 42.865 62.183 108.011 1.00 68.54 39 ARG D CA 1
ATOM 2864 C C . ARG D 1 40 ? 41.653 61.809 108.836 1.00 67.91 39 ARG D C 1
ATOM 2865 O O . ARG D 1 40 ? 41.753 61.472 110.022 1.00 67.81 39 ARG D O 1
ATOM 2873 N N . ASP D 1 41 ? 40.505 61.847 108.179 1.00 67.25 40 ASP D N 1
ATOM 2874 C CA . ASP D 1 41 ? 39.292 61.400 108.803 1.00 66.14 40 ASP D CA 1
ATOM 2875 C C . ASP D 1 41 ? 39.369 59.892 108.949 1.00 64.39 40 ASP D C 1
ATOM 2876 O O . ASP D 1 41 ? 39.818 59.187 108.032 1.00 63.35 40 ASP D O 1
ATOM 2881 N N . PRO D 1 42 ? 38.937 59.388 110.110 1.00 62.53 41 PRO D N 1
ATOM 2882 C CA . PRO D 1 42 ? 38.991 57.956 110.345 1.00 61.49 41 PRO D CA 1
ATOM 2883 C C . PRO D 1 42 ? 38.121 57.173 109.362 1.00 59.21 41 PRO D C 1
ATOM 2884 O O . PRO D 1 42 ? 37.113 57.694 108.899 1.00 59.23 41 PRO D O 1
ATOM 2888 N N . VAL D 1 43 ? 38.538 55.950 109.035 1.00 56.69 42 VAL D N 1
ATOM 2889 C CA . VAL D 1 43 ? 37.794 55.068 108.135 1.00 54.39 42 VAL D CA 1
ATOM 2890 C C . VAL D 1 43 ? 37.334 53.851 108.956 1.00 54.79 42 VAL D C 1
ATOM 2891 O O . VAL D 1 43 ? 38.113 53.284 109.722 1.00 55.35 42 VAL D O 1
ATOM 2895 N N . ILE D 1 44 ? 36.068 53.467 108.823 1.00 53.43 43 ILE D N 1
ATOM 2896 C CA . ILE D 1 44 ? 35.537 52.347 109.609 1.00 52.56 43 ILE D CA 1
ATOM 2897 C C . ILE D 1 44 ? 35.600 51.043 108.835 1.00 52.50 43 ILE D C 1
ATOM 2898 O O . ILE D 1 44 ? 35.154 50.987 107.694 1.00 53.75 43 ILE D O 1
ATOM 2903 N N . TYR D 1 45 ? 36.181 50.018 109.456 1.00 52.51 44 TYR D N 1
ATOM 2904 C CA . TYR D 1 45 ? 36.357 48.720 108.825 1.00 52.02 44 TYR D CA 1
ATOM 2905 C C . TYR D 1 45 ? 35.452 47.692 109.505 1.00 52.30 44 TYR D C 1
ATOM 2906 O O . TYR D 1 45 ? 35.525 47.492 110.723 1.00 51.92 44 TYR D O 1
ATOM 2915 N N . PHE D 1 46 ? 34.595 47.060 108.698 1.00 52.48 45 PHE D N 1
ATOM 2916 C CA . PHE D 1 46 ? 33.598 46.093 109.174 1.00 51.59 45 PHE D CA 1
ATOM 2917 C C . PHE D 1 46 ? 34.079 44.673 108.941 1.00 51.12 45 PHE D C 1
ATOM 2918 O O . PHE D 1 46 ? 34.566 44.369 107.852 1.00 51.33 45 PHE D O 1
ATOM 2926 N N . PRO D 1 47 ? 33.962 43.800 109.949 1.00 51.98 46 PRO D N 1
ATOM 2927 C CA . PRO D 1 47 ? 34.267 42.381 109.678 1.00 51.73 46 PRO D CA 1
ATOM 2928 C C . PRO D 1 47 ? 33.329 41.741 108.649 1.00 51.86 46 PRO D C 1
ATOM 2929 O O . PRO D 1 47 ? 32.103 41.944 108.673 1.00 52.44 46 PRO D O 1
ATOM 2933 N N . ARG D 1 48 ? 33.912 40.957 107.756 1.00 52.30 47 ARG D N 1
ATOM 2934 C CA . ARG D 1 48 ? 33.187 40.417 106.610 1.00 53.00 47 ARG D CA 1
ATOM 2935 C C . ARG D 1 48 ? 31.946 39.632 107.009 1.00 52.88 47 ARG D C 1
ATOM 2936 O O . ARG D 1 48 ? 30.933 39.707 106.341 1.00 55.33 47 ARG D O 1
ATOM 2944 N N . GLU D 1 49 ? 32.041 38.876 108.092 1.00 53.25 48 GLU D N 1
ATOM 2945 C CA . GLU D 1 49 ? 30.958 38.004 108.550 1.00 55.46 48 GLU D CA 1
ATOM 2946 C C . GLU D 1 49 ? 29.722 38.785 108.968 1.00 53.17 48 GLU D C 1
ATOM 2947 O O . GLU D 1 49 ? 28.625 38.215 109.082 1.00 53.03 48 GLU D O 1
ATOM 2953 N N . ASP D 1 50 ? 29.913 40.084 109.200 1.00 52.12 49 ASP D N 1
ATOM 2954 C CA . ASP D 1 50 ? 28.824 40.972 109.607 1.00 52.97 49 ASP D CA 1
ATOM 2955 C C . ASP D 1 50 ? 28.293 41.840 108.445 1.00 53.11 49 ASP D C 1
ATOM 2956 O O . ASP D 1 50 ? 27.446 42.714 108.680 1.00 54.56 49 ASP D O 1
ATOM 2961 N N . VAL D 1 51 ? 28.772 41.598 107.216 1.00 51.44 50 VAL D N 1
ATOM 2962 C CA . VAL D 1 51 ? 28.310 42.300 106.025 1.00 49.38 50 VAL D CA 1
ATOM 2963 C C . VAL D 1 51 ? 27.600 41.333 105.072 1.00 49.50 50 VAL D C 1
ATOM 2964 O O . VAL D 1 51 ? 28.073 40.214 104.881 1.00 50.29 50 VAL D O 1
ATOM 2968 N N . ALA D 1 52 ? 26.491 41.776 104.457 1.00 48.80 51 ALA D N 1
ATOM 2969 C CA . ALA D 1 52 ? 25.672 40.935 103.560 1.00 47.45 51 ALA D CA 1
ATOM 2970 C C . ALA D 1 52 ? 26.374 40.768 102.202 1.00 47.87 51 ALA D C 1
ATOM 2971 O O . ALA D 1 52 ? 25.983 41.336 101.172 1.00 46.68 51 ALA D O 1
ATOM 2981 N N . VAL D 1 54 ? 26.424 38.611 100.030 1.00 43.08 53 VAL D N 1
ATOM 2982 C CA . VAL D 1 54 ? 25.680 38.128 98.884 1.00 41.89 53 VAL D CA 1
ATOM 2983 C C . VAL D 1 54 ? 25.436 39.248 97.858 1.00 43.15 53 VAL D C 1
ATOM 2984 O O . VAL D 1 54 ? 25.302 38.970 96.681 1.00 44.07 53 VAL D O 1
ATOM 2996 N N . PHE D 1 56 ? 27.555 41.536 96.960 1.00 47.00 55 PHE D N 1
ATOM 2997 C CA . PHE D 1 56 ? 28.846 42.074 96.518 1.00 46.38 55 PHE D CA 1
ATOM 2998 C C . PHE D 1 56 ? 29.452 41.266 95.390 1.00 46.32 55 PHE D C 1
ATOM 2999 O O . PHE D 1 56 ? 29.367 40.070 95.414 1.00 44.93 55 PHE D O 1
ATOM 3007 N N . ASP D 1 57 ? 30.080 41.938 94.419 1.00 48.52 56 ASP D N 1
ATOM 3008 C CA . ASP D 1 57 ? 30.836 41.290 93.340 1.00 48.51 56 ASP D CA 1
ATOM 3009 C C . ASP D 1 57 ? 32.272 41.817 93.372 1.00 49.63 56 ASP D C 1
ATOM 3010 O O . ASP D 1 57 ? 32.493 43.032 93.275 1.00 50.00 56 ASP D O 1
ATOM 3015 N N . LYS D 1 58 ? 33.247 40.916 93.494 1.00 50.67 57 LYS D N 1
ATOM 3016 C CA . LYS D 1 58 ? 34.665 41.315 93.484 1.00 50.73 57 LYS D CA 1
ATOM 3017 C C . LYS D 1 58 ? 34.937 41.979 92.140 1.00 51.65 57 LYS D C 1
ATOM 3018 O O . LYS D 1 58 ? 34.464 41.522 91.101 1.00 51.33 57 LYS D O 1
ATOM 3024 N N . SER D 1 59 ? 35.681 43.075 92.185 1.00 52.99 58 SER D N 1
ATOM 3025 C CA . SER D 1 59 ? 35.960 43.887 91.017 1.00 53.56 58 SER D CA 1
ATOM 3026 C C . SER D 1 59 ? 37.366 43.614 90.509 1.00 55.02 58 SER D C 1
ATOM 3027 O O . SER D 1 59 ? 38.183 43.030 91.225 1.00 54.52 58 SER D O 1
ATOM 3030 N N . GLU D 1 60 ? 37.644 44.035 89.279 1.00 56.16 59 GLU D N 1
ATOM 3031 C CA . GLU D 1 60 ? 38.986 43.916 88.734 1.00 58.29 59 GLU D CA 1
ATOM 3032 C C . GLU D 1 60 ? 39.938 44.992 89.314 1.00 57.44 59 GLU D C 1
ATOM 3033 O O . GLU D 1 60 ? 41.157 44.775 89.363 1.00 57.95 59 GLU D O 1
ATOM 3039 N N . LYS D 1 61 ? 39.385 46.113 89.792 1.00 55.73 60 LYS D N 1
ATOM 3040 C CA . LYS D 1 61 ? 40.186 47.206 90.366 1.00 55.09 60 LYS D CA 1
ATOM 3041 C C . LYS D 1 61 ? 40.998 46.758 91.589 1.00 55.98 60 LYS D C 1
ATOM 3042 O O . LYS D 1 61 ? 40.534 45.954 92.410 1.00 57.64 60 LYS D O 1
ATOM 3048 N N . VAL D 1 62 ? 42.233 47.240 91.660 1.00 55.05 61 VAL D N 1
ATOM 3049 C CA . VAL D 1 62 ? 43.069 47.097 92.838 1.00 54.76 61 VAL D CA 1
ATOM 3050 C C . VAL D 1 62 ? 43.873 48.390 92.988 1.00 55.76 61 VAL D C 1
ATOM 3051 O O . VAL D 1 62 ? 44.140 49.079 91.998 1.00 56.39 61 VAL D O 1
ATOM 3055 N N . THR D 1 63 ? 44.210 48.743 94.224 1.00 56.73 62 THR D N 1
ATOM 3056 C CA . THR D 1 63 ? 45.077 49.887 94.485 1.00 57.32 62 THR D CA 1
ATOM 3057 C C . THR D 1 63 ? 46.115 49.476 95.518 1.00 59.70 62 THR D C 1
ATOM 3058 O O . THR D 1 63 ? 45.851 48.634 96.379 1.00 60.44 62 THR D O 1
ATOM 3062 N N . ALA D 1 64 ? 47.305 50.055 95.397 1.00 62.13 63 ALA D N 1
ATOM 3063 C CA . ALA D 1 64 ? 48.407 49.773 96.303 1.00 63.61 63 ALA D CA 1
ATOM 3064 C C . ALA D 1 64 ? 48.524 50.930 97.279 1.00 64.79 63 ALA D C 1
ATOM 3065 O O . ALA D 1 64 ? 48.489 52.100 96.892 1.00 65.32 63 ALA D O 1
ATOM 3067 N N . CYS D 1 65 ? 48.651 50.599 98.550 1.00 65.82 64 CYS D N 1
ATOM 3068 C CA . CYS D 1 65 ? 48.916 51.592 99.556 1.00 66.34 64 CYS D CA 1
ATOM 3069 C C . CYS D 1 65 ? 50.209 51.200 100.263 1.00 66.62 64 CYS D C 1
ATOM 3070 O O . CYS D 1 65 ? 50.299 50.095 100.800 1.00 66.60 64 CYS D O 1
ATOM 3073 N N . PRO D 1 66 ? 51.220 52.086 100.254 1.00 67.32 65 PRO D N 1
ATOM 3074 C CA . PRO D 1 66 ? 52.528 51.707 100.827 1.00 67.93 65 PRO D CA 1
ATOM 3075 C C . PRO D 1 66 ? 52.511 51.221 102.291 1.00 67.86 65 PRO D C 1
ATOM 3076 O O . PRO D 1 66 ? 53.353 50.394 102.667 1.00 68.04 65 PRO D O 1
ATOM 3080 N N . LEU D 1 67 ? 51.559 51.703 103.091 1.00 66.84 66 LEU D N 1
ATOM 3081 C CA . LEU D 1 67 ? 51.471 51.308 104.501 1.00 66.49 66 LEU D CA 1
ATOM 3082 C C . LEU D 1 67 ? 50.636 50.057 104.732 1.00 65.29 66 LEU D C 1
ATOM 3083 O O . LEU D 1 67 ? 51.005 49.216 105.541 1.00 65.62 66 LEU D O 1
ATOM 3088 N N . LYS D 1 68 ? 49.527 49.927 104.013 1.00 64.66 67 LYS D N 1
ATOM 3089 C CA . LYS D 1 68 ? 48.511 48.889 104.285 1.00 62.74 67 LYS D CA 1
ATOM 3090 C C . LYS D 1 68 ? 48.615 47.637 103.409 1.00 62.15 67 LYS D C 1
ATOM 3091 O O . LYS D 1 68 ? 48.367 46.524 103.880 1.00 61.03 67 LYS D O 1
ATOM 3097 N N . GLY D 1 69 ? 48.995 47.824 102.146 1.00 61.14 68 GLY D N 1
ATOM 3098 C CA . GLY D 1 69 ? 49.089 46.734 101.177 1.00 59.75 68 GLY D CA 1
ATOM 3099 C C . GLY D 1 69 ? 48.150 46.929 99.998 1.00 59.43 68 GLY D C 1
ATOM 3100 O O . GLY D 1 69 ? 47.878 48.061 99.591 1.00 57.68 68 GLY D O 1
ATOM 3101 N N . GLU D 1 70 ? 47.652 45.818 99.451 1.00 60.17 69 GLU D N 1
ATOM 3102 C CA . GLU D 1 70 ? 46.783 45.861 98.274 1.00 60.65 69 GLU D CA 1
ATOM 3103 C C . GLU D 1 70 ? 45.292 45.840 98.637 1.00 58.91 69 GLU D C 1
ATOM 3104 O O . GLU D 1 70 ? 44.798 44.920 99.305 1.00 57.42 69 GLU D O 1
ATOM 3110 N N . ALA D 1 71 ? 44.583 46.870 98.181 1.00 57.42 70 ALA D N 1
ATOM 3111 C CA . ALA D 1 71 ? 43.149 46.976 98.378 1.00 57.02 70 ALA D CA 1
ATOM 3112 C C . ALA D 1 71 ? 42.403 46.272 97.250 1.00 56.14 70 ALA D C 1
ATOM 3113 O O . ALA D 1 71 ? 42.584 46.616 96.081 1.00 55.89 70 ALA D O 1
ATOM 3115 N N . SER D 1 72 ? 41.585 45.279 97.604 1.00 54.31 71 SER D N 1
ATOM 3116 C CA . SER D 1 72 ? 40.662 44.653 96.657 1.00 53.00 71 SER D CA 1
ATOM 3117 C C . SER D 1 72 ? 39.363 45.410 96.717 1.00 53.76 71 SER D C 1
ATOM 3118 O O . SER D 1 72 ? 38.911 45.793 97.808 1.00 54.28 71 SER D O 1
ATOM 3121 N N . TYR D 1 73 ? 38.734 45.581 95.557 1.00 53.66 72 TYR D N 1
ATOM 3122 C CA . TYR D 1 73 ? 37.495 46.346 95.468 1.00 53.71 72 TYR D CA 1
ATOM 3123 C C . TYR D 1 73 ? 36.298 45.455 95.170 1.00 51.94 72 TYR D C 1
ATOM 3124 O O . TYR D 1 73 ? 36.435 44.375 94.574 1.00 51.94 72 TYR D O 1
ATOM 3133 N N . TYR D 1 74 ? 35.129 45.928 95.605 1.00 49.74 73 TYR D N 1
ATOM 3134 C CA . TYR D 1 74 ? 33.857 45.229 95.406 1.00 48.85 73 TYR D CA 1
ATOM 3135 C C . TYR D 1 74 ? 32.766 46.199 94.971 1.00 48.50 73 TYR D C 1
ATOM 3136 O O . TYR D 1 74 ? 32.692 47.328 95.460 1.00 48.07 73 TYR D O 1
ATOM 3145 N N . SER D 1 75 ? 31.920 45.733 94.056 1.00 47.74 74 SER D N 1
ATOM 3146 C CA . SER D 1 75 ? 30.736 46.471 93.646 1.00 47.94 74 SER D CA 1
ATOM 3147 C C . SER D 1 75 ? 29.560 45.953 94.464 1.00 47.89 74 SER D C 1
ATOM 3148 O O . SER D 1 75 ? 29.506 44.771 94.789 1.00 50.40 74 SER D O 1
ATOM 3151 N N . ILE D 1 76 ? 28.622 46.831 94.795 1.00 45.80 75 ILE D N 1
ATOM 3152 C CA . ILE D 1 76 ? 27.468 46.452 95.568 1.00 45.54 75 ILE D CA 1
ATOM 3153 C C . ILE D 1 76 ? 26.235 46.614 94.703 1.00 46.07 75 ILE D C 1
ATOM 3154 O O . ILE D 1 76 ? 26.072 47.664 94.080 1.00 47.39 75 ILE D O 1
ATOM 3159 N N . VAL D 1 77 ? 25.378 45.585 94.658 1.00 44.83 76 VAL D N 1
ATOM 3160 C CA . VAL D 1 77 ? 24.159 45.614 93.852 1.00 44.19 76 VAL D CA 1
ATOM 3161 C C . VAL D 1 77 ? 22.990 45.971 94.744 1.00 45.81 76 VAL D C 1
ATOM 3162 O O . VAL D 1 77 ? 22.903 45.483 95.860 1.00 48.51 76 VAL D O 1
ATOM 3166 N N . GLY D 1 78 ? 22.095 46.820 94.257 1.00 47.92 77 GLY D N 1
ATOM 3167 C CA . GLY D 1 78 ? 20.908 47.200 95.019 1.00 49.48 77 GLY D CA 1
ATOM 3168 C C . GLY D 1 78 ? 19.722 47.517 94.134 1.00 51.71 77 GLY D C 1
ATOM 3169 O O . GLY D 1 78 ? 19.768 47.322 92.928 1.00 52.33 77 GLY D O 1
ATOM 3170 N N . ALA D 1 79 ? 18.659 48.021 94.740 1.00 54.68 78 ALA D N 1
ATOM 3171 C CA . ALA D 1 79 ? 17.439 48.360 94.018 1.00 57.75 78 ALA D CA 1
ATOM 3172 C C . ALA D 1 79 ? 17.725 49.268 92.826 1.00 61.35 78 ALA D C 1
ATOM 3173 O O . ALA D 1 79 ? 17.133 49.106 91.756 1.00 63.63 78 ALA D O 1
ATOM 3175 N N . SER D 1 80 ? 18.623 50.231 93.000 1.00 63.23 79 SER D N 1
ATOM 3176 C CA . SER D 1 80 ? 18.861 51.231 91.956 1.00 64.91 79 SER D CA 1
ATOM 3177 C C . SER D 1 80 ? 19.916 50.823 90.947 1.00 63.65 79 SER D C 1
ATOM 3178 O O . SER D 1 80 ? 20.124 51.513 89.958 1.00 66.10 79 SER D O 1
ATOM 3181 N N . GLY D 1 81 ? 20.599 49.716 91.194 1.00 61.60 80 GLY D N 1
ATOM 3182 C CA . GLY D 1 81 ? 21.630 49.262 90.288 1.00 59.12 80 GLY D CA 1
ATOM 3183 C C . GLY D 1 81 ? 22.901 49.023 91.053 1.00 58.31 80 GLY D C 1
ATOM 3184 O O . GLY D 1 81 ? 22.883 48.908 92.268 1.00 59.35 80 GLY D O 1
ATOM 3185 N N . THR D 1 82 ? 24.006 48.980 90.321 1.00 56.83 81 THR D N 1
ATOM 3186 C CA . THR D 1 82 ? 25.319 48.676 90.870 1.00 56.67 81 THR D CA 1
ATOM 3187 C C . THR D 1 82 ? 26.024 49.928 91.369 1.00 55.43 81 THR D C 1
ATOM 3188 O O . THR D 1 82 ? 26.084 50.927 90.662 1.00 55.72 81 THR D O 1
ATOM 3192 N N . LEU D 1 83 ? 26.563 49.853 92.582 1.00 54.04 82 LEU D N 1
ATOM 3193 C CA . LEU D 1 83 ? 27.471 50.861 93.091 1.00 52.42 82 LEU D CA 1
ATOM 3194 C C . LEU D 1 83 ? 28.854 50.289 92.781 1.00 53.05 82 LEU D C 1
ATOM 3195 O O . LEU D 1 83 ? 29.366 49.404 93.454 1.00 52.77 82 LEU D O 1
ATOM 3200 N N . LYS D 1 84 ? 29.431 50.787 91.703 1.00 54.95 83 LYS D N 1
ATOM 3201 C CA . LYS D 1 84 ? 30.675 50.246 91.186 1.00 55.92 83 LYS D CA 1
ATOM 3202 C C . LYS D 1 84 ? 31.817 50.576 92.139 1.00 54.71 83 LYS D C 1
ATOM 3203 O O . LYS D 1 84 ? 31.963 51.711 92.561 1.00 54.45 83 LYS D O 1
ATOM 3209 N N . ASP D 1 85 ? 32.592 49.558 92.502 1.00 54.59 84 ASP D N 1
ATOM 3210 C CA . ASP D 1 85 ? 33.811 49.723 93.311 1.00 54.78 84 ASP D CA 1
ATOM 3211 C C . ASP D 1 85 ? 33.565 50.533 94.579 1.00 54.01 84 ASP D C 1
ATOM 3212 O O . ASP D 1 85 ? 34.432 51.283 95.005 1.00 54.30 84 ASP D O 1
ATOM 3217 N N . ALA D 1 86 ? 32.390 50.355 95.179 1.00 52.60 85 ALA D N 1
ATOM 3218 C CA . ALA D 1 86 ? 31.959 51.142 96.331 1.00 50.86 85 ALA D CA 1
ATOM 3219 C C . ALA D 1 86 ? 32.492 50.625 97.677 1.00 51.06 85 ALA D C 1
ATOM 3220 O O . ALA D 1 86 ? 32.243 51.235 98.717 1.00 51.33 85 ALA D O 1
ATOM 3222 N N . ALA D 1 87 ? 33.192 49.500 97.683 1.00 50.82 86 ALA D N 1
ATOM 3223 C CA . ALA D 1 87 ? 33.763 48.994 98.928 1.00 50.66 86 ALA D CA 1
ATOM 3224 C C . ALA D 1 87 ? 35.112 48.390 98.657 1.00 50.83 86 ALA D C 1
ATOM 3225 O O . ALA D 1 87 ? 35.394 47.977 97.536 1.00 52.19 86 ALA D O 1
ATOM 3227 N N . TRP D 1 88 ? 35.951 48.324 99.681 1.00 51.09 87 TRP D N 1
ATOM 3228 C CA . TRP D 1 88 ? 37.256 47.719 99.506 1.00 51.29 87 TRP D CA 1
ATOM 3229 C C . TRP D 1 88 ? 37.690 46.969 100.746 1.00 52.36 87 TRP D C 1
ATOM 3230 O O . TRP D 1 88 ? 37.092 47.126 101.811 1.00 52.66 87 TRP D O 1
ATOM 3241 N N . SER D 1 89 ? 38.728 46.151 100.586 1.00 52.72 88 SER D N 1
ATOM 3242 C CA . SER D 1 89 ? 39.281 45.376 101.678 1.00 53.70 88 SER D CA 1
ATOM 3243 C C . SER D 1 89 ? 40.742 45.087 101.456 1.00 54.84 88 SER D C 1
ATOM 3244 O O . SER D 1 89 ? 41.162 44.792 100.336 1.00 55.21 88 SER D O 1
ATOM 3247 N N . TYR D 1 90 ? 41.507 45.164 102.535 1.00 55.09 89 TYR D N 1
ATOM 3248 C CA . TYR D 1 90 ? 42.886 44.716 102.533 1.00 54.93 89 TYR D CA 1
ATOM 3249 C C . TYR D 1 90 ? 42.872 43.261 102.983 1.00 55.16 89 TYR D C 1
ATOM 3250 O O . TYR D 1 90 ? 42.842 42.962 104.175 1.00 54.79 89 TYR D O 1
ATOM 3259 N N . GLU D 1 91 ? 42.864 42.362 102.002 1.00 56.50 90 GLU D N 1
ATOM 3260 C CA . GLU D 1 91 ? 42.688 40.940 102.262 1.00 59.06 90 GLU D CA 1
ATOM 3261 C C . GLU D 1 91 ? 43.961 40.262 102.731 1.00 60.67 90 GLU D C 1
ATOM 3262 O O . GLU D 1 91 ? 43.889 39.201 103.341 1.00 60.85 90 GLU D O 1
ATOM 3268 N N . SER D 1 92 ? 45.113 40.879 102.441 1.00 63.12 91 SER D N 1
ATOM 3269 C CA . SER D 1 92 ? 46.421 40.411 102.916 1.00 64.69 91 SER D CA 1
ATOM 3270 C C . SER D 1 92 ? 47.244 41.609 103.396 1.00 65.79 91 SER D C 1
ATOM 3271 O O . SER D 1 92 ? 48.218 42.016 102.747 1.00 65.06 91 SER D O 1
ATOM 3274 N N . PRO D 1 93 ? 46.889 42.156 104.559 1.00 67.44 92 PRO D N 1
ATOM 3275 C CA . PRO D 1 93 ? 47.473 43.429 104.935 1.00 69.36 92 PRO D CA 1
ATOM 3276 C C . PRO D 1 93 ? 48.937 43.319 105.300 1.00 71.12 92 PRO D C 1
ATOM 3277 O O . PRO D 1 93 ? 49.398 42.251 105.708 1.00 70.37 92 PRO D O 1
ATOM 3281 N N . LYS D 1 94 ? 49.641 44.440 105.158 1.00 73.34 93 LYS D N 1
ATOM 3282 C CA . LYS D 1 94 ? 51.038 44.563 105.546 1.00 74.34 93 LYS D CA 1
ATOM 3283 C C . LYS D 1 94 ? 51.184 44.410 107.057 1.00 75.40 93 LYS D C 1
ATOM 3284 O O . LYS D 1 94 ? 50.203 44.516 107.796 1.00 75.20 93 LYS D O 1
ATOM 3290 N N . GLU D 1 95 ? 52.422 44.179 107.504 1.00 77.27 94 GLU D N 1
ATOM 3291 C CA . GLU D 1 95 ? 52.698 43.869 108.907 1.00 77.62 94 GLU D CA 1
ATOM 3292 C C . GLU D 1 95 ? 52.216 44.986 109.825 1.00 76.56 94 GLU D C 1
ATOM 3293 O O . GLU D 1 95 ? 52.445 46.153 109.546 1.00 75.63 94 GLU D O 1
ATOM 3299 N N . GLY D 1 96 ? 51.540 44.614 110.907 1.00 75.58 95 GLY D N 1
ATOM 3300 C CA . GLY D 1 96 ? 51.008 45.577 111.866 1.00 74.99 95 GLY D CA 1
ATOM 3301 C C . GLY D 1 96 ? 49.526 45.845 111.682 1.00 74.73 95 GLY D C 1
ATOM 3302 O O . GLY D 1 96 ? 48.864 46.305 112.602 1.00 74.14 95 GLY D O 1
ATOM 3303 N N . LEU D 1 97 ? 49.001 45.537 110.501 1.00 74.47 96 LEU D N 1
ATOM 3304 C CA . LEU D 1 97 ? 47.613 45.836 110.173 1.00 73.27 96 LEU D CA 1
ATOM 3305 C C . LEU D 1 97 ? 46.758 44.571 109.987 1.00 72.98 96 LEU D C 1
ATOM 3306 O O . LEU D 1 97 ? 45.697 44.617 109.364 1.00 73.84 96 LEU D O 1
ATOM 3311 N N . GLU D 1 98 ? 47.187 43.451 110.558 1.00 72.18 97 GLU D N 1
ATOM 3312 C CA . GLU D 1 98 ? 46.477 42.174 110.356 1.00 71.25 97 GLU D CA 1
ATOM 3313 C C . GLU D 1 98 ? 45.059 42.157 110.969 1.00 67.93 97 GLU D C 1
ATOM 3314 O O . GLU D 1 98 ? 44.217 41.368 110.562 1.00 66.78 97 GLU D O 1
ATOM 3320 N N . ALA D 1 99 ? 44.815 43.042 111.930 1.00 64.97 98 ALA D N 1
ATOM 3321 C CA . ALA D 1 99 ? 43.539 43.126 112.605 1.00 62.44 98 ALA D CA 1
ATOM 3322 C C . ALA D 1 99 ? 42.395 43.432 111.640 1.00 62.23 98 ALA D C 1
ATOM 3323 O O . ALA D 1 99 ? 41.254 43.020 111.898 1.00 62.01 98 ALA D O 1
ATOM 3325 N N . ILE D 1 100 ? 42.688 44.128 110.536 1.00 60.65 99 ILE D N 1
ATOM 3326 C CA . ILE D 1 100 ? 41.660 44.456 109.531 1.00 59.44 99 ILE D CA 1
ATOM 3327 C C . ILE D 1 100 ? 41.695 43.550 108.269 1.00 59.06 99 ILE D C 1
ATOM 3328 O O . ILE D 1 100 ? 41.092 43.888 107.233 1.00 59.39 99 ILE D O 1
ATOM 3333 N N . ALA D 1 101 ? 42.378 42.408 108.364 1.00 57.98 100 ALA D N 1
ATOM 3334 C CA . ALA D 1 101 ? 42.495 41.486 107.244 1.00 57.12 100 ALA D CA 1
ATOM 3335 C C . ALA D 1 101 ? 41.117 41.017 106.848 1.00 56.77 100 ALA D C 1
ATOM 3336 O O . ALA D 1 101 ? 40.391 40.482 107.672 1.00 56.85 100 ALA D O 1
ATOM 3338 N N . GLY D 1 102 ? 40.728 41.280 105.605 1.00 57.22 101 GLY D N 1
ATOM 3339 C CA . GLY D 1 102 ? 39.426 40.840 105.096 1.00 56.72 101 GLY D CA 1
ATOM 3340 C C . GLY D 1 102 ? 38.247 41.735 105.428 1.00 56.59 101 GLY D C 1
ATOM 3341 O O . GLY D 1 102 ? 37.145 41.533 104.903 1.00 56.87 101 GLY D O 1
ATOM 3342 N N . TYR D 1 103 ? 38.454 42.732 106.281 1.00 55.12 102 TYR D N 1
ATOM 3343 C CA . TYR D 1 103 ? 37.365 43.631 106.652 1.00 55.25 102 TYR D CA 1
ATOM 3344 C C . TYR D 1 103 ? 37.040 44.558 105.486 1.00 54.22 102 TYR D C 1
ATOM 3345 O O . TYR D 1 103 ? 37.923 44.890 104.686 1.00 53.84 102 TYR D O 1
ATOM 3354 N N . LEU D 1 104 ? 35.780 44.998 105.423 1.00 53.13 103 LEU D N 1
ATOM 3355 C CA . LEU D 1 104 ? 35.315 45.906 104.368 1.00 51.63 103 LEU D CA 1
ATOM 3356 C C . LEU D 1 104 ? 35.207 47.361 104.868 1.00 51.14 103 LEU D C 1
ATOM 3357 O O . LEU D 1 104 ? 34.771 47.588 105.988 1.00 51.86 103 LEU D O 1
ATOM 3362 N N . ALA D 1 105 ? 35.618 48.332 104.044 1.00 50.06 104 ALA D N 1
ATOM 3363 C CA . ALA D 1 105 ? 35.352 49.767 104.297 1.00 49.56 104 ALA D CA 1
ATOM 3364 C C . ALA D 1 105 ? 34.590 50.280 103.095 1.00 50.25 104 ALA D C 1
ATOM 3365 O O . ALA D 1 105 ? 34.584 49.609 102.050 1.00 50.61 104 ALA D O 1
ATOM 3367 N N . PHE D 1 106 ? 33.966 51.457 103.213 1.00 49.19 105 PHE D N 1
ATOM 3368 C CA . PHE D 1 106 ? 33.002 51.910 102.193 1.00 49.72 105 PHE D CA 1
ATOM 3369 C C . PHE D 1 106 ? 33.126 53.359 101.741 1.00 49.93 105 PHE D C 1
ATOM 3370 O O . PHE D 1 106 ? 33.373 54.257 102.542 1.00 51.52 105 PHE D O 1
ATOM 3378 N N . ALA D 1 107 ? 32.923 53.572 100.440 1.00 51.93 106 ALA D N 1
ATOM 3379 C CA . ALA D 1 107 ? 32.951 54.908 99.821 1.00 52.31 106 ALA D CA 1
ATOM 3380 C C . ALA D 1 107 ? 31.762 55.744 100.316 1.00 53.36 106 ALA D C 1
ATOM 3381 O O . ALA D 1 107 ? 30.603 55.335 100.165 1.00 54.07 106 ALA D O 1
ATOM 3383 N N . PRO D 1 108 ? 32.038 56.896 100.940 1.00 54.60 107 PRO D N 1
ATOM 3384 C CA . PRO D 1 108 ? 30.947 57.727 101.477 1.00 55.58 107 PRO D CA 1
ATOM 3385 C C . PRO D 1 108 ? 30.079 58.436 100.438 1.00 57.77 107 PRO D C 1
ATOM 3386 O O . PRO D 1 108 ? 28.994 58.904 100.784 1.00 59.44 107 PRO D O 1
ATOM 3390 N N . ASP D 1 109 ? 30.531 58.504 99.188 1.00 59.36 108 ASP D N 1
ATOM 3391 C CA . ASP D 1 109 ? 29.748 59.165 98.143 1.00 61.21 108 ASP D CA 1
ATOM 3392 C C . ASP D 1 109 ? 28.423 58.459 97.869 1.00 60.67 108 ASP D C 1
ATOM 3393 O O . ASP D 1 109 ? 27.505 59.075 97.338 1.00 63.21 108 ASP D O 1
ATOM 3398 N N . CYS D 1 110 ? 28.303 57.185 98.233 1.00 58.63 109 CYS D N 1
ATOM 3399 C CA . CYS D 1 110 ? 27.058 56.454 97.977 1.00 57.41 109 CYS D CA 1
ATOM 3400 C C . CYS D 1 110 ? 26.660 55.438 99.060 1.00 55.12 109 CYS D C 1
ATOM 3401 O O . CYS D 1 110 ? 25.766 54.597 98.855 1.00 55.29 109 CYS D O 1
ATOM 3404 N N . THR D 1 111 ? 27.326 55.511 100.203 1.00 53.30 110 THR D N 1
ATOM 3405 C CA . THR D 1 111 ? 26.947 54.753 101.373 1.00 51.88 110 THR D CA 1
ATOM 3406 C C . THR D 1 111 ? 26.987 55.677 102.568 1.00 52.47 110 THR D C 1
ATOM 3407 O O . THR D 1 111 ? 27.631 56.729 102.532 1.00 52.14 110 THR D O 1
ATOM 3411 N N . LYS D 1 112 ? 26.305 55.266 103.627 1.00 52.99 111 LYS D N 1
ATOM 3412 C CA . LYS D 1 112 ? 26.433 55.924 104.908 1.00 54.21 111 LYS D CA 1
ATOM 3413 C C . LYS D 1 112 ? 26.888 54.908 105.942 1.00 51.92 111 LYS D C 1
ATOM 3414 O O . LYS D 1 112 ? 26.407 53.782 105.985 1.00 51.04 111 LYS D O 1
ATOM 3420 N N . VAL D 1 113 ? 27.846 55.342 106.744 1.00 51.30 112 VAL D N 1
ATOM 3421 C CA . VAL D 1 113 ? 28.413 54.574 107.835 1.00 50.82 112 VAL D CA 1
ATOM 3422 C C . VAL D 1 113 ? 28.278 55.426 109.093 1.00 51.09 112 VAL D C 1
ATOM 3423 O O . VAL D 1 113 ? 28.406 56.639 109.035 1.00 51.55 112 VAL D O 1
ATOM 3427 N N . GLY D 1 114 ? 28.002 54.796 110.225 1.00 52.13 113 GLY D N 1
ATOM 3428 C CA . GLY D 1 114 ? 27.830 55.543 111.472 1.00 52.96 113 GLY D CA 1
ATOM 3429 C C . GLY D 1 114 ? 27.405 54.692 112.649 1.00 53.96 113 GLY D C 1
ATOM 3430 O O . GLY D 1 114 ? 26.950 53.548 112.492 1.00 53.97 113 GLY D O 1
ATOM 3431 N N . GLN D 1 115 ? 27.555 55.261 113.836 1.00 54.11 114 GLN D N 1
ATOM 3432 C CA . GLN D 1 115 ? 27.214 54.561 115.056 1.00 53.99 114 GLN D CA 1
ATOM 3433 C C . GLN D 1 115 ? 25.720 54.669 115.284 1.00 51.58 114 GLN D C 1
ATOM 3434 O O . GLN D 1 115 ? 25.130 55.714 115.042 1.00 50.42 114 GLN D O 1
ATOM 3440 N N . TYR D 1 116 ? 25.118 53.575 115.743 1.00 51.60 115 TYR D N 1
ATOM 3441 C CA . TYR D 1 116 ? 23.664 53.525 116.019 1.00 51.45 115 TYR D CA 1
ATOM 3442 C C . TYR D 1 116 ? 23.340 54.288 117.291 1.00 51.68 115 TYR D C 1
ATOM 3443 O O . TYR D 1 116 ? 24.008 54.067 118.304 1.00 52.03 115 TYR D O 1
ATOM 3453 N N . HIS E 1 7 ? -16.047 59.470 84.445 1.00 72.52 6 HIS E N 1
ATOM 3454 C CA . HIS E 1 7 ? -15.969 58.343 83.460 1.00 74.65 6 HIS E CA 1
ATOM 3455 C C . HIS E 1 7 ? -14.518 57.862 83.070 1.00 73.92 6 HIS E C 1
ATOM 3456 O O . HIS E 1 7 ? -14.339 56.780 82.498 1.00 72.50 6 HIS E O 1
ATOM 3463 N N . ILE E 1 8 ? -13.519 58.702 83.329 1.00 73.66 7 ILE E N 1
ATOM 3464 C CA . ILE E 1 8 ? -12.087 58.340 83.378 1.00 73.09 7 ILE E CA 1
ATOM 3465 C C . ILE E 1 8 ? -11.502 58.589 84.770 1.00 72.49 7 ILE E C 1
ATOM 3466 O O . ILE E 1 8 ? -11.632 59.694 85.295 1.00 72.86 7 ILE E O 1
ATOM 3471 N N . ARG E 1 9 ? -10.845 57.576 85.346 1.00 71.96 8 ARG E N 1
ATOM 3472 C CA . ARG E 1 9 ? -10.143 57.708 86.631 1.00 72.05 8 ARG E CA 1
ATOM 3473 C C . ARG E 1 9 ? -8.613 57.708 86.412 1.00 69.80 8 ARG E C 1
ATOM 3474 O O . ARG E 1 9 ? -8.095 56.902 85.637 1.00 68.34 8 ARG E O 1
ATOM 3482 N N . LEU E 1 10 ? -7.914 58.627 87.083 1.00 68.63 9 LEU E N 1
ATOM 3483 C CA . LEU E 1 10 ? -6.448 58.682 87.101 1.00 68.46 9 LEU E CA 1
ATOM 3484 C C . LEU E 1 10 ? -5.919 58.419 88.503 1.00 69.93 9 LEU E C 1
ATOM 3485 O O . LEU E 1 10 ? -6.297 59.118 89.428 1.00 70.45 9 LEU E O 1
ATOM 3490 N N . ARG E 1 11 ? -5.039 57.433 88.659 1.00 72.47 10 ARG E N 1
ATOM 3491 C CA . ARG E 1 11 ? -4.397 57.157 89.951 1.00 74.52 10 ARG E CA 1
ATOM 3492 C C . ARG E 1 11 ? -2.903 57.096 89.776 1.00 72.60 10 ARG E C 1
ATOM 3493 O O . ARG E 1 11 ? -2.421 56.814 88.691 1.00 72.78 10 ARG E O 1
ATOM 3501 N N . LYS E 1 12 ? -2.174 57.326 90.857 1.00 71.79 11 LYS E N 1
ATOM 3502 C CA . LYS E 1 12 ? -0.742 57.129 90.856 1.00 71.62 11 LYS E CA 1
ATOM 3503 C C . LYS E 1 12 ? -0.522 55.619 90.877 1.00 69.38 11 LYS E C 1
ATOM 3504 O O . LYS E 1 12 ? -1.097 54.933 91.705 1.00 68.31 11 LYS E O 1
ATOM 3510 N N . ALA E 1 13 ? 0.254 55.092 89.935 1.00 68.28 12 ALA E N 1
ATOM 3511 C CA . ALA E 1 13 ? 0.595 53.666 89.928 1.00 67.15 12 ALA E CA 1
ATOM 3512 C C . ALA E 1 13 ? 1.603 53.402 91.042 1.00 66.64 12 ALA E C 1
ATOM 3513 O O . ALA E 1 13 ? 2.677 53.981 91.056 1.00 66.70 12 ALA E O 1
ATOM 3515 N N . GLU E 1 14 ? 1.268 52.520 91.974 1.00 66.18 13 GLU E N 1
ATOM 3516 C CA . GLU E 1 14 ? 2.118 52.325 93.150 1.00 66.15 13 GLU E CA 1
ATOM 3517 C C . GLU E 1 14 ? 3.381 51.521 92.844 1.00 65.02 13 GLU E C 1
ATOM 3518 O O . GLU E 1 14 ? 3.340 50.536 92.112 1.00 65.98 13 GLU E O 1
ATOM 3524 N N . GLY E 1 15 ? 4.506 51.949 93.407 1.00 61.80 14 GLY E N 1
ATOM 3525 C CA . GLY E 1 15 ? 5.759 51.227 93.257 1.00 59.03 14 GLY E CA 1
ATOM 3526 C C . GLY E 1 15 ? 6.476 51.542 91.960 1.00 57.02 14 GLY E C 1
ATOM 3527 O O . GLY E 1 15 ? 6.216 52.549 91.330 1.00 58.09 14 GLY E O 1
ATOM 3528 N N . LYS E 1 16 ? 7.400 50.667 91.582 1.00 54.80 15 LYS E N 1
ATOM 3529 C CA . LYS E 1 16 ? 8.244 50.840 90.407 1.00 53.78 15 LYS E CA 1
ATOM 3530 C C . LYS E 1 16 ? 7.569 50.130 89.242 1.00 52.40 15 LYS E C 1
ATOM 3531 O O . LYS E 1 16 ? 7.234 48.952 89.339 1.00 51.61 15 LYS E O 1
ATOM 3537 N N . TRP E 1 17 ? 7.348 50.868 88.156 1.00 52.09 16 TRP E N 1
ATOM 3538 C CA . TRP E 1 17 ? 6.754 50.316 86.929 1.00 51.25 16 TRP E CA 1
ATOM 3539 C C . TRP E 1 17 ? 7.751 50.304 85.776 1.00 50.74 16 TRP E C 1
ATOM 3540 O O . TRP E 1 17 ? 8.518 51.254 85.578 1.00 49.98 16 TRP E O 1
ATOM 3551 N N . VAL E 1 18 ? 7.737 49.211 85.025 1.00 49.89 17 VAL E N 1
ATOM 3552 C CA . VAL E 1 18 ? 8.681 49.018 83.943 1.00 48.90 17 VAL E CA 1
ATOM 3553 C C . VAL E 1 18 ? 7.965 48.839 82.621 1.00 49.53 17 VAL E C 1
ATOM 3554 O O . VAL E 1 18 ? 6.870 48.260 82.555 1.00 50.13 17 VAL E O 1
ATOM 3558 N N . ILE E 1 19 ? 8.606 49.330 81.567 1.00 49.13 18 ILE E N 1
ATOM 3559 C CA . ILE E 1 19 ? 8.190 49.074 80.187 1.00 48.65 18 ILE E CA 1
ATOM 3560 C C . ILE E 1 19 ? 9.394 48.470 79.485 1.00 48.13 18 ILE E C 1
ATOM 3561 O O . ILE E 1 19 ? 10.498 48.996 79.580 1.00 48.14 18 ILE E O 1
ATOM 3566 N N . ARG E 1 20 ? 9.191 47.352 78.809 1.00 48.01 19 ARG E N 1
ATOM 3567 C CA . ARG E 1 20 ? 10.276 46.680 78.086 1.00 47.88 19 ARG E CA 1
ATOM 3568 C C . ARG E 1 20 ? 9.745 45.907 76.878 1.00 47.81 19 ARG E C 1
ATOM 3569 O O . ARG E 1 20 ? 8.526 45.770 76.684 1.00 48.59 19 ARG E O 1
ATOM 3577 N N . THR E 1 21 ? 10.692 45.445 76.067 1.00 46.54 20 THR E N 1
ATOM 3578 C CA . THR E 1 21 ? 10.446 44.550 74.953 1.00 45.18 20 THR E CA 1
ATOM 3579 C C . THR E 1 21 ? 11.021 43.226 75.440 1.00 46.93 20 THR E C 1
ATOM 3580 O O . THR E 1 21 ? 11.435 43.099 76.608 1.00 47.68 20 THR E O 1
ATOM 3584 N N . ASP E 1 22 ? 11.092 42.247 74.542 1.00 47.00 21 ASP E N 1
ATOM 3585 C CA . ASP E 1 22 ? 11.702 40.974 74.884 1.00 47.10 21 ASP E CA 1
ATOM 3586 C C . ASP E 1 22 ? 13.230 41.047 74.944 1.00 46.77 21 ASP E C 1
ATOM 3587 O O . ASP E 1 22 ? 13.871 40.058 75.268 1.00 45.28 21 ASP E O 1
ATOM 3592 N N . SER E 1 23 ? 13.822 42.190 74.585 1.00 47.12 22 SER E N 1
ATOM 3593 C CA . SER E 1 23 ? 15.304 42.274 74.541 1.00 47.13 22 SER E CA 1
ATOM 3594 C C . SER E 1 23 ? 15.948 43.544 75.147 1.00 46.30 22 SER E C 1
ATOM 3595 O O . SER E 1 23 ? 17.158 43.603 75.273 1.00 47.89 22 SER E O 1
ATOM 3598 N N . ALA E 1 24 ? 15.148 44.518 75.567 1.00 45.11 23 ALA E N 1
ATOM 3599 C CA . ALA E 1 24 ? 15.689 45.743 76.138 1.00 44.10 23 ALA E CA 1
ATOM 3600 C C . ALA E 1 24 ? 14.687 46.354 77.108 1.00 45.34 23 ALA E C 1
ATOM 3601 O O . ALA E 1 24 ? 13.483 46.146 76.986 1.00 47.67 23 ALA E O 1
ATOM 3603 N N . VAL E 1 25 ? 15.201 47.118 78.064 1.00 45.80 24 VAL E N 1
ATOM 3604 C CA . VAL E 1 25 ? 14.368 47.868 79.003 1.00 45.69 24 VAL E CA 1
ATOM 3605 C C . VAL E 1 25 ? 14.255 49.316 78.527 1.00 47.46 24 VAL E C 1
ATOM 3606 O O . VAL E 1 25 ? 15.266 50.015 78.428 1.00 47.54 24 VAL E O 1
ATOM 3610 N N . LEU E 1 26 ? 13.030 49.759 78.237 1.00 49.18 25 LEU E N 1
ATOM 3611 C CA . LEU E 1 26 ? 12.806 51.101 77.701 1.00 48.89 25 LEU E CA 1
ATOM 3612 C C . LEU E 1 26 ? 12.453 52.134 78.743 1.00 51.18 25 LEU E C 1
ATOM 3613 O O . LEU E 1 26 ? 12.569 53.319 78.481 1.00 54.16 25 LEU E O 1
ATOM 3618 N N . GLY E 1 27 ? 12.013 51.709 79.921 1.00 53.79 26 GLY E N 1
ATOM 3619 C CA . GLY E 1 27 ? 11.634 52.670 80.965 1.00 53.90 26 GLY E CA 1
ATOM 3620 C C . GLY E 1 27 ? 11.371 52.070 82.336 1.00 54.44 26 GLY E C 1
ATOM 3621 O O . GLY E 1 27 ? 10.829 50.963 82.437 1.00 55.89 26 GLY E O 1
ATOM 3622 N N . GLU E 1 28 ? 11.779 52.810 83.371 1.00 53.89 27 GLU E N 1
ATOM 3623 C CA . GLU E 1 28 ? 11.490 52.521 84.780 1.00 56.15 27 GLU E CA 1
ATOM 3624 C C . GLU E 1 28 ? 10.967 53.800 85.384 1.00 54.34 27 GLU E C 1
ATOM 3625 O O . GLU E 1 28 ? 11.624 54.823 85.240 1.00 53.95 27 GLU E O 1
ATOM 3631 N N . THR E 1 29 ? 9.878 53.749 86.140 1.00 53.24 28 THR E N 1
ATOM 3632 C CA . THR E 1 29 ? 9.393 54.957 86.794 1.00 51.49 28 THR E CA 1
ATOM 3633 C C . THR E 1 29 ? 8.725 54.690 88.134 1.00 52.80 28 THR E C 1
ATOM 3634 O O . THR E 1 29 ? 8.150 53.619 88.352 1.00 54.30 28 THR E O 1
ATOM 3638 N N . LEU E 1 30 ? 8.834 55.657 89.038 1.00 53.78 29 LEU E N 1
ATOM 3639 C CA . LEU E 1 30 ? 8.128 55.620 90.311 1.00 53.78 29 LEU E CA 1
ATOM 3640 C C . LEU E 1 30 ? 6.904 56.541 90.240 1.00 54.77 29 LEU E C 1
ATOM 3641 O O . LEU E 1 30 ? 6.203 56.737 91.246 1.00 55.38 29 LEU E O 1
ATOM 3646 N N . ASN E 1 31 ? 6.652 57.107 89.057 1.00 55.54 30 ASN E N 1
ATOM 3647 C CA . ASN E 1 31 ? 5.572 58.078 88.877 1.00 56.50 30 ASN E CA 1
ATOM 3648 C C . ASN E 1 31 ? 4.680 57.787 87.697 1.00 56.30 30 ASN E C 1
ATOM 3649 O O . ASN E 1 31 ? 4.195 58.689 87.024 1.00 54.83 30 ASN E O 1
ATOM 3654 N N . ALA E 1 32 ? 4.450 56.507 87.461 1.00 56.87 31 ALA E N 1
ATOM 3655 C CA . ALA E 1 32 ? 3.516 56.099 86.430 1.00 56.95 31 ALA E CA 1
ATOM 3656 C C . ALA E 1 32 ? 2.110 56.513 86.852 1.00 56.51 31 ALA E C 1
ATOM 3657 O O . ALA E 1 32 ? 1.802 56.540 88.037 1.00 57.05 31 ALA E O 1
ATOM 3659 N N . ILE E 1 33 ? 1.261 56.834 85.886 1.00 56.98 32 ILE E N 1
ATOM 3660 C CA . ILE E 1 33 ? -0.140 57.167 86.156 1.00 56.45 32 ILE E CA 1
ATOM 3661 C C . ILE E 1 33 ? -1.023 56.088 85.520 1.00 57.45 32 ILE E C 1
ATOM 3662 O O . ILE E 1 33 ? -0.809 55.686 84.372 1.00 57.50 32 ILE E O 1
ATOM 3667 N N . GLU E 1 34 ? -1.974 55.575 86.288 1.00 58.34 33 GLU E N 1
ATOM 3668 C CA . GLU E 1 34 ? -2.875 54.552 85.787 1.00 60.18 33 GLU E CA 1
ATOM 3669 C C . GLU E 1 34 ? -4.193 55.197 85.364 1.00 60.74 33 GLU E C 1
ATOM 3670 O O . GLU E 1 34 ? -4.870 55.854 86.183 1.00 61.00 33 GLU E O 1
ATOM 3676 N N . LEU E 1 35 ? -4.567 54.983 84.101 1.00 60.78 34 LEU E N 1
ATOM 3677 C CA . LEU E 1 35 ? -5.803 55.529 83.540 1.00 61.04 34 LEU E CA 1
ATOM 3678 C C . LEU E 1 35 ? -6.813 54.421 83.271 1.00 61.70 34 LEU E C 1
ATOM 3679 O O . LEU E 1 35 ? -6.555 53.516 82.489 1.00 61.99 34 LEU E O 1
ATOM 3684 N N . THR E 1 36 ? -7.969 54.506 83.916 1.00 62.61 35 THR E N 1
ATOM 3685 C CA . THR E 1 36 ? -9.034 53.531 83.715 1.00 62.96 35 THR E CA 1
ATOM 3686 C C . THR E 1 36 ? -10.210 54.278 83.115 1.00 63.64 35 THR E C 1
ATOM 3687 O O . THR E 1 36 ? -10.642 55.282 83.661 1.00 65.03 35 THR E O 1
ATOM 3691 N N . GLU E 1 37 ? -10.693 53.806 81.973 1.00 64.94 36 GLU E N 1
ATOM 3692 C CA . GLU E 1 37 ? -11.849 54.381 81.296 1.00 65.22 36 GLU E CA 1
ATOM 3693 C C . GLU E 1 37 ? -13.002 53.373 81.359 1.00 64.47 36 GLU E C 1
ATOM 3694 O O . GLU E 1 37 ? -12.968 52.331 80.690 1.00 61.99 36 GLU E O 1
ATOM 3700 N N . GLY E 1 38 ? -14.019 53.692 82.167 1.00 65.39 37 GLY E N 1
ATOM 3701 C CA . GLY E 1 38 ? -15.139 52.797 82.395 1.00 65.83 37 GLY E CA 1
ATOM 3702 C C . GLY E 1 38 ? -14.726 51.369 82.728 1.00 66.85 37 GLY E C 1
ATOM 3703 O O . GLY E 1 38 ? -14.094 51.106 83.763 1.00 67.08 37 GLY E O 1
ATOM 3704 N N . SER E 1 39 ? -15.071 50.453 81.825 1.00 68.31 38 SER E N 1
ATOM 3705 C CA . SER E 1 39 ? -14.915 49.019 82.047 1.00 69.42 38 SER E CA 1
ATOM 3706 C C . SER E 1 39 ? -13.669 48.442 81.393 1.00 69.14 38 SER E C 1
ATOM 3707 O O . SER E 1 39 ? -13.355 47.276 81.604 1.00 69.28 38 SER E O 1
ATOM 3710 N N . ARG E 1 40 ? -12.951 49.227 80.605 1.00 68.88 39 ARG E N 1
ATOM 3711 C CA . ARG E 1 40 ? -11.808 48.648 79.894 1.00 68.62 39 ARG E CA 1
ATOM 3712 C C . ARG E 1 40 ? -10.571 48.555 80.786 1.00 68.05 39 ARG E C 1
ATOM 3713 O O . ARG E 1 40 ? -10.493 49.200 81.838 1.00 68.60 39 ARG E O 1
ATOM 3721 N N . ASP E 1 41 ? -9.632 47.712 80.368 1.00 67.44 40 ASP E N 1
ATOM 3722 C CA . ASP E 1 41 ? -8.415 47.454 81.136 1.00 66.54 40 ASP E CA 1
ATOM 3723 C C . ASP E 1 41 ? -7.636 48.756 81.334 1.00 64.34 40 ASP E C 1
ATOM 3724 O O . ASP E 1 41 ? -7.543 49.568 80.410 1.00 62.79 40 ASP E O 1
ATOM 3729 N N . PRO E 1 42 ? -7.054 48.942 82.534 1.00 62.59 41 PRO E N 1
ATOM 3730 C CA . PRO E 1 42 ? -6.302 50.167 82.815 1.00 61.51 41 PRO E CA 1
ATOM 3731 C C . PRO E 1 42 ? -5.108 50.282 81.881 1.00 59.29 41 PRO E C 1
ATOM 3732 O O . PRO E 1 42 ? -4.565 49.255 81.459 1.00 59.40 41 PRO E O 1
ATOM 3736 N N . VAL E 1 43 ? -4.718 51.510 81.545 1.00 56.69 42 VAL E N 1
ATOM 3737 C CA . VAL E 1 43 ? -3.564 51.750 80.682 1.00 54.28 42 VAL E CA 1
ATOM 3738 C C . VAL E 1 43 ? -2.543 52.538 81.504 1.00 54.88 42 VAL E C 1
ATOM 3739 O O . VAL E 1 43 ? -2.913 53.493 82.182 1.00 55.61 42 VAL E O 1
ATOM 3743 N N . ILE E 1 44 ? -1.274 52.123 81.482 1.00 53.48 43 ILE E N 1
ATOM 3744 C CA . ILE E 1 44 ? -0.241 52.784 82.284 1.00 52.47 43 ILE E CA 1
ATOM 3745 C C . ILE E 1 44 ? 0.501 53.847 81.471 1.00 52.67 43 ILE E C 1
ATOM 3746 O O . ILE E 1 44 ? 0.950 53.592 80.356 1.00 53.52 43 ILE E O 1
ATOM 3751 N N . TYR E 1 45 ? 0.597 55.049 82.037 1.00 52.78 44 TYR E N 1
ATOM 3752 C CA . TYR E 1 45 ? 1.264 56.162 81.376 1.00 52.03 44 TYR E CA 1
ATOM 3753 C C . TYR E 1 45 ? 2.578 56.468 82.065 1.00 52.09 44 TYR E C 1
ATOM 3754 O O . TYR E 1 45 ? 2.612 56.678 83.266 1.00 51.89 44 TYR E O 1
ATOM 3763 N N . PHE E 1 46 ? 3.657 56.467 81.287 1.00 52.24 45 PHE E N 1
ATOM 3764 C CA . PHE E 1 46 ? 5.010 56.728 81.785 1.00 51.50 45 PHE E CA 1
ATOM 3765 C C . PHE E 1 46 ? 5.463 58.146 81.523 1.00 50.98 45 PHE E C 1
ATOM 3766 O O . PHE E 1 46 ? 5.327 58.631 80.418 1.00 51.37 45 PHE E O 1
ATOM 3774 N N . PRO E 1 47 ? 6.015 58.817 82.528 1.00 51.79 46 PRO E N 1
ATOM 3775 C CA . PRO E 1 47 ? 6.587 60.122 82.214 1.00 51.83 46 PRO E CA 1
ATOM 3776 C C . PRO E 1 47 ? 7.740 60.024 81.222 1.00 51.76 46 PRO E C 1
ATOM 3777 O O . PRO E 1 47 ? 8.571 59.146 81.325 1.00 52.08 46 PRO E O 1
ATOM 3781 N N . ARG E 1 48 ? 7.786 60.963 80.293 1.00 52.42 47 ARG E N 1
ATOM 3782 C CA . ARG E 1 48 ? 8.743 60.940 79.190 1.00 53.07 47 ARG E CA 1
ATOM 3783 C C . ARG E 1 48 ? 10.189 60.898 79.647 1.00 52.88 47 ARG E C 1
ATOM 3784 O O . ARG E 1 48 ? 11.010 60.229 79.054 1.00 55.43 47 ARG E O 1
ATOM 3792 N N . GLU E 1 49 ? 10.486 61.631 80.699 1.00 53.23 48 GLU E N 1
ATOM 3793 C CA . GLU E 1 49 ? 11.831 61.765 81.219 1.00 55.46 48 GLU E CA 1
ATOM 3794 C C . GLU E 1 49 ? 12.375 60.440 81.736 1.00 53.21 48 GLU E C 1
ATOM 3795 O O . GLU E 1 49 ? 13.584 60.296 81.933 1.00 53.05 48 GLU E O 1
ATOM 3801 N N . ASP E 1 50 ? 11.479 59.479 81.968 1.00 52.27 49 ASP E N 1
ATOM 3802 C CA . ASP E 1 50 ? 11.886 58.146 82.441 1.00 53.00 49 ASP E CA 1
ATOM 3803 C C . ASP E 1 50 ? 11.897 57.083 81.372 1.00 53.00 49 ASP E C 1
ATOM 3804 O O . ASP E 1 50 ? 12.154 55.930 81.669 1.00 54.40 49 ASP E O 1
ATOM 3809 N N . VAL E 1 51 ? 11.643 57.470 80.132 1.00 51.58 50 VAL E N 1
ATOM 3810 C CA . VAL E 1 51 ? 11.680 56.555 79.009 1.00 49.51 50 VAL E CA 1
ATOM 3811 C C . VAL E 1 51 ? 12.891 56.860 78.119 1.00 49.17 50 VAL E C 1
ATOM 3812 O O . VAL E 1 51 ? 13.301 58.010 78.016 1.00 50.33 50 VAL E O 1
ATOM 3816 N N . ALA E 1 52 ? 13.472 55.833 77.501 1.00 48.48 51 ALA E N 1
ATOM 3817 C CA . ALA E 1 52 ? 14.693 55.985 76.656 1.00 47.70 51 ALA E CA 1
ATOM 3818 C C . ALA E 1 52 ? 14.325 56.453 75.264 1.00 48.15 51 ALA E C 1
ATOM 3819 O O . ALA E 1 52 ? 14.441 55.710 74.291 1.00 47.01 51 ALA E O 1
ATOM 3829 N N . VAL E 1 54 ? 15.615 58.108 73.041 1.00 42.90 53 VAL E N 1
ATOM 3830 C CA . VAL E 1 54 ? 16.581 57.988 71.929 1.00 41.44 53 VAL E CA 1
ATOM 3831 C C . VAL E 1 54 ? 16.206 56.884 70.972 1.00 43.00 53 VAL E C 1
ATOM 3832 O O . VAL E 1 54 ? 16.548 56.958 69.827 1.00 44.01 53 VAL E O 1
ATOM 3844 N N . PHE E 1 56 ? 13.130 56.200 69.971 1.00 47.24 55 PHE E N 1
ATOM 3845 C CA . PHE E 1 56 ? 11.744 56.449 69.458 1.00 46.38 55 PHE E CA 1
ATOM 3846 C C . PHE E 1 56 ? 11.729 57.422 68.282 1.00 46.32 55 PHE E C 1
ATOM 3847 O O . PHE E 1 56 ? 12.453 58.385 68.286 1.00 44.83 55 PHE E O 1
ATOM 3855 N N . ASP E 1 57 ? 10.901 57.158 67.276 1.00 48.59 56 ASP E N 1
ATOM 3856 C CA . ASP E 1 57 ? 10.725 58.070 66.131 1.00 48.48 56 ASP E CA 1
ATOM 3857 C C . ASP E 1 57 ? 9.249 58.473 66.052 1.00 49.58 56 ASP E C 1
ATOM 3858 O O . ASP E 1 57 ? 8.389 57.613 65.916 1.00 50.15 56 ASP E O 1
ATOM 3863 N N . LYS E 1 58 ? 8.959 59.775 66.120 1.00 50.71 57 LYS E N 1
ATOM 3864 C CA . LYS E 1 58 ? 7.588 60.280 66.025 1.00 50.78 57 LYS E CA 1
ATOM 3865 C C . LYS E 1 58 ? 7.039 59.860 64.681 1.00 51.88 57 LYS E C 1
ATOM 3866 O O . LYS E 1 58 ? 7.722 60.001 63.665 1.00 51.30 57 LYS E O 1
ATOM 3872 N N . SER E 1 59 ? 5.807 59.354 64.694 1.00 52.75 58 SER E N 1
ATOM 3873 C CA . SER E 1 59 ? 5.169 58.815 63.516 1.00 53.37 58 SER E CA 1
ATOM 3874 C C . SER E 1 59 ? 4.198 59.830 62.886 1.00 54.95 58 SER E C 1
ATOM 3875 O O . SER E 1 59 ? 3.831 60.832 63.505 1.00 54.27 58 SER E O 1
ATOM 3878 N N . GLU E 1 60 ? 3.774 59.552 61.659 1.00 56.31 59 GLU E N 1
ATOM 3879 C CA . GLU E 1 60 ? 2.748 60.344 61.001 1.00 58.38 59 GLU E CA 1
ATOM 3880 C C . GLU E 1 60 ? 1.369 60.078 61.608 1.00 57.18 59 GLU E C 1
ATOM 3881 O O . GLU E 1 60 ? 0.518 60.957 61.591 1.00 57.70 59 GLU E O 1
ATOM 3887 N N . LYS E 1 61 ? 1.151 58.879 62.141 1.00 55.63 60 LYS E N 1
ATOM 3888 C CA . LYS E 1 61 ? -0.154 58.480 62.674 1.00 54.87 60 LYS E CA 1
ATOM 3889 C C . LYS E 1 61 ? -0.630 59.381 63.828 1.00 55.97 60 LYS E C 1
ATOM 3890 O O . LYS E 1 61 ? 0.154 59.801 64.694 1.00 57.24 60 LYS E O 1
ATOM 3896 N N . VAL E 1 62 ? -1.920 59.720 63.792 1.00 54.94 61 VAL E N 1
ATOM 3897 C CA . VAL E 1 62 ? -2.585 60.341 64.935 1.00 54.70 61 VAL E CA 1
ATOM 3898 C C . VAL E 1 62 ? -3.989 59.745 65.077 1.00 55.56 61 VAL E C 1
ATOM 3899 O O . VAL E 1 62 ? -4.568 59.254 64.125 1.00 56.47 61 VAL E O 1
ATOM 3903 N N . THR E 1 63 ? -4.514 59.732 66.283 1.00 56.54 62 THR E N 1
ATOM 3904 C CA . THR E 1 63 ? -5.904 59.325 66.492 1.00 57.46 62 THR E CA 1
ATOM 3905 C C . THR E 1 63 ? -6.575 60.318 67.406 1.00 59.62 62 THR E C 1
ATOM 3906 O O . THR E 1 63 ? -5.929 60.914 68.261 1.00 60.52 62 THR E O 1
ATOM 3910 N N . ALA E 1 64 ? -7.869 60.503 67.212 1.00 61.99 63 ALA E N 1
ATOM 3911 C CA . ALA E 1 64 ? -8.654 61.431 68.028 1.00 63.63 63 ALA E CA 1
ATOM 3912 C C . ALA E 1 64 ? -9.487 60.664 69.048 1.00 64.74 63 ALA E C 1
ATOM 3913 O O . ALA E 1 64 ? -10.094 59.655 68.716 1.00 65.26 63 ALA E O 1
ATOM 3915 N N . CYS E 1 65 ? -9.529 61.151 70.283 1.00 65.85 64 CYS E N 1
ATOM 3916 C CA . CYS E 1 65 ? -10.403 60.590 71.307 1.00 66.26 64 CYS E CA 1
ATOM 3917 C C . CYS E 1 65 ? -11.271 61.688 71.929 1.00 66.77 64 CYS E C 1
ATOM 3918 O O . CYS E 1 65 ? -10.743 62.657 72.492 1.00 66.51 64 CYS E O 1
ATOM 3921 N N . PRO E 1 66 ? -12.606 61.524 71.869 1.00 67.33 65 PRO E N 1
ATOM 3922 C CA . PRO E 1 66 ? -13.486 62.589 72.358 1.00 67.92 65 PRO E CA 1
ATOM 3923 C C . PRO E 1 66 ? -13.197 63.073 73.789 1.00 67.96 65 PRO E C 1
ATOM 3924 O O . PRO E 1 66 ? -13.397 64.252 74.081 1.00 68.17 65 PRO E O 1
ATOM 3928 N N . LEU E 1 67 ? -12.711 62.183 74.654 1.00 66.98 66 LEU E N 1
ATOM 3929 C CA . LEU E 1 67 ? -12.416 62.533 76.050 1.00 66.20 66 LEU E CA 1
ATOM 3930 C C . LEU E 1 67 ? -10.970 63.044 76.310 1.00 65.53 66 LEU E C 1
ATOM 3931 O O . LEU E 1 67 ? -10.771 63.970 77.107 1.00 65.03 66 LEU E O 1
ATOM 3936 N N . LYS E 1 68 ? -9.976 62.457 75.640 1.00 64.61 67 LYS E N 1
ATOM 3937 C CA . LYS E 1 68 ? -8.556 62.727 75.947 1.00 62.88 67 LYS E CA 1
ATOM 3938 C C . LYS E 1 68 ? -7.861 63.744 75.033 1.00 62.17 67 LYS E C 1
ATOM 3939 O O . LYS E 1 68 ? -6.972 64.487 75.484 1.00 60.94 67 LYS E O 1
ATOM 3945 N N . GLY E 1 69 ? -8.257 63.757 73.757 1.00 61.08 68 GLY E N 1
ATOM 3946 C CA . GLY E 1 69 ? -7.661 64.644 72.757 1.00 59.70 68 GLY E CA 1
ATOM 3947 C C . GLY E 1 69 ? -6.948 63.864 71.671 1.00 59.41 68 GLY E C 1
ATOM 3948 O O . GLY E 1 69 ? -7.354 62.751 71.325 1.00 57.67 68 GLY E O 1
ATOM 3949 N N . GLU E 1 70 ? -5.877 64.443 71.139 1.00 59.92 69 GLU E N 1
ATOM 3950 C CA . GLU E 1 70 ? -5.158 63.827 70.039 1.00 60.63 69 GLU E CA 1
ATOM 3951 C C . GLU E 1 70 ? -3.923 63.028 70.492 1.00 58.85 69 GLU E C 1
ATOM 3952 O O . GLU E 1 70 ? -3.005 63.569 71.131 1.00 57.27 69 GLU E O 1
ATOM 3958 N N . ALA E 1 71 ? -3.909 61.746 70.131 1.00 57.39 70 ALA E N 1
ATOM 3959 C CA . ALA E 1 71 ? -2.795 60.858 70.450 1.00 57.06 70 ALA E CA 1
ATOM 3960 C C . ALA E 1 71 ? -1.751 60.914 69.331 1.00 56.24 70 ALA E C 1
ATOM 3961 O O . ALA E 1 71 ? -2.055 60.657 68.154 1.00 55.85 70 ALA E O 1
ATOM 3963 N N . SER E 1 72 ? -0.532 61.292 69.700 1.00 54.26 71 SER E N 1
ATOM 3964 C CA . SER E 1 72 ? 0.593 61.203 68.791 1.00 52.93 71 SER E CA 1
ATOM 3965 C C . SER E 1 72 ? 1.188 59.828 68.970 1.00 53.37 71 SER E C 1
ATOM 3966 O O . SER E 1 72 ? 1.224 59.310 70.074 1.00 54.21 71 SER E O 1
ATOM 3969 N N . TYR E 1 73 ? 1.687 59.248 67.892 1.00 53.54 72 TYR E N 1
ATOM 3970 C CA . TYR E 1 73 ? 2.261 57.910 67.938 1.00 53.77 72 TYR E CA 1
ATOM 3971 C C . TYR E 1 73 ? 3.769 57.936 67.715 1.00 51.66 72 TYR E C 1
ATOM 3972 O O . TYR E 1 73 ? 4.308 58.860 67.131 1.00 52.19 72 TYR E O 1
ATOM 3981 N N . TYR E 1 74 ? 4.432 56.908 68.210 1.00 49.34 73 TYR E N 1
ATOM 3982 C CA . TYR E 1 74 ? 5.863 56.762 68.080 1.00 48.83 73 TYR E CA 1
ATOM 3983 C C . TYR E 1 74 ? 6.232 55.327 67.740 1.00 48.40 73 TYR E C 1
ATOM 3984 O O . TYR E 1 74 ? 5.614 54.409 68.258 1.00 48.35 73 TYR E O 1
ATOM 3993 N N . SER E 1 75 ? 7.236 55.150 66.885 1.00 47.62 74 SER E N 1
ATOM 3994 C CA . SER E 1 75 ? 7.801 53.823 66.580 1.00 48.19 74 SER E CA 1
ATOM 3995 C C . SER E 1 75 ? 9.052 53.625 67.424 1.00 47.62 74 SER E C 1
ATOM 3996 O O . SER E 1 75 ? 9.737 54.588 67.707 1.00 50.64 74 SER E O 1
ATOM 3999 N N . ILE E 1 76 ? 9.299 52.399 67.874 1.00 45.56 75 ILE E N 1
ATOM 4000 C CA . ILE E 1 76 ? 10.425 52.085 68.716 1.00 45.59 75 ILE E CA 1
ATOM 4001 C C . ILE E 1 76 ? 11.354 51.188 67.936 1.00 45.91 75 ILE E C 1
ATOM 4002 O O . ILE E 1 76 ? 10.900 50.220 67.375 1.00 47.22 75 ILE E O 1
ATOM 4007 N N . VAL E 1 77 ? 12.639 51.514 67.900 1.00 44.70 76 VAL E N 1
ATOM 4008 C CA . VAL E 1 77 ? 13.627 50.711 67.193 1.00 43.94 76 VAL E CA 1
ATOM 4009 C C . VAL E 1 77 ? 14.311 49.823 68.226 1.00 45.90 76 VAL E C 1
ATOM 4010 O O . VAL E 1 77 ? 14.572 50.243 69.338 1.00 48.46 76 VAL E O 1
ATOM 4014 N N . GLY E 1 78 ? 14.584 48.580 67.848 1.00 48.33 77 GLY E N 1
ATOM 4015 C CA . GLY E 1 78 ? 15.244 47.606 68.715 1.00 49.54 77 GLY E CA 1
ATOM 4016 C C . GLY E 1 78 ? 16.045 46.617 67.905 1.00 51.80 77 GLY E C 1
ATOM 4017 O O . GLY E 1 78 ? 16.128 46.750 66.681 1.00 52.33 77 GLY E O 1
ATOM 4018 N N . ALA E 1 79 ? 16.637 45.644 68.594 1.00 54.68 78 ALA E N 1
ATOM 4019 C CA . ALA E 1 79 ? 17.513 44.632 67.988 1.00 57.86 78 ALA E CA 1
ATOM 4020 C C . ALA E 1 79 ? 16.822 43.923 66.836 1.00 61.34 78 ALA E C 1
ATOM 4021 O O . ALA E 1 79 ? 17.449 43.597 65.829 1.00 63.74 78 ALA E O 1
ATOM 4023 N N . SER E 1 80 ? 15.520 43.710 66.961 1.00 62.95 79 SER E N 1
ATOM 4024 C CA . SER E 1 80 ? 14.784 42.998 65.921 1.00 65.02 79 SER E CA 1
ATOM 4025 C C . SER E 1 80 ? 14.203 43.866 64.829 1.00 63.55 79 SER E C 1
ATOM 4026 O O . SER E 1 80 ? 13.678 43.348 63.862 1.00 66.27 79 SER E O 1
ATOM 4029 N N . GLY E 1 81 ? 14.257 45.174 64.982 1.00 61.46 80 GLY E N 1
ATOM 4030 C CA . GLY E 1 81 ? 13.688 46.055 63.989 1.00 59.08 80 GLY E CA 1
ATOM 4031 C C . GLY E 1 81 ? 12.737 47.028 64.624 1.00 58.31 80 GLY E C 1
ATOM 4032 O O . GLY E 1 81 ? 12.725 47.200 65.835 1.00 59.57 80 GLY E O 1
ATOM 4033 N N . THR E 1 82 ? 11.935 47.657 63.787 1.00 56.52 81 THR E N 1
ATOM 4034 C CA . THR E 1 82 ? 11.036 48.690 64.208 1.00 56.44 81 THR E CA 1
ATOM 4035 C C . THR E 1 82 ? 9.739 48.137 64.729 1.00 55.32 81 THR E C 1
ATOM 4036 O O . THR E 1 82 ? 9.128 47.313 64.072 1.00 55.48 81 THR E O 1
ATOM 4040 N N . LEU E 1 83 ? 9.314 48.619 65.898 1.00 54.01 82 LEU E N 1
ATOM 4041 C CA . LEU E 1 83 ? 7.982 48.357 66.414 1.00 52.32 82 LEU E CA 1
ATOM 4042 C C . LEU E 1 83 ? 7.146 49.544 65.998 1.00 53.00 82 LEU E C 1
ATOM 4043 O O . LEU E 1 83 ? 7.183 50.588 66.625 1.00 53.07 82 LEU E O 1
ATOM 4048 N N . LYS E 1 84 ? 6.440 49.396 64.888 1.00 54.78 83 LYS E N 1
ATOM 4049 C CA . LYS E 1 84 ? 5.738 50.508 64.236 1.00 55.80 83 LYS E CA 1
ATOM 4050 C C . LYS E 1 84 ? 4.604 51.005 65.102 1.00 54.77 83 LYS E C 1
ATOM 4051 O O . LYS E 1 84 ? 3.736 50.227 65.475 1.00 54.63 83 LYS E O 1
ATOM 4057 N N . ASP E 1 85 ? 4.583 52.300 65.399 1.00 54.77 84 ASP E N 1
ATOM 4058 C CA . ASP E 1 85 ? 3.451 52.928 66.126 1.00 54.74 84 ASP E CA 1
ATOM 4059 C C . ASP E 1 85 ? 3.111 52.211 67.425 1.00 54.10 84 ASP E C 1
ATOM 4060 O O . ASP E 1 85 ? 1.946 52.135 67.807 1.00 54.22 84 ASP E O 1
ATOM 4065 N N . ALA E 1 86 ? 4.142 51.708 68.106 1.00 52.78 85 ALA E N 1
ATOM 4066 C CA . ALA E 1 86 ? 3.988 50.888 69.306 1.00 50.72 85 ALA E CA 1
ATOM 4067 C C . ALA E 1 86 ? 3.751 51.704 70.587 1.00 51.08 85 ALA E C 1
ATOM 4068 O O . ALA E 1 86 ? 3.387 51.141 71.638 1.00 51.18 85 ALA E O 1
ATOM 4070 N N . ALA E 1 87 ? 3.938 53.019 70.520 1.00 50.86 86 ALA E N 1
ATOM 4071 C CA . ALA E 1 87 ? 3.717 53.883 71.703 1.00 50.69 86 ALA E CA 1
ATOM 4072 C C . ALA E 1 87 ? 2.940 55.134 71.336 1.00 50.70 86 ALA E C 1
ATOM 4073 O O . ALA E 1 87 ? 2.968 55.581 70.208 1.00 52.30 86 ALA E O 1
ATOM 4075 N N . TRP E 1 88 ? 2.238 55.705 72.289 1.00 50.99 87 TRP E N 1
ATOM 4076 C CA . TRP E 1 88 ? 1.532 56.939 72.014 1.00 51.47 87 TRP E CA 1
ATOM 4077 C C . TRP E 1 88 ? 1.561 57.881 73.179 1.00 52.52 87 TRP E C 1
ATOM 4078 O O . TRP E 1 88 ? 1.883 57.488 74.285 1.00 53.03 87 TRP E O 1
ATOM 4089 N N . SER E 1 89 ? 1.201 59.126 72.916 1.00 53.03 88 SER E N 1
ATOM 4090 C CA . SER E 1 89 ? 1.141 60.138 73.944 1.00 53.77 88 SER E CA 1
ATOM 4091 C C . SER E 1 89 ? 0.131 61.222 73.591 1.00 54.87 88 SER E C 1
ATOM 4092 O O . SER E 1 89 ? 0.021 61.650 72.434 1.00 55.13 88 SER E O 1
ATOM 4095 N N . TYR E 1 90 ? -0.620 61.640 74.602 1.00 55.30 89 TYR E N 1
ATOM 4096 C CA . TYR E 1 90 ? -1.511 62.785 74.492 1.00 54.88 89 TYR E CA 1
ATOM 4097 C C . TYR E 1 90 ? -0.681 63.977 74.910 1.00 55.28 89 TYR E C 1
ATOM 4098 O O . TYR E 1 90 ? -0.508 64.246 76.094 1.00 55.01 89 TYR E O 1
ATOM 4107 N N . GLU E 1 91 ? -0.106 64.640 73.920 1.00 56.54 90 GLU E N 1
ATOM 4108 C CA . GLU E 1 91 ? 0.861 65.677 74.176 1.00 59.29 90 GLU E CA 1
ATOM 4109 C C . GLU E 1 91 ? 0.179 66.986 74.522 1.00 60.67 90 GLU E C 1
ATOM 4110 O O . GLU E 1 91 ? 0.814 67.838 75.113 1.00 61.05 90 GLU E O 1
ATOM 4116 N N . SER E 1 92 ? -1.102 67.137 74.176 1.00 63.00 91 SER E N 1
ATOM 4117 C CA . SER E 1 92 ? -1.899 68.325 74.550 1.00 64.54 91 SER E CA 1
ATOM 4118 C C . SER E 1 92 ? -3.273 67.881 74.999 1.00 65.74 91 SER E C 1
ATOM 4119 O O . SER E 1 92 ? -4.265 68.102 74.304 1.00 64.93 91 SER E O 1
ATOM 4122 N N . PRO E 1 93 ? -3.345 67.267 76.179 1.00 67.44 92 PRO E N 1
ATOM 4123 C CA . PRO E 1 93 ? -4.591 66.613 76.556 1.00 69.40 92 PRO E CA 1
ATOM 4124 C C . PRO E 1 93 ? -5.731 67.585 76.827 1.00 71.11 92 PRO E C 1
ATOM 4125 O O . PRO E 1 93 ? -5.496 68.744 77.169 1.00 70.16 92 PRO E O 1
ATOM 4129 N N . LYS E 1 94 ? -6.950 67.074 76.668 1.00 73.35 93 LYS E N 1
ATOM 4130 C CA . LYS E 1 94 ? -8.172 67.817 76.939 1.00 74.31 93 LYS E CA 1
ATOM 4131 C C . LYS E 1 94 ? -8.281 68.120 78.423 1.00 75.39 93 LYS E C 1
ATOM 4132 O O . LYS E 1 94 ? -7.564 67.530 79.227 1.00 75.34 93 LYS E O 1
ATOM 4138 N N . GLU E 1 95 ? -9.183 69.037 78.775 1.00 77.17 94 GLU E N 1
ATOM 4139 C CA . GLU E 1 95 ? -9.319 69.525 80.153 1.00 77.51 94 GLU E CA 1
ATOM 4140 C C . GLU E 1 95 ? -9.622 68.392 81.131 1.00 76.51 94 GLU E C 1
ATOM 4141 O O . GLU E 1 95 ? -10.506 67.577 80.889 1.00 75.51 94 GLU E O 1
ATOM 4143 N N . GLY E 1 96 ? -8.871 68.348 82.229 1.00 75.52 95 GLY E N 1
ATOM 4144 C CA . GLY E 1 96 ? -9.024 67.310 83.244 1.00 74.94 95 GLY E CA 1
ATOM 4145 C C . GLY E 1 96 ? -7.964 66.231 83.181 1.00 74.69 95 GLY E C 1
ATOM 4146 O O . GLY E 1 96 ? -7.735 65.532 84.160 1.00 74.14 95 GLY E O 1
ATOM 4147 N N . LEU E 1 97 ? -7.304 66.101 82.033 1.00 74.55 96 LEU E N 1
ATOM 4148 C CA . LEU E 1 97 ? -6.306 65.044 81.818 1.00 73.28 96 LEU E CA 1
ATOM 4149 C C . LEU E 1 97 ? -4.869 65.568 81.697 1.00 72.93 96 LEU E C 1
ATOM 4150 O O . LEU E 1 97 ? -4.001 64.868 81.200 1.00 73.87 96 LEU E O 1
ATOM 4155 N N . GLU E 1 98 ? -4.607 66.775 82.190 1.00 72.08 97 GLU E N 1
ATOM 4156 C CA . GLU E 1 98 ? -3.294 67.405 82.026 1.00 71.16 97 GLU E CA 1
ATOM 4157 C C . GLU E 1 98 ? -2.183 66.652 82.741 1.00 67.97 97 GLU E C 1
ATOM 4158 O O . GLU E 1 98 ? -1.009 66.822 82.418 1.00 67.13 97 GLU E O 1
ATOM 4164 N N . ALA E 1 99 ? -2.554 65.828 83.716 1.00 65.07 98 ALA E N 1
ATOM 4165 C CA . ALA E 1 99 ? -1.581 65.035 84.476 1.00 62.70 98 ALA E CA 1
ATOM 4166 C C . ALA E 1 99 ? -0.741 64.089 83.598 1.00 62.31 98 ALA E C 1
ATOM 4167 O O . ALA E 1 99 ? 0.412 63.790 83.944 1.00 62.22 98 ALA E O 1
ATOM 4169 N N . ILE E 1 100 ? -1.319 63.612 82.486 1.00 60.76 99 ILE E N 1
ATOM 4170 C CA . ILE E 1 100 ? -0.617 62.698 81.575 1.00 59.39 99 ILE E CA 1
ATOM 4171 C C . ILE E 1 100 ? -0.063 63.393 80.323 1.00 58.84 99 ILE E C 1
ATOM 4172 O O . ILE E 1 100 ? 0.284 62.741 79.349 1.00 59.37 99 ILE E O 1
ATOM 4177 N N . ALA E 1 101 ? 0.028 64.717 80.352 1.00 58.05 100 ALA E N 1
ATOM 4178 C CA . ALA E 1 101 ? 0.527 65.463 79.211 1.00 57.14 100 ALA E CA 1
ATOM 4179 C C . ALA E 1 101 ? 1.945 65.007 78.887 1.00 56.88 100 ALA E C 1
ATOM 4180 O O . ALA E 1 101 ? 2.824 65.092 79.730 1.00 56.66 100 ALA E O 1
ATOM 4182 N N . GLY E 1 102 ? 2.154 64.505 77.674 1.00 57.25 101 GLY E N 1
ATOM 4183 C CA . GLY E 1 102 ? 3.490 64.100 77.239 1.00 56.73 101 GLY E CA 1
ATOM 4184 C C . GLY E 1 102 ? 3.905 62.703 77.671 1.00 56.65 101 GLY E C 1
ATOM 4185 O O . GLY E 1 102 ? 4.936 62.185 77.223 1.00 56.68 101 GLY E O 1
ATOM 4186 N N . TYR E 1 103 ? 3.101 62.064 78.518 1.00 55.25 102 TYR E N 1
ATOM 4187 C CA . TYR E 1 103 ? 3.443 60.722 79.001 1.00 55.20 102 TYR E CA 1
ATOM 4188 C C . TYR E 1 103 ? 3.230 59.704 77.890 1.00 54.30 102 TYR E C 1
ATOM 4189 O O . TYR E 1 103 ? 2.352 59.885 77.052 1.00 54.30 102 TYR E O 1
ATOM 4198 N N . LEU E 1 104 ? 4.013 58.627 77.907 1.00 53.14 103 LEU E N 1
ATOM 4199 C CA . LEU E 1 104 ? 3.904 57.567 76.923 1.00 51.66 103 LEU E CA 1
ATOM 4200 C C . LEU E 1 104 ? 3.158 56.347 77.468 1.00 51.00 103 LEU E C 1
ATOM 4201 O O . LEU E 1 104 ? 3.315 55.979 78.626 1.00 51.60 103 LEU E O 1
ATOM 4206 N N . ALA E 1 105 ? 2.343 55.737 76.613 1.00 49.81 104 ALA E N 1
ATOM 4207 C CA . ALA E 1 105 ? 1.677 54.453 76.882 1.00 49.48 104 ALA E CA 1
ATOM 4208 C C . ALA E 1 105 ? 2.059 53.517 75.737 1.00 50.46 104 ALA E C 1
ATOM 4209 O O . ALA E 1 105 ? 2.539 53.986 74.689 1.00 50.73 104 ALA E O 1
ATOM 4211 N N . PHE E 1 106 ? 1.880 52.203 75.936 1.00 49.53 105 PHE E N 1
ATOM 4212 C CA . PHE E 1 106 ? 2.464 51.207 75.039 1.00 49.69 105 PHE E CA 1
ATOM 4213 C C . PHE E 1 106 ? 1.546 50.065 74.595 1.00 49.53 105 PHE E C 1
ATOM 4214 O O . PHE E 1 106 ? 0.823 49.489 75.367 1.00 51.47 105 PHE E O 1
ATOM 4222 N N . ALA E 1 107 ? 1.637 49.714 73.329 1.00 51.74 106 ALA E N 1
ATOM 4223 C CA . ALA E 1 107 ? 0.883 48.600 72.768 1.00 52.19 106 ALA E CA 1
ATOM 4224 C C . ALA E 1 107 ? 1.384 47.267 73.352 1.00 53.32 106 ALA E C 1
ATOM 4225 O O . ALA E 1 107 ? 2.585 46.942 73.244 1.00 53.83 106 ALA E O 1
ATOM 4227 N N . PRO E 1 108 ? 0.472 46.499 73.971 1.00 54.53 107 PRO E N 1
ATOM 4228 C CA . PRO E 1 108 ? 0.827 45.239 74.620 1.00 55.61 107 PRO E CA 1
ATOM 4229 C C . PRO E 1 108 ? 1.195 44.094 73.661 1.00 57.77 107 PRO E C 1
ATOM 4230 O O . PRO E 1 108 ? 1.831 43.115 74.080 1.00 59.22 107 PRO E O 1
ATOM 4234 N N . ASP E 1 109 ? 0.827 44.219 72.389 1.00 59.37 108 ASP E N 1
ATOM 4235 C CA . ASP E 1 109 ? 1.140 43.168 71.412 1.00 61.21 108 ASP E CA 1
ATOM 4236 C C . ASP E 1 109 ? 2.636 42.967 71.244 1.00 60.61 108 ASP E C 1
ATOM 4237 O O . ASP E 1 109 ? 3.059 41.912 70.795 1.00 63.15 108 ASP E O 1
ATOM 4242 N N . CYS E 1 110 ? 3.437 43.970 71.578 1.00 58.67 109 CYS E N 1
ATOM 4243 C CA . CYS E 1 110 ? 4.898 43.866 71.402 1.00 57.55 109 CYS E CA 1
ATOM 4244 C C . CYS E 1 110 ? 5.761 44.536 72.482 1.00 55.07 109 CYS E C 1
ATOM 4245 O O . CYS E 1 110 ? 6.974 44.686 72.308 1.00 55.51 109 CYS E O 1
ATOM 4248 N N . THR E 1 111 ? 5.139 44.941 73.578 1.00 53.39 110 THR E N 1
ATOM 4249 C CA . THR E 1 111 ? 5.850 45.409 74.755 1.00 51.80 110 THR E CA 1
ATOM 4250 C C . THR E 1 111 ? 5.223 44.736 75.969 1.00 52.46 110 THR E C 1
ATOM 4251 O O . THR E 1 111 ? 4.108 44.226 75.883 1.00 52.28 110 THR E O 1
ATOM 4255 N N . LYS E 1 112 ? 5.955 44.726 77.079 1.00 52.87 111 LYS E N 1
ATOM 4256 C CA . LYS E 1 112 ? 5.407 44.325 78.365 1.00 54.23 111 LYS E CA 1
ATOM 4257 C C . LYS E 1 112 ? 5.574 45.481 79.361 1.00 52.08 111 LYS E C 1
ATOM 4258 O O . LYS E 1 112 ? 6.627 46.108 79.457 1.00 51.04 111 LYS E O 1
ATOM 4264 N N . VAL E 1 113 ? 4.498 45.733 80.091 1.00 51.51 112 VAL E N 1
ATOM 4265 C CA . VAL E 1 113 ? 4.434 46.768 81.095 1.00 50.72 112 VAL E CA 1
ATOM 4266 C C . VAL E 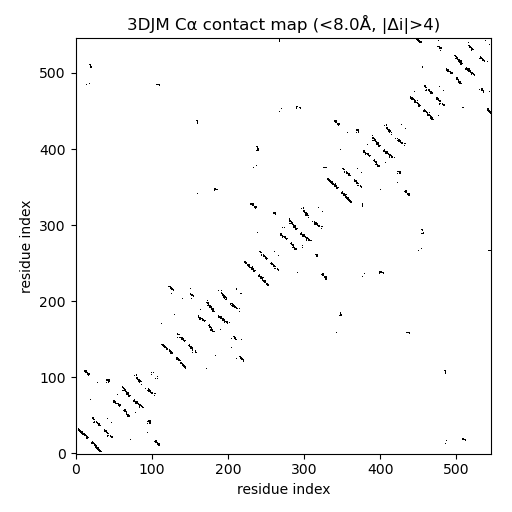1 113 ? 4.004 46.081 82.373 1.00 50.99 112 VAL E C 1
ATOM 4267 O O . VAL E 1 113 ? 3.164 45.192 82.342 1.00 51.48 112 VAL E O 1
ATOM 4271 N N . GLY E 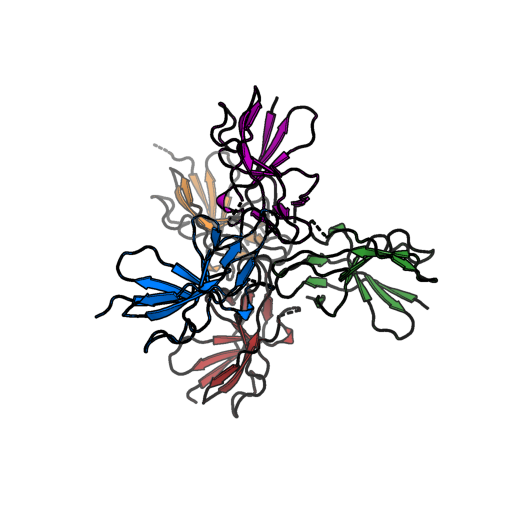1 114 ? 4.585 46.470 83.495 1.00 52.06 113 GLY E N 1
ATOM 4272 C CA . GLY E 1 114 ? 4.257 45.813 84.765 1.00 52.98 113 GLY E CA 1
ATOM 4273 C C . GLY E 1 114 ? 4.980 46.389 85.968 1.00 53.90 113 GLY E C 1
ATOM 4274 O O . GLY E 1 114 ? 6.001 47.073 85.835 1.00 54.01 113 GLY E O 1
ATOM 4275 N N . GLN E 1 115 ? 4.448 46.107 87.151 1.00 54.29 114 GLN E N 1
ATOM 4276 C CA . GLN E 1 115 ? 5.057 46.559 88.388 1.00 53.99 114 GLN E CA 1
ATOM 4277 C C . GLN E 1 115 ? 6.200 45.621 88.741 1.00 51.61 114 GLN E C 1
ATOM 4278 O O . GLN E 1 115 ? 6.079 44.394 88.606 1.00 50.36 114 GLN E O 1
ATOM 4284 N N . TYR E 1 116 ? 7.305 46.210 89.189 1.00 51.29 115 TYR E N 1
ATOM 4285 C CA . TYR E 1 116 ? 8.495 45.445 89.594 1.00 51.53 115 TYR E CA 1
ATOM 4286 C C . TYR E 1 116 ? 8.241 44.716 90.894 1.00 51.56 115 TYR E C 1
ATOM 4287 O O . TYR E 1 116 ? 7.685 45.285 91.823 1.00 51.65 115 TYR E O 1
#

Solvent-accessible surface area: 29833 Å² total

Nearest PDB structures (foldseek):
  3djm-assembly5_E  TM=1.004E+00  e=3.007E-19  Cereibacter sphaeroides 2.4.1
  7sfz-assembly2_D  TM=6.376E-01  e=4.300E-02  Homo sapiens
  2vld-assembly1_B  TM=3.811E-01  e=8.384E-01  Pyrococcus abyssi
  6p8t-assembly2_H  TM=3.195E-01  e=2.377E+00  Acinetobacter baumannii ATCC 19606 = CIP 70.34 = JCM 6841
  3djm-assembly5_E  TM=1.004E+00  e=2.005E-19  Cereibacter sphaeroides 2.4.1

Radius of gyration: 28.97 Å; Cα contacts (8 Å, |Δi|>4): 1322; chains: 5; bounding box: 69×77×84 Å

Secondary structure (DSSP, 8-state):
---EEEEEPPS-EEEE-SS-EEEEES--EEEEETTSPPEEEB-GGGB---EEEEEEEEETTTEEEEEEEEEETTEEEEEEEEEESSPPTT-GGGTT-BEE-TTT-EEEE-/----EEEEEPPS-EEEE-SS-EEEEES--EEEEETTSPPEEEB-GGGB---EEEEEEEEETTTEEEEEEEEEETTEEEEEEEEEESSPPTT-GGGTT-BEE-TTT-EEEE-/-EEEEEPPS-EEEE-SS-EEEEES--EEEEETTSPPEEEB-GGGB---EEEEEEEEETTTEEEEEEEEEETTEEEEEEEEEESSPPTT-GGGTT-EEE-TTT-EEEE-/--EEEEEPPS-EEEE-SS-EEEEES--EEEEETTSPPEEEB-GGGB---EEEEEEEEETTTEEEEEEEEEETTEEEEEEEEEESSPPTT-GGGTT-EEE-TTT-EEEE-/-EEEEEPPS-EEEE-SS-EEEEES--EEEEETTSPPEEEB-GGGB---EEEEEEEEETTTEEEEEEEEEETTEEEEEEEEEESSPPTT-GGGTT-BEE-TTT-EEEE-

Organism: Cereibacter sphaeroides (strain ATCC 17023 / DSM 158 / JCM 6121 / CCUG 31486 / LMG 2827 / NBRC 12203 / NCIMB 8253 / ATH 2.4.1.) (NCBI:txid272943)

CATH classification: 2.170.150.40

Foldseek 3Di:
DFAKDKDFDAAWKWKFFPPDTFFIDRGWIWIDGPPDDIWIWAAPVGGHPWDWDPDWDADPQWGIKTFTWDQDPVGIRPRFKIASQPTDPPPCSRHRTITGHPVGMDMDHD/DDQQKDKDFDAAWKWKFFPPDTFFIDRGWIWIDGPPDDIWIWAAPVGGHPWDWDPDWDADPQWGIKTFTWDQDPVGIRPRFKIASQPTDPPPCVRHRTITGHPVGMDMDHD/DKDKDFDAAWKWKFFPPDTFFIDRGWIWIDDDPDDIWIWAAPVGGHPWDWDPDWDADPQWGIKTFTWDQDPVGIRPRFKIASQPTDPPPCSRHRTITGDPVGMDMDHD/DQKDKDFDAAWKWKFFPPGTFFIDRGWIWIDHHPDDIWIWAAPVGGHPWDWDPDWDADPQWGIKTFTWDQDPVGIRPRFKIASQPTDPPPCSRHRTITGDPVGMDMDHD/DKDKDFDAAWKWKFFPPDTFFIDRGWIWIDDPPDDIWIWAAPVGGHPWDWDPDWDADPQWGIKTFTWDQDPVGIRPRFKIASQPTDPPPCSRHRTITGDPVGMDMDHD